Protein AF-A0A512E2V2-F1 (afdb_monomer)

Organism: NCBI:txid393310

InterPro domains:
  IPR004291 Transposase IS66, central domain [PF03050] (173-459)
  IPR024463 Transposase TnpC, homeodomain [PF13007] (37-106)
  IPR024474 Transposase IS66, zinc-finger binding domain of [PF13005] (115-158)
  IPR039552 Transposase IS66, C-terminal [PF13817] (466-502)
  IPR052344 Transposase-related protein [PTHR33678] (20-488)

Foldseek 3Di:
DDDDDDDDDDDDPPDDVVVVVVVVVVVCVVVVVVVVQVLLVVLLVCCVVPNDPDPDDDDDDDDDDDDDDDDDDDPPDDDDDDDDDDDDDDDDDDDDDDQDPPAAEDEDEDEFPDQADPVPRDGWDFDAWDWDWAWDDDVVAIHIYIYIWTWTADPPPGDITTDDDQPLDLDVSARHALLRLLVLLCCCQVVLAQLVNVQVVVVVNVDHDDSVSNVVSLLSLLVLLVLLLVVLLVVLLPDQEKEKDKDWFWAADPPDDDTFIKIKMKIWDFCQQALDPDATFIFIDMDGDDALVVVCVSNPNRAHEYEYAVDVSCVVVPPVNSYHAAHFVVVLLVLLVSSCSSPVDPLSVVLNVLVVQLVVQSLVCGNHHLVVQLVSLVVRVVVSLVVSVVSLVVVLVVDDCSHSVNVSSVSCVVCVCNQCVCNVTSSDDNHSVRRVVLCVSVVVSCVSVVYQHHSSSRRSSRSSSRQCVSLVSQQFDSSQLSSVCSSCSVVADSVCSVCSNNNNDDHPDPPDPPDPGGHPPPPPSPPDD

Mean predicted aligned error: 12.31 Å

Structure (mmCIF, N/CA/C/O backbone):
data_AF-A0A512E2V2-F1
#
_entry.id   AF-A0A512E2V2-F1
#
loop_
_atom_site.group_PDB
_atom_site.id
_atom_site.type_symbol
_atom_site.label_atom_id
_atom_site.label_alt_id
_atom_site.label_comp_id
_atom_site.label_asym_id
_atom_site.label_entity_id
_atom_site.label_seq_id
_atom_site.pdbx_PDB_ins_code
_atom_site.Cartn_x
_atom_site.Cartn_y
_atom_site.Cartn_z
_atom_site.occupancy
_atom_site.B_iso_or_equiv
_atom_site.auth_seq_id
_atom_site.auth_comp_id
_atom_site.auth_asym_id
_atom_site.auth_atom_id
_atom_site.pdbx_PDB_model_num
ATOM 1 N N . MET A 1 1 ? -4.517 4.100 105.533 1.00 42.34 1 MET A N 1
ATOM 2 C CA . MET A 1 1 ? -5.294 4.028 104.279 1.00 42.34 1 MET A CA 1
ATOM 3 C C . MET A 1 1 ? -4.870 5.189 103.404 1.00 42.34 1 MET A C 1
ATOM 5 O O . MET A 1 1 ? -5.252 6.316 103.687 1.00 42.34 1 MET A O 1
ATOM 9 N N . LYS A 1 2 ? -3.997 4.935 102.431 1.00 35.31 2 LYS A N 1
ATOM 10 C CA . LYS A 1 2 ? -3.699 5.867 101.344 1.00 35.31 2 LYS A CA 1
ATOM 11 C C . LYS A 1 2 ? -3.660 5.036 100.069 1.00 35.31 2 LYS A C 1
ATOM 13 O O . LYS A 1 2 ? -2.865 4.105 99.985 1.00 35.31 2 LYS A O 1
ATOM 18 N N . ASP A 1 3 ? -4.614 5.342 99.198 1.00 40.50 3 ASP A N 1
ATOM 19 C CA . ASP A 1 3 ? -4.746 4.849 97.835 1.00 40.50 3 ASP A CA 1
ATOM 20 C C . ASP A 1 3 ? -3.502 5.191 97.021 1.00 40.50 3 ASP A C 1
ATOM 22 O O . ASP A 1 3 ? -2.997 6.312 97.103 1.00 40.50 3 ASP A O 1
ATOM 26 N N . ASP A 1 4 ? -3.050 4.229 96.223 1.00 38.72 4 ASP A N 1
ATOM 27 C CA . ASP A 1 4 ? -1.970 4.402 95.259 1.00 38.72 4 ASP A CA 1
ATOM 28 C C . ASP A 1 4 ? -2.593 4.435 93.855 1.00 38.72 4 ASP A C 1
ATOM 30 O O . ASP A 1 4 ? -3.086 3.429 93.333 1.00 38.72 4 ASP A O 1
ATOM 34 N N . GLN A 1 5 ? -2.650 5.638 93.280 1.00 44.50 5 GLN A N 1
ATOM 35 C CA . GLN A 1 5 ? -3.101 5.895 91.917 1.00 44.50 5 GLN A CA 1
ATOM 36 C C . GLN A 1 5 ? -2.081 5.317 90.929 1.00 44.50 5 GLN A C 1
ATOM 38 O O . GLN A 1 5 ? -0.935 5.757 90.875 1.00 44.50 5 GLN A O 1
ATOM 43 N N . ARG A 1 6 ? -2.501 4.351 90.103 1.00 39.84 6 ARG A N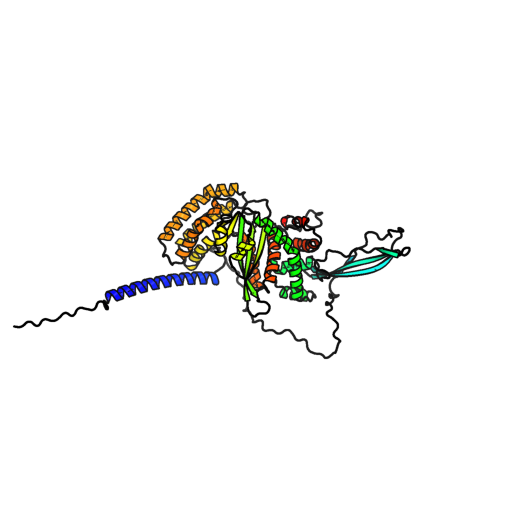 1
ATOM 44 C CA . ARG A 1 6 ? -1.756 3.971 88.896 1.00 39.84 6 ARG A CA 1
ATOM 45 C C . ARG A 1 6 ? -2.120 4.917 87.759 1.00 39.84 6 ARG A C 1
ATOM 47 O O . ARG A 1 6 ? -3.214 4.827 87.207 1.00 39.84 6 ARG A O 1
ATOM 54 N N . ASP A 1 7 ? -1.165 5.770 87.409 1.00 39.38 7 ASP A N 1
ATOM 55 C CA . ASP A 1 7 ? -1.149 6.568 86.187 1.00 39.38 7 ASP A CA 1
ATOM 56 C C . ASP A 1 7 ? -1.282 5.677 84.941 1.00 39.38 7 ASP A C 1
ATOM 58 O O . ASP A 1 7 ? -0.404 4.879 84.599 1.00 39.38 7 ASP A O 1
ATOM 62 N N . SER A 1 8 ? -2.399 5.835 84.236 1.00 44.72 8 SER A N 1
ATOM 63 C CA . SER A 1 8 ? -2.604 5.351 82.876 1.00 44.72 8 SER A CA 1
ATOM 64 C C . SER A 1 8 ? -1.946 6.321 81.892 1.00 44.72 8 SER A C 1
ATOM 66 O O . SER A 1 8 ? -2.489 7.384 81.593 1.00 44.72 8 SER A O 1
ATOM 68 N N . ASN A 1 9 ? -0.774 5.947 81.385 1.00 43.81 9 ASN A N 1
ATOM 69 C CA . ASN A 1 9 ? -0.058 6.686 80.346 1.00 43.81 9 ASN A CA 1
ATOM 70 C C . ASN A 1 9 ? -0.830 6.600 79.003 1.00 43.81 9 ASN A C 1
ATOM 72 O O . ASN A 1 9 ? -1.247 5.499 78.626 1.00 43.81 9 ASN A O 1
ATOM 76 N N . PRO A 1 10 ? -1.029 7.700 78.251 1.00 45.53 10 PRO A N 1
ATOM 77 C CA . PRO A 1 10 ? -1.786 7.669 77.004 1.00 45.53 10 PRO A CA 1
ATOM 78 C C . PRO A 1 10 ? -0.943 7.049 75.881 1.00 45.53 10 PRO A C 1
ATOM 80 O O . PRO A 1 10 ? 0.165 7.496 75.580 1.00 45.53 10 PRO A O 1
ATOM 83 N N . VAL A 1 11 ? -1.479 6.002 75.251 1.00 46.75 11 VAL A N 1
ATOM 84 C CA . VAL A 1 11 ? -0.878 5.339 74.087 1.00 46.75 11 VAL A CA 1
ATOM 85 C C . VAL A 1 11 ? -0.766 6.339 72.930 1.00 46.75 11 VAL A C 1
ATOM 87 O O . VAL A 1 11 ? -1.750 6.939 72.502 1.00 46.75 11 VAL A O 1
ATOM 90 N N . SER A 1 12 ? 0.459 6.520 72.435 1.00 46.19 12 SER A N 1
ATOM 91 C CA . SER A 1 12 ? 0.784 7.369 71.287 1.00 46.19 12 SER A CA 1
ATOM 92 C C . SER A 1 12 ? 0.085 6.866 70.006 1.00 46.19 12 SER A C 1
ATOM 94 O O . SER A 1 12 ? 0.093 5.659 69.761 1.00 46.19 12 SER A O 1
ATOM 96 N N . PRO A 1 13 ? -0.466 7.734 69.129 1.00 45.69 13 PRO A N 1
ATOM 97 C CA . PRO A 1 13 ? -1.359 7.336 68.026 1.00 45.69 13 PRO A CA 1
ATOM 98 C C . PRO A 1 13 ? -0.687 6.625 66.834 1.00 45.69 13 PRO A C 1
ATOM 100 O O . PRO A 1 13 ? -1.272 6.567 65.755 1.00 45.69 13 PRO A O 1
ATOM 103 N N . LYS A 1 14 ? 0.559 6.151 66.964 1.00 53.03 14 LYS A N 1
ATOM 104 C CA . LYS A 1 14 ? 1.354 5.615 65.841 1.00 53.03 14 LYS A CA 1
ATOM 105 C C . LYS A 1 14 ? 1.474 4.092 65.781 1.00 53.03 14 LYS A C 1
ATOM 107 O O . LYS A 1 14 ? 1.953 3.597 64.767 1.00 53.03 14 LYS A O 1
ATOM 112 N N . ASP A 1 15 ? 0.987 3.363 66.781 1.00 57.19 15 ASP A N 1
ATOM 113 C CA . ASP A 1 15 ? 1.108 1.901 66.845 1.00 57.19 15 ASP A CA 1
ATOM 114 C C . ASP A 1 15 ? -0.215 1.231 67.243 1.00 57.19 15 ASP A C 1
ATOM 116 O O . ASP A 1 15 ? -0.265 0.434 68.174 1.00 57.19 15 ASP A O 1
ATOM 120 N N . ASP A 1 16 ? -1.306 1.541 66.535 1.00 71.44 16 ASP A N 1
ATOM 121 C CA . ASP A 1 16 ? -2.506 0.700 66.581 1.00 71.44 16 ASP A CA 1
ATOM 122 C C . ASP A 1 16 ? -2.324 -0.496 65.614 1.00 71.44 16 ASP A C 1
ATOM 124 O O . ASP A 1 16 ? -2.287 -0.303 64.387 1.00 71.44 16 ASP A O 1
ATOM 128 N N . PRO A 1 17 ? -2.199 -1.743 66.116 1.00 74.31 17 PRO A N 1
ATOM 129 C CA . PRO A 1 17 ? -2.043 -2.934 65.284 1.00 74.31 17 PRO A CA 1
ATOM 130 C C . PRO A 1 17 ? -3.196 -3.111 64.289 1.00 74.31 17 PRO A C 1
ATOM 132 O O . PRO A 1 17 ? -2.973 -3.595 63.177 1.00 74.31 17 PRO A O 1
ATOM 135 N N . LEU A 1 18 ? -4.408 -2.670 64.645 1.00 73.69 18 LEU A N 1
ATOM 136 C CA . LEU A 1 18 ? -5.592 -2.761 63.789 1.00 73.69 18 LEU A CA 1
ATOM 137 C C . LEU A 1 18 ? -5.494 -1.807 62.595 1.00 73.69 18 LEU A C 1
ATOM 139 O O . LEU A 1 18 ? -5.818 -2.188 61.468 1.00 73.69 18 LEU A O 1
ATOM 143 N N . GLN A 1 19 ? -4.964 -0.596 62.797 1.00 73.12 19 GLN A N 1
ATOM 144 C CA . GLN A 1 19 ? -4.698 0.335 61.695 1.00 73.12 19 GLN A CA 1
ATOM 145 C C . GLN A 1 19 ? -3.621 -0.205 60.749 1.00 73.12 19 GLN A C 1
ATOM 147 O O . GLN A 1 19 ? -3.739 -0.067 59.529 1.00 73.12 19 GLN A O 1
ATOM 152 N N . ARG A 1 20 ? -2.591 -0.872 61.282 1.00 78.00 20 ARG A N 1
ATOM 153 C CA . ARG A 1 20 ? -1.519 -1.470 60.475 1.00 78.00 20 ARG A CA 1
ATOM 154 C C . ARG A 1 20 ? -2.001 -2.673 59.660 1.00 78.00 20 ARG A C 1
ATOM 156 O O . ARG A 1 20 ? -1.638 -2.774 58.488 1.00 78.00 20 ARG A O 1
ATOM 163 N N . ILE A 1 21 ? -2.860 -3.524 60.227 1.00 82.62 21 ILE A N 1
ATOM 164 C CA . ILE A 1 21 ? -3.524 -4.622 59.506 1.00 82.62 21 ILE A CA 1
ATOM 165 C C . ILE A 1 21 ? -4.399 -4.061 58.380 1.00 82.62 21 ILE A C 1
ATOM 167 O O . ILE A 1 21 ? -4.220 -4.450 57.229 1.00 82.62 21 ILE A O 1
ATOM 171 N N . ALA A 1 22 ? -5.236 -3.057 58.658 1.00 77.50 22 ALA A N 1
ATOM 172 C CA . ALA A 1 22 ? -6.093 -2.442 57.643 1.00 77.50 22 ALA A CA 1
ATOM 173 C C . ALA A 1 22 ? -5.304 -1.783 56.490 1.00 77.50 22 ALA A C 1
ATOM 175 O O . ALA A 1 22 ? -5.762 -1.757 55.344 1.00 77.50 22 ALA A O 1
ATOM 176 N N . VAL A 1 23 ? -4.114 -1.232 56.761 1.00 82.25 23 VAL A N 1
ATOM 177 C CA . VAL A 1 23 ? -3.213 -0.694 55.725 1.00 82.25 23 VAL A CA 1
ATOM 178 C C . VAL A 1 23 ? -2.574 -1.818 54.903 1.00 82.25 23 VAL A C 1
ATOM 180 O O . VAL A 1 23 ? -2.480 -1.701 53.678 1.00 82.25 23 VAL A O 1
ATOM 183 N N . LEU A 1 24 ? -2.155 -2.912 55.544 1.00 82.75 24 LEU A N 1
ATOM 184 C CA . LEU A 1 24 ? -1.582 -4.075 54.864 1.00 82.75 24 LEU A CA 1
ATOM 185 C C . LEU A 1 24 ? -2.619 -4.801 54.002 1.00 82.75 24 LEU A C 1
ATOM 187 O O . LEU A 1 24 ? -2.320 -5.096 52.850 1.00 82.75 24 LEU A O 1
ATOM 191 N N . GLU A 1 25 ? -3.843 -5.002 54.487 1.00 83.94 25 GLU A N 1
ATOM 192 C CA . GLU A 1 25 ? -4.947 -5.597 53.723 1.00 83.94 25 GLU A CA 1
ATOM 193 C C . GLU A 1 25 ? -5.282 -4.771 52.480 1.00 83.94 25 GLU A C 1
ATOM 195 O O . GLU A 1 25 ? -5.391 -5.312 51.378 1.00 83.94 25 GLU A O 1
ATOM 200 N N . ARG A 1 26 ? -5.343 -3.436 52.612 1.00 81.88 26 ARG A N 1
ATOM 201 C CA . ARG A 1 26 ? -5.489 -2.541 51.454 1.00 81.88 26 ARG A CA 1
ATOM 202 C C . ARG A 1 26 ? -4.338 -2.708 50.468 1.00 81.88 26 ARG A C 1
ATOM 204 O O . ARG A 1 26 ? -4.570 -2.737 49.260 1.00 81.88 26 ARG A O 1
ATOM 211 N N . ARG A 1 27 ? -3.101 -2.831 50.954 1.00 82.00 27 ARG A N 1
ATOM 212 C CA . ARG A 1 27 ? -1.921 -3.003 50.097 1.00 82.00 27 ARG A CA 1
ATOM 213 C C . ARG A 1 27 ? -1.906 -4.364 49.402 1.00 82.00 27 ARG A C 1
ATOM 215 O O . ARG A 1 27 ? -1.599 -4.409 48.216 1.00 82.00 27 ARG A O 1
ATOM 222 N N . VAL A 1 28 ? -2.298 -5.438 50.086 1.00 86.62 28 VAL A N 1
ATOM 223 C CA . VAL A 1 28 ? -2.466 -6.778 49.502 1.00 86.62 28 VAL A CA 1
ATOM 224 C C . VAL A 1 28 ? -3.566 -6.763 48.447 1.00 86.62 28 VAL A C 1
ATOM 226 O O . VAL A 1 28 ? -3.345 -7.261 47.348 1.00 86.62 28 VAL A O 1
ATOM 229 N N . ALA A 1 29 ? -4.705 -6.118 48.705 1.00 78.94 29 ALA A N 1
ATOM 230 C CA . ALA A 1 29 ? -5.777 -5.982 47.720 1.00 78.94 29 ALA A CA 1
ATOM 231 C C . ALA A 1 29 ? -5.326 -5.203 46.469 1.00 78.94 29 ALA A C 1
ATOM 233 O O . ALA A 1 29 ? -5.646 -5.590 45.345 1.00 78.94 29 ALA A O 1
ATOM 234 N N . VAL A 1 30 ? -4.547 -4.127 46.641 1.00 81.88 30 VAL A N 1
ATOM 235 C CA . VAL A 1 30 ? -3.971 -3.361 45.521 1.00 81.88 30 VAL A CA 1
ATOM 236 C C . VAL A 1 30 ? -2.969 -4.203 44.730 1.00 81.88 30 VAL A C 1
ATOM 238 O O . VAL A 1 30 ? -3.053 -4.242 43.505 1.00 81.88 30 VAL A O 1
ATOM 241 N N . LEU A 1 31 ? -2.050 -4.896 45.408 1.00 82.19 31 LEU A N 1
ATOM 242 C CA . LEU A 1 31 ? -1.042 -5.739 44.759 1.00 82.19 31 LEU A CA 1
ATOM 243 C C . LEU A 1 31 ? -1.662 -6.950 44.057 1.00 82.19 31 LEU A C 1
ATOM 245 O O . LEU A 1 31 ? -1.226 -7.302 42.968 1.00 82.19 31 LEU A O 1
ATOM 249 N N . THR A 1 32 ? -2.710 -7.543 44.628 1.00 83.44 32 THR A N 1
ATOM 250 C CA . THR A 1 32 ? -3.440 -8.661 44.012 1.00 83.44 32 THR A CA 1
ATOM 251 C C . THR A 1 32 ? -4.102 -8.213 42.711 1.00 83.44 32 THR A C 1
ATOM 253 O O . THR A 1 32 ? -3.909 -8.845 41.677 1.00 83.44 32 THR A O 1
ATOM 256 N N . ARG A 1 33 ? -4.779 -7.055 42.714 1.00 78.75 33 ARG A N 1
ATOM 257 C CA . ARG A 1 33 ? -5.362 -6.466 41.495 1.00 78.75 33 ARG A CA 1
ATOM 258 C C . ARG A 1 33 ? -4.306 -6.131 40.440 1.00 78.75 33 ARG A C 1
ATOM 260 O O . ARG A 1 33 ? -4.557 -6.289 39.246 1.00 78.75 33 ARG A O 1
ATOM 267 N N . GLU A 1 34 ? -3.137 -5.648 40.860 1.00 79.31 34 GLU A N 1
ATOM 268 C CA . GLU A 1 34 ? -2.040 -5.357 39.933 1.00 79.31 34 GLU A CA 1
ATOM 269 C C . GLU A 1 34 ? -1.443 -6.645 39.351 1.00 79.31 34 GLU A C 1
ATOM 271 O O . GLU A 1 34 ? -1.210 -6.709 38.146 1.00 79.31 34 GLU A O 1
ATOM 276 N N . ASN A 1 35 ? -1.286 -7.699 40.155 1.00 84.38 35 ASN A N 1
ATOM 277 C CA . ASN A 1 35 ? -0.860 -9.013 39.673 1.00 84.38 35 ASN A CA 1
ATOM 278 C C . ASN A 1 35 ? -1.851 -9.585 38.657 1.00 84.38 35 ASN A C 1
ATOM 280 O O . ASN A 1 35 ? -1.444 -9.948 37.558 1.00 84.38 35 ASN A O 1
ATOM 284 N N . GLU A 1 36 ? -3.153 -9.573 38.945 1.00 81.94 36 GLU A N 1
ATOM 285 C CA . GLU A 1 36 ? -4.181 -10.035 38.001 1.00 81.94 36 GLU A CA 1
ATOM 286 C C . GLU A 1 36 ? -4.140 -9.260 36.673 1.00 81.94 36 GLU A C 1
ATOM 288 O O . GLU A 1 36 ? -4.297 -9.833 35.582 1.00 81.94 36 GLU A O 1
ATOM 293 N N . ARG A 1 37 ? -3.912 -7.941 36.745 1.00 80.19 37 ARG A N 1
ATOM 294 C CA . ARG A 1 37 ? -3.731 -7.081 35.573 1.00 80.19 37 ARG A CA 1
ATOM 295 C C . ARG A 1 37 ? -2.481 -7.480 34.790 1.00 80.19 37 ARG A C 1
ATOM 297 O O . ARG A 1 37 ? -2.582 -7.678 33.578 1.00 80.19 37 ARG A O 1
ATOM 304 N N . LEU A 1 38 ? -1.330 -7.598 35.450 1.00 83.81 38 LEU A N 1
ATOM 305 C CA . LEU A 1 38 ? -0.057 -7.959 34.824 1.00 83.81 38 LEU A CA 1
ATOM 306 C C . LEU A 1 38 ? -0.112 -9.357 34.208 1.00 83.81 38 LEU A C 1
ATOM 308 O O . LEU A 1 38 ? 0.338 -9.537 33.083 1.00 83.81 38 LEU A O 1
ATOM 312 N N . GLU A 1 39 ? -0.740 -10.322 34.870 1.00 83.25 39 GLU A N 1
ATOM 313 C CA . GLU A 1 39 ? -0.981 -11.656 34.321 1.00 83.25 39 GLU A CA 1
ATOM 314 C C . GLU A 1 39 ? -1.854 -11.609 33.065 1.00 83.25 39 GLU A C 1
ATOM 316 O O . GLU A 1 39 ? -1.572 -12.307 32.095 1.00 83.25 39 GLU A O 1
ATOM 321 N N . THR A 1 40 ? -2.901 -10.772 33.046 1.00 76.06 40 THR A N 1
ATOM 322 C CA . THR A 1 40 ? -3.737 -10.564 31.847 1.00 76.06 40 THR A CA 1
ATOM 323 C C . THR A 1 40 ? -2.921 -9.977 30.712 1.00 76.06 40 THR A C 1
ATOM 325 O O . THR A 1 40 ? -2.968 -10.473 29.589 1.00 76.06 40 THR A O 1
ATOM 328 N N . PHE A 1 41 ? -2.141 -8.946 31.013 1.00 76.62 41 PHE A N 1
ATOM 329 C CA . PHE A 1 41 ? -1.279 -8.292 30.045 1.00 76.62 41 PHE A CA 1
ATOM 330 C C . PHE A 1 41 ? -0.229 -9.259 29.479 1.00 76.62 41 PHE A C 1
ATOM 332 O O . PHE A 1 41 ? -0.061 -9.349 28.263 1.00 76.62 41 PHE A O 1
ATOM 339 N N . LEU A 1 42 ? 0.417 -10.051 30.338 1.00 82.69 42 LEU A N 1
ATOM 340 C CA . LEU A 1 42 ? 1.371 -11.082 29.938 1.00 82.69 42 LEU A CA 1
ATOM 341 C C . LEU A 1 42 ? 0.710 -12.189 29.117 1.00 82.69 42 LEU A C 1
ATOM 343 O O . LEU A 1 42 ? 1.301 -12.634 28.138 1.00 82.69 42 LEU A O 1
ATOM 347 N N . ALA A 1 43 ? -0.503 -12.620 29.466 1.00 76.81 43 ALA A N 1
ATOM 348 C CA . ALA A 1 43 ? -1.245 -13.610 28.691 1.00 76.81 43 ALA A CA 1
ATOM 349 C C . ALA A 1 43 ? -1.583 -13.087 27.285 1.00 76.81 43 ALA A C 1
ATOM 351 O O . ALA A 1 43 ? -1.353 -13.789 26.300 1.00 76.81 43 ALA A O 1
ATOM 352 N N . VAL A 1 44 ? -2.037 -11.832 27.174 1.00 74.50 44 VAL A N 1
ATOM 353 C CA . VAL A 1 44 ? -2.291 -11.166 25.885 1.00 74.50 44 VAL A CA 1
ATOM 354 C C . VAL A 1 44 ? -1.006 -11.057 25.063 1.00 74.50 44 VAL A C 1
ATOM 356 O O . VAL A 1 44 ? -1.001 -11.415 23.887 1.00 74.50 44 VAL A O 1
ATOM 359 N N . LEU A 1 45 ? 0.107 -10.626 25.664 1.00 77.25 45 LEU A N 1
ATOM 360 C CA . LEU A 1 45 ? 1.396 -10.530 24.971 1.00 77.25 45 LEU A CA 1
ATOM 361 C C . LEU A 1 45 ? 1.923 -11.896 24.525 1.00 77.25 45 LEU A C 1
ATOM 363 O O . LEU A 1 45 ? 2.329 -12.044 23.373 1.00 77.25 45 LEU A O 1
ATOM 367 N N . ARG A 1 46 ? 1.888 -12.905 25.403 1.00 71.38 46 ARG A N 1
ATOM 368 C CA . ARG A 1 46 ? 2.288 -14.279 25.071 1.00 71.38 46 ARG A CA 1
ATOM 369 C C . ARG A 1 46 ? 1.449 -14.819 23.925 1.00 71.38 46 ARG A C 1
ATOM 371 O O . ARG A 1 46 ? 2.008 -15.390 22.997 1.00 71.38 46 ARG A O 1
ATOM 378 N N . HIS A 1 47 ? 0.138 -14.587 23.937 1.00 70.69 47 HIS A N 1
ATOM 379 C CA . HIS A 1 47 ? -0.716 -14.982 22.825 1.00 70.69 47 HIS A CA 1
ATOM 380 C C . HIS A 1 47 ? -0.391 -14.206 21.540 1.00 70.69 47 HIS A C 1
ATOM 382 O O . HIS A 1 47 ? -0.369 -14.784 20.461 1.00 70.69 47 HIS A O 1
ATOM 388 N N . ARG A 1 48 ? -0.080 -12.913 21.623 1.00 68.19 48 ARG A N 1
ATOM 389 C CA . ARG A 1 48 ? 0.274 -12.114 20.443 1.00 68.19 48 ARG A CA 1
ATOM 390 C C . ARG A 1 48 ? 1.603 -12.537 19.806 1.00 68.19 48 ARG A C 1
ATOM 392 O O . ARG A 1 48 ? 1.745 -12.427 18.592 1.00 68.19 48 ARG A O 1
ATOM 399 N N . ILE A 1 49 ? 2.561 -12.993 20.614 1.00 67.38 49 ILE A N 1
ATOM 400 C CA . ILE A 1 49 ? 3.895 -13.416 20.161 1.00 67.38 49 ILE A CA 1
ATOM 401 C C . ILE A 1 49 ? 3.899 -14.890 19.724 1.00 67.38 49 ILE A C 1
ATOM 403 O O . ILE A 1 49 ? 4.457 -15.212 18.679 1.00 67.38 49 ILE A O 1
ATOM 407 N N . PHE A 1 50 ? 3.278 -15.775 20.509 1.00 68.19 50 PHE A N 1
ATOM 408 C CA . PHE A 1 50 ? 3.375 -17.235 20.357 1.00 68.19 50 PHE A CA 1
ATOM 409 C C . PHE A 1 50 ? 2.050 -17.918 19.981 1.00 68.19 50 PHE A C 1
ATOM 411 O O . PHE A 1 50 ? 2.023 -19.115 19.705 1.00 68.19 50 PHE A O 1
ATOM 418 N N . GLY A 1 51 ? 0.932 -17.192 19.996 1.00 52.34 51 GLY A N 1
ATOM 419 C CA . GLY A 1 51 ? -0.388 -17.718 19.656 1.00 52.34 51 GLY A CA 1
ATOM 420 C C . GLY A 1 51 ? -0.619 -17.830 18.150 1.00 52.34 51 GLY A C 1
ATOM 421 O O . GLY A 1 51 ? 0.014 -17.163 17.331 1.00 52.34 51 GLY A O 1
ATOM 422 N N . ARG A 1 52 ? -1.568 -18.691 17.764 1.00 49.12 52 ARG A N 1
ATOM 423 C CA . ARG A 1 52 ? -1.933 -18.900 16.356 1.00 49.12 52 ARG A CA 1
ATOM 424 C C . ARG A 1 52 ? -2.539 -17.624 15.757 1.00 49.12 52 ARG A C 1
ATOM 426 O O . ARG A 1 52 ? -3.532 -17.097 16.259 1.00 49.12 52 ARG A O 1
ATOM 433 N N . SER A 1 53 ? -1.986 -17.171 14.630 1.00 50.22 53 SER A N 1
ATOM 434 C CA . SER A 1 53 ? -2.429 -15.953 13.932 1.00 50.22 53 SER A CA 1
ATOM 435 C C . SER A 1 53 ? -3.774 -16.084 13.195 1.00 50.22 53 SER A C 1
ATOM 437 O O . SER A 1 53 ? -4.246 -15.094 12.646 1.00 50.22 53 SER A O 1
ATOM 439 N N . SER A 1 54 ? -4.402 -17.266 13.142 1.00 48.72 54 SER A N 1
ATOM 440 C CA . SER A 1 54 ? -5.695 -17.452 12.463 1.00 48.72 54 SER A CA 1
ATOM 441 C C . SER A 1 54 ? -6.878 -17.137 13.381 1.00 48.72 54 SER A C 1
ATOM 443 O O . SER A 1 54 ? -6.922 -17.600 14.520 1.00 48.72 54 SER A O 1
ATOM 445 N N . GLU A 1 55 ? -7.873 -16.401 12.877 1.00 42.53 55 GLU A N 1
ATOM 446 C CA . GLU A 1 55 ? -9.132 -16.084 13.579 1.00 42.53 55 GLU A CA 1
ATOM 447 C C . GLU A 1 55 ? -10.166 -17.220 13.616 1.00 42.53 55 GLU A C 1
ATOM 449 O O . GLU A 1 55 ? -11.149 -17.126 14.346 1.00 42.53 55 GLU A O 1
ATOM 454 N N . ARG A 1 56 ? -9.923 -18.326 12.902 1.00 37.00 56 ARG A N 1
ATOM 455 C CA . ARG A 1 56 ? -10.846 -19.465 12.845 1.00 37.00 56 ARG A CA 1
ATOM 456 C C . ARG A 1 56 ? -10.766 -20.326 14.110 1.00 37.00 56 ARG A C 1
ATOM 458 O O . ARG A 1 56 ? -9.684 -20.771 14.488 1.00 37.00 56 ARG A O 1
ATOM 465 N N . MET A 1 57 ? -11.921 -20.614 14.705 1.00 36.59 57 MET A N 1
ATOM 466 C CA . MET A 1 57 ? -12.123 -21.785 15.559 1.00 36.59 57 MET A CA 1
ATOM 467 C C . MET A 1 57 ? -12.868 -22.835 14.729 1.00 36.59 57 MET A C 1
ATOM 469 O O . MET A 1 57 ? -13.961 -22.548 14.246 1.00 36.59 57 MET A O 1
ATOM 473 N N . SER A 1 58 ? -12.298 -24.030 14.560 1.00 34.44 58 SER A N 1
ATOM 474 C CA . SER A 1 58 ? -13.050 -25.222 14.149 1.00 34.44 58 SER A CA 1
ATOM 475 C C . SER A 1 58 ? -12.716 -26.388 15.091 1.00 34.44 58 SER A C 1
ATOM 477 O O . SER A 1 58 ? -11.556 -26.486 15.501 1.00 34.44 58 SER A O 1
ATOM 479 N N . PRO A 1 59 ? -13.696 -27.232 15.477 1.00 40.81 59 PRO A N 1
ATOM 480 C CA . PRO A 1 59 ? -13.505 -28.235 16.529 1.00 40.81 59 PRO A CA 1
ATOM 481 C C . PRO A 1 59 ? -12.822 -29.535 16.096 1.00 40.81 59 PRO A C 1
ATOM 483 O O . PRO A 1 59 ? -12.418 -30.277 16.972 1.00 40.81 59 PRO A O 1
ATOM 486 N N . ASP A 1 60 ? -12.645 -29.816 14.805 1.00 38.69 60 ASP A N 1
ATOM 487 C CA . ASP A 1 60 ? -12.008 -31.054 14.347 1.00 38.69 60 ASP A CA 1
ATOM 488 C C . ASP A 1 60 ? -11.315 -30.848 12.997 1.00 38.69 60 ASP A C 1
ATOM 490 O O . ASP A 1 60 ? -11.757 -30.029 12.192 1.00 38.69 60 ASP A O 1
ATOM 494 N N . GLN A 1 61 ? -10.272 -31.649 12.763 1.00 39.97 61 GLN A N 1
ATOM 495 C CA . GLN A 1 61 ? -9.437 -31.796 11.554 1.00 39.97 61 GLN A CA 1
ATOM 496 C C . GLN A 1 61 ? -8.154 -30.935 11.529 1.00 39.97 61 GLN A C 1
ATOM 498 O O . GLN A 1 61 ? -8.197 -29.732 11.287 1.00 39.97 61 GLN A O 1
ATOM 503 N N . LEU A 1 62 ? -6.982 -31.430 11.956 1.00 32.00 62 LEU A N 1
ATOM 504 C CA . LEU A 1 62 ? -6.147 -32.596 11.564 1.00 32.00 62 LEU A CA 1
ATOM 505 C C . LEU A 1 62 ? -5.022 -32.250 10.568 1.00 32.00 62 LEU A C 1
ATOM 507 O O . LEU A 1 62 ? -5.253 -31.924 9.411 1.00 32.00 62 LEU A O 1
ATOM 511 N N . SER A 1 63 ? -3.800 -32.390 11.095 1.00 36.16 63 SER A N 1
ATOM 512 C CA . SER A 1 63 ? -2.577 -32.912 10.467 1.00 36.16 63 SER A CA 1
ATOM 513 C C . SER A 1 63 ? -2.114 -32.320 9.132 1.00 36.16 63 SER A C 1
ATOM 515 O O . SER A 1 63 ? -2.468 -32.811 8.067 1.00 36.16 63 SER A O 1
ATOM 517 N N . LEU A 1 64 ? -1.170 -31.379 9.202 1.00 29.94 64 LEU A N 1
ATOM 518 C CA . LEU A 1 64 ? 0.025 -31.413 8.347 1.00 29.94 64 LEU A CA 1
ATOM 519 C C . LEU A 1 64 ? 1.096 -30.485 8.943 1.00 29.94 64 LEU A C 1
ATOM 521 O O . LEU A 1 64 ? 1.274 -29.338 8.540 1.00 29.94 64 LEU A O 1
ATOM 525 N N . LEU A 1 65 ? 1.767 -30.977 9.983 1.00 27.91 65 LEU A N 1
ATOM 526 C CA . LEU A 1 65 ? 3.048 -30.450 10.438 1.00 27.91 65 LEU A CA 1
ATOM 527 C C . LEU A 1 65 ? 4.060 -31.563 10.219 1.00 27.91 65 LEU A C 1
ATOM 529 O O . LEU A 1 65 ? 4.162 -32.458 11.045 1.00 27.91 65 LEU A O 1
ATOM 533 N N . ASP A 1 66 ? 4.774 -31.494 9.103 1.00 25.33 66 ASP A N 1
ATOM 534 C CA . ASP A 1 66 ? 6.056 -32.170 8.962 1.00 25.33 66 ASP A CA 1
ATOM 535 C C . ASP A 1 66 ? 6.927 -31.371 7.997 1.00 25.33 66 ASP A C 1
ATOM 537 O O . ASP A 1 66 ? 6.767 -31.398 6.779 1.00 25.33 66 ASP A O 1
ATOM 541 N N . THR A 1 67 ? 7.784 -30.533 8.566 1.00 24.47 67 THR A N 1
ATOM 542 C CA . THR A 1 67 ? 9.242 -30.652 8.435 1.00 24.47 67 THR A CA 1
ATOM 543 C C . THR A 1 67 ? 9.892 -29.437 9.089 1.00 24.47 67 THR A C 1
ATOM 545 O O . THR A 1 67 ? 9.545 -28.278 8.855 1.00 24.47 67 THR A O 1
ATOM 548 N N . ALA A 1 68 ? 10.816 -29.745 9.991 1.00 27.06 68 ALA A N 1
ATOM 549 C CA . ALA A 1 68 ? 11.616 -28.816 10.760 1.00 27.06 68 ALA A CA 1
ATOM 550 C C . ALA A 1 68 ? 12.459 -27.900 9.855 1.00 27.06 68 ALA A C 1
ATOM 552 O O . ALA A 1 68 ? 13.134 -28.365 8.938 1.00 27.06 68 ALA A O 1
ATOM 553 N N . ALA A 1 69 ? 12.473 -26.602 10.160 1.00 23.78 69 ALA A N 1
ATOM 554 C CA . ALA A 1 69 ? 13.488 -25.679 9.668 1.00 23.78 69 ALA A CA 1
ATOM 555 C C . ALA A 1 69 ? 14.591 -25.555 10.738 1.00 23.78 69 ALA A C 1
ATOM 557 O O . ALA A 1 69 ? 14.263 -25.277 11.896 1.00 23.78 69 ALA A O 1
ATOM 558 N N . PRO A 1 70 ? 15.878 -25.756 10.402 1.00 26.61 70 PRO A N 1
ATOM 559 C CA . PRO A 1 70 ? 16.968 -25.519 11.336 1.00 26.61 70 PRO A CA 1
ATOM 560 C C . PRO A 1 70 ? 17.201 -24.014 11.546 1.00 26.61 70 PRO A C 1
ATOM 562 O O . PRO A 1 70 ? 16.853 -23.177 10.711 1.00 26.61 70 PRO A O 1
ATOM 565 N N . ALA A 1 71 ? 17.782 -23.694 12.702 1.00 26.69 71 ALA A N 1
ATOM 566 C CA . ALA A 1 71 ? 18.113 -22.348 13.158 1.00 26.69 71 ALA A CA 1
ATOM 567 C C . ALA A 1 71 ? 19.054 -21.589 12.190 1.00 26.69 71 ALA A C 1
ATOM 569 O O . ALA A 1 71 ? 19.849 -22.214 11.485 1.00 26.69 71 ALA A O 1
ATOM 570 N N . PRO A 1 72 ? 18.994 -20.243 12.159 1.00 27.69 72 PRO A N 1
ATOM 571 C CA . PRO A 1 72 ? 19.851 -19.427 11.305 1.00 27.69 72 PRO A CA 1
ATOM 572 C C . PRO A 1 72 ? 21.311 -19.458 11.778 1.00 27.69 72 PRO A C 1
ATOM 574 O O . PRO A 1 72 ? 21.598 -19.177 12.939 1.00 27.69 72 PRO A O 1
ATOM 577 N N . ALA A 1 73 ? 22.228 -19.761 10.858 1.00 27.27 73 ALA A N 1
ATOM 578 C CA . ALA A 1 73 ? 23.657 -19.526 11.027 1.00 27.27 73 ALA A CA 1
ATOM 579 C C . ALA A 1 73 ? 23.998 -18.062 10.687 1.00 27.27 73 ALA A C 1
ATOM 581 O O . ALA A 1 73 ? 23.467 -17.501 9.724 1.00 27.27 73 ALA A O 1
ATOM 582 N N . ASP A 1 74 ? 24.884 -17.468 11.487 1.00 29.92 74 ASP A N 1
ATOM 583 C CA . ASP A 1 74 ? 25.470 -16.137 11.300 1.00 29.92 74 ASP A CA 1
ATOM 584 C C . ASP A 1 74 ? 26.066 -15.949 9.891 1.00 29.92 74 ASP A C 1
ATOM 586 O O . ASP A 1 74 ? 26.804 -16.819 9.416 1.00 29.92 74 ASP A O 1
ATOM 590 N N . PRO A 1 75 ? 25.855 -14.802 9.216 1.00 31.25 75 PRO A N 1
ATOM 591 C CA . PRO A 1 75 ? 26.556 -14.478 7.983 1.00 31.25 75 PRO A CA 1
ATOM 592 C C . PRO A 1 75 ? 27.935 -13.884 8.313 1.00 31.25 75 PRO A C 1
ATOM 594 O O . PRO A 1 75 ? 28.187 -12.698 8.119 1.00 31.25 75 PRO A O 1
ATOM 597 N N . GLY A 1 76 ? 28.837 -14.724 8.816 1.00 38.50 76 GLY A N 1
ATOM 598 C CA . GLY A 1 76 ? 30.275 -14.468 8.855 1.00 38.50 76 GLY A CA 1
ATOM 599 C C . GLY A 1 76 ? 30.962 -15.324 7.798 1.00 38.50 76 GLY A C 1
ATOM 600 O O . GLY A 1 76 ? 31.434 -16.412 8.103 1.00 38.50 76 GLY A O 1
ATOM 601 N N . GLY A 1 77 ? 30.971 -14.877 6.541 1.00 28.20 77 GLY A N 1
ATOM 602 C CA . GLY A 1 77 ? 31.535 -15.646 5.430 1.00 28.20 77 GLY A CA 1
ATOM 603 C C . GLY A 1 77 ? 32.112 -14.735 4.359 1.00 28.20 77 GLY A C 1
ATOM 604 O O . GLY A 1 77 ? 31.370 -14.110 3.608 1.00 28.20 77 GLY A O 1
ATOM 605 N N . ALA A 1 78 ? 33.439 -14.657 4.350 1.00 30.33 78 ALA A N 1
ATOM 606 C CA . ALA A 1 78 ? 34.269 -13.893 3.436 1.00 30.33 78 ALA A CA 1
ATOM 607 C C . ALA A 1 78 ? 33.954 -14.164 1.955 1.00 30.33 78 ALA A C 1
ATOM 609 O O . ALA A 1 78 ? 33.627 -15.284 1.556 1.00 30.33 78 ALA A O 1
ATOM 610 N N . GLU A 1 79 ? 34.112 -13.122 1.139 1.00 30.41 79 GLU A N 1
ATOM 611 C CA . GLU A 1 79 ? 34.223 -13.245 -0.313 1.00 30.41 79 GLU A CA 1
ATOM 612 C C . GLU A 1 79 ? 35.336 -14.252 -0.663 1.00 30.41 79 GLU A C 1
ATOM 614 O O . GLU A 1 79 ? 36.404 -14.210 -0.044 1.00 30.41 79 GLU A O 1
ATOM 619 N N . PRO A 1 80 ? 35.145 -15.150 -1.644 1.00 31.50 80 PRO A N 1
ATOM 620 C CA . PRO A 1 80 ? 36.224 -16.017 -2.082 1.00 31.50 80 PRO A CA 1
ATOM 621 C C . PRO A 1 80 ? 37.282 -15.171 -2.799 1.00 31.50 80 PRO A C 1
ATOM 623 O O . PRO A 1 80 ? 37.080 -14.709 -3.925 1.00 31.50 80 PRO A O 1
ATOM 626 N N . SER A 1 81 ? 38.426 -14.984 -2.139 1.00 32.81 81 SER A N 1
ATOM 627 C CA . SER A 1 81 ? 39.662 -14.552 -2.778 1.00 32.81 81 SER A CA 1
ATOM 628 C C . SER A 1 81 ? 40.106 -15.646 -3.750 1.00 32.81 81 SER A C 1
ATOM 630 O O . SER A 1 81 ? 40.568 -16.721 -3.369 1.00 32.81 81 SER A O 1
ATOM 632 N N . GLY A 1 82 ? 39.917 -15.386 -5.043 1.00 31.11 82 GLY A N 1
ATOM 633 C CA . GLY A 1 82 ? 40.523 -16.187 -6.098 1.00 31.11 82 GLY A CA 1
ATOM 634 C C . GLY A 1 82 ? 42.043 -16.126 -5.972 1.00 31.11 82 GLY A C 1
ATOM 635 O O . GLY A 1 82 ? 42.611 -15.039 -5.867 1.00 31.11 82 GLY A O 1
ATOM 636 N N . ALA A 1 83 ? 42.666 -17.301 -5.949 1.00 30.88 83 ALA A N 1
ATOM 637 C CA . ALA A 1 83 ? 44.100 -17.491 -5.825 1.00 30.88 83 ALA A CA 1
ATOM 638 C C . ALA A 1 83 ? 44.895 -16.673 -6.855 1.00 30.88 83 ALA A C 1
ATOM 640 O O . ALA A 1 83 ? 44.560 -16.605 -8.039 1.00 30.88 83 ALA A O 1
ATOM 641 N N . ASP A 1 84 ? 45.971 -16.082 -6.349 1.00 30.84 84 ASP A N 1
ATOM 642 C CA . ASP A 1 84 ? 46.994 -15.357 -7.080 1.00 30.84 84 ASP A CA 1
ATOM 643 C C . ASP A 1 84 ? 47.816 -16.349 -7.921 1.00 30.84 84 ASP A C 1
ATOM 645 O O . ASP A 1 84 ? 48.586 -17.151 -7.394 1.00 30.84 84 ASP A O 1
ATOM 649 N N . THR A 1 85 ? 47.642 -16.315 -9.242 1.00 32.88 85 THR A N 1
ATOM 650 C CA . THR A 1 85 ? 48.668 -16.793 -10.174 1.00 32.88 85 THR A CA 1
ATOM 651 C C . THR A 1 85 ? 49.139 -15.609 -10.993 1.00 32.88 85 THR A C 1
ATOM 653 O O . THR A 1 85 ? 48.407 -15.034 -11.804 1.00 32.88 85 THR A O 1
ATOM 656 N N . THR A 1 86 ? 50.384 -15.250 -10.726 1.00 36.62 86 THR A N 1
ATOM 657 C CA . THR A 1 86 ? 51.159 -14.158 -11.290 1.00 36.62 86 THR A CA 1
ATOM 658 C C . THR A 1 86 ? 51.136 -14.156 -12.820 1.00 36.62 86 THR A C 1
ATOM 660 O O . THR A 1 86 ? 51.702 -15.003 -13.502 1.00 36.62 86 THR A O 1
ATOM 663 N N . GLY A 1 87 ? 50.502 -13.128 -13.378 1.00 30.73 87 GLY A N 1
ATOM 664 C CA . GLY A 1 87 ? 50.510 -12.840 -14.806 1.00 30.73 87 GLY A CA 1
ATOM 665 C C . GLY A 1 87 ? 50.122 -11.389 -15.031 1.00 30.73 87 GLY A C 1
ATOM 666 O O . GLY A 1 87 ? 48.946 -11.062 -15.158 1.00 30.73 87 GLY A O 1
ATOM 667 N N . ARG A 1 88 ? 51.118 -10.498 -15.037 1.00 39.88 88 ARG A N 1
ATOM 668 C CA . ARG A 1 88 ? 50.978 -9.046 -15.223 1.00 39.88 88 ARG A CA 1
ATOM 669 C C . ARG A 1 88 ? 50.281 -8.736 -16.557 1.00 39.88 88 ARG A C 1
ATOM 671 O O . ARG A 1 88 ? 50.935 -8.513 -17.571 1.00 39.88 88 ARG A O 1
ATOM 678 N N . ARG A 1 89 ? 48.946 -8.679 -16.562 1.00 32.28 89 ARG A N 1
ATOM 679 C CA . ARG A 1 89 ? 48.139 -8.144 -17.666 1.00 32.28 89 ARG A CA 1
ATOM 680 C C . ARG A 1 89 ? 47.702 -6.722 -17.330 1.00 32.28 89 ARG A C 1
ATOM 682 O O . ARG A 1 89 ? 47.128 -6.448 -16.281 1.00 32.28 89 ARG A O 1
ATOM 689 N N . ARG A 1 90 ? 48.066 -5.807 -18.229 1.00 33.12 90 ARG A N 1
ATOM 690 C CA . ARG A 1 90 ? 47.830 -4.360 -18.168 1.00 33.12 90 ARG A CA 1
ATOM 691 C C . ARG A 1 90 ? 46.378 -4.043 -17.787 1.00 33.12 90 ARG A C 1
ATOM 6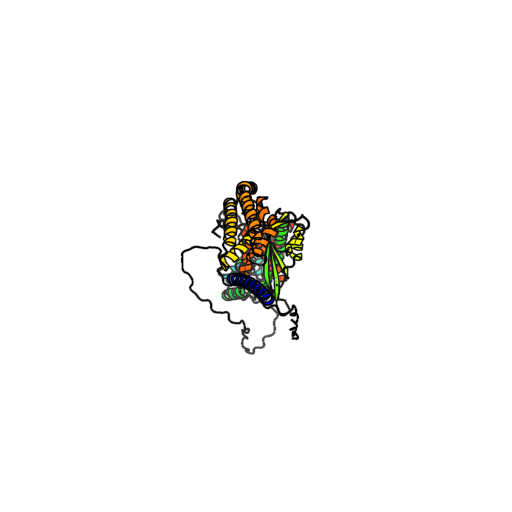93 O O . ARG A 1 90 ? 45.454 -4.607 -18.365 1.00 33.12 90 ARG A O 1
ATOM 700 N N . ARG A 1 91 ? 46.201 -3.096 -16.857 1.00 39.72 91 ARG A N 1
ATOM 701 C CA . ARG A 1 91 ? 44.913 -2.466 -16.535 1.00 39.72 91 ARG A CA 1
ATOM 702 C C . ARG A 1 91 ? 44.339 -1.827 -17.808 1.00 39.72 91 ARG A C 1
ATOM 704 O O . ARG A 1 91 ? 44.813 -0.778 -18.232 1.00 39.72 91 ARG A O 1
ATOM 711 N N . GLY A 1 92 ? 43.360 -2.490 -18.419 1.00 30.38 92 GLY A N 1
ATOM 712 C CA . GLY A 1 92 ? 42.475 -1.939 -19.446 1.00 30.38 92 GLY A CA 1
ATOM 713 C C . GLY A 1 92 ? 41.153 -1.526 -18.800 1.00 30.38 92 GLY A C 1
ATOM 714 O O . GLY A 1 92 ? 40.692 -2.200 -17.883 1.00 30.38 92 GLY A O 1
ATOM 715 N N . GLY A 1 93 ? 40.601 -0.388 -19.228 1.00 31.27 93 GLY A N 1
ATOM 716 C CA . GLY A 1 93 ? 39.482 0.313 -18.592 1.00 31.27 93 GLY A CA 1
ATOM 717 C C . GLY A 1 93 ? 38.219 -0.521 -18.352 1.00 31.27 93 GLY A C 1
ATOM 718 O O . GLY A 1 93 ? 38.031 -1.581 -18.943 1.00 31.27 93 GLY A O 1
ATOM 719 N N . GLY A 1 94 ? 37.351 -0.007 -17.472 1.00 32.69 94 GLY A N 1
ATOM 720 C CA . GLY A 1 94 ? 36.075 -0.600 -17.056 1.00 32.69 94 GLY A CA 1
ATOM 721 C C . GLY A 1 94 ? 35.085 -0.813 -18.203 1.00 32.69 94 GLY A C 1
ATOM 722 O O . GLY A 1 94 ? 34.102 -0.090 -18.340 1.00 32.69 94 GLY A O 1
ATOM 723 N N . GLY A 1 95 ? 35.347 -1.817 -19.034 1.00 42.00 95 GLY A N 1
ATOM 724 C CA . GLY A 1 95 ? 34.430 -2.338 -20.031 1.00 42.00 95 GLY A CA 1
ATOM 725 C C . GLY A 1 95 ? 33.407 -3.261 -19.378 1.00 42.00 95 GLY A C 1
ATOM 726 O O . GLY A 1 95 ? 33.731 -4.064 -18.502 1.00 42.00 95 GLY A O 1
ATOM 727 N N . ARG A 1 96 ? 32.151 -3.147 -19.811 1.00 57.88 96 ARG A N 1
ATOM 728 C CA . ARG A 1 96 ? 31.079 -4.071 -19.425 1.00 57.88 96 ARG A CA 1
ATOM 729 C C . ARG A 1 96 ? 31.468 -5.490 -19.841 1.00 57.88 96 ARG A C 1
ATOM 731 O O . ARG A 1 96 ? 31.932 -5.684 -20.964 1.00 57.88 96 ARG A O 1
ATOM 738 N N . ARG A 1 97 ? 31.258 -6.477 -18.962 1.00 65.38 97 ARG A N 1
ATOM 739 C CA . ARG A 1 97 ? 31.436 -7.886 -19.338 1.00 65.38 97 ARG A CA 1
ATOM 740 C C . ARG A 1 97 ? 30.488 -8.207 -20.503 1.00 65.38 97 ARG A C 1
ATOM 742 O O . ARG A 1 97 ? 29.301 -7.889 -20.395 1.00 65.38 97 ARG A O 1
ATOM 749 N N . PRO A 1 98 ? 30.988 -8.786 -21.605 1.00 73.81 98 PRO A N 1
ATOM 750 C CA . PRO A 1 98 ? 30.130 -9.202 -22.703 1.00 73.81 98 PRO A CA 1
ATOM 751 C C . PRO A 1 98 ? 29.162 -10.289 -22.222 1.00 73.81 98 PRO A C 1
ATOM 753 O O . PRO A 1 98 ? 29.495 -11.078 -21.334 1.00 73.81 98 PRO A O 1
ATOM 756 N N . LEU A 1 99 ? 27.955 -10.308 -22.794 1.00 82.19 99 LEU A N 1
ATOM 757 C CA . LEU A 1 99 ? 27.006 -11.398 -22.568 1.00 82.19 99 LEU A CA 1
ATOM 758 C C . LEU A 1 99 ? 27.608 -12.711 -23.097 1.00 82.19 99 LEU A C 1
ATOM 760 O O . LEU A 1 99 ? 28.235 -12.673 -24.158 1.00 82.19 99 LEU A O 1
ATOM 764 N N . PRO A 1 100 ? 27.429 -13.846 -22.396 1.00 80.75 100 PRO A N 1
ATOM 765 C CA . PRO A 1 100 ? 27.935 -15.133 -22.858 1.00 80.75 100 PRO A CA 1
ATOM 766 C C . PRO A 1 100 ? 27.396 -15.506 -24.241 1.00 80.75 100 PRO A C 1
ATOM 768 O O . PRO A 1 100 ? 26.213 -15.317 -24.527 1.00 80.75 100 PRO A O 1
ATOM 771 N N . ASP A 1 101 ? 28.249 -16.102 -25.074 1.00 78.50 101 ASP A N 1
ATOM 772 C CA . ASP A 1 101 ? 27.855 -16.598 -26.399 1.00 78.50 101 ASP A CA 1
ATOM 773 C C . ASP A 1 101 ? 26.955 -17.840 -26.330 1.00 78.50 101 ASP A C 1
ATOM 775 O O . ASP A 1 101 ? 26.289 -18.162 -27.307 1.00 78.50 101 ASP A O 1
ATOM 779 N N . SER A 1 102 ? 26.889 -18.503 -25.171 1.00 79.31 102 SER A N 1
ATOM 780 C CA . SER A 1 102 ? 26.030 -19.665 -24.922 1.00 79.31 102 SER A CA 1
ATOM 781 C C . SER A 1 102 ? 24.540 -19.330 -24.790 1.00 79.31 102 SER A C 1
ATOM 783 O O . SER A 1 102 ? 23.722 -20.245 -24.753 1.00 79.31 102 SER A O 1
ATOM 785 N N . LEU A 1 103 ? 24.174 -18.049 -24.675 1.00 81.94 103 LEU A N 1
ATOM 786 C CA . LEU A 1 103 ? 22.777 -17.623 -24.584 1.00 81.94 103 LEU A CA 1
ATOM 787 C C . LEU A 1 103 ? 22.120 -17.588 -25.968 1.00 81.94 103 LEU A C 1
ATOM 789 O O . LEU A 1 103 ? 22.733 -17.153 -26.946 1.00 81.94 103 LEU A O 1
ATOM 793 N N . LEU A 1 104 ? 20.845 -17.979 -26.031 1.00 81.69 104 LEU A N 1
ATOM 794 C CA . LEU A 1 104 ? 20.042 -17.902 -27.252 1.00 81.69 104 LEU A CA 1
ATOM 795 C C . LEU A 1 104 ? 19.967 -16.453 -27.751 1.00 81.69 104 LEU A C 1
ATOM 797 O O . LEU A 1 104 ? 19.758 -15.528 -26.965 1.00 81.69 104 LEU A O 1
ATOM 801 N N . ARG A 1 105 ? 20.147 -16.248 -29.061 1.00 85.50 105 ARG A N 1
ATOM 802 C CA . ARG A 1 105 ? 20.112 -14.923 -29.696 1.00 85.50 105 ARG A CA 1
ATOM 803 C C . ARG A 1 105 ? 18.871 -14.777 -30.562 1.00 85.50 105 ARG A C 1
ATOM 805 O O . ARG A 1 105 ? 18.756 -15.443 -31.586 1.00 85.50 105 ARG A O 1
ATOM 812 N N . VAL A 1 106 ? 17.991 -13.858 -30.184 1.00 83.00 106 VAL A N 1
ATOM 813 C CA . VAL A 1 106 ? 16.814 -13.485 -30.974 1.00 83.00 106 VAL A CA 1
ATOM 814 C C . VAL A 1 106 ? 17.170 -12.250 -31.791 1.00 83.00 106 VAL A C 1
ATOM 816 O O . VAL A 1 106 ? 17.376 -11.169 -31.239 1.00 83.00 106 VAL A O 1
ATOM 819 N N . ILE A 1 107 ? 17.304 -12.411 -33.107 1.00 83.88 107 ILE A N 1
ATOM 820 C CA . ILE A 1 107 ? 17.730 -11.337 -34.010 1.00 83.88 107 ILE A CA 1
ATOM 821 C C . ILE A 1 107 ? 16.498 -10.629 -34.574 1.00 83.88 107 ILE A C 1
ATOM 823 O O . ILE A 1 107 ? 15.657 -11.252 -35.217 1.00 83.88 107 ILE A O 1
ATOM 827 N N . ARG A 1 108 ? 16.417 -9.312 -34.371 1.00 81.19 108 ARG A N 1
ATOM 828 C CA . ARG A 1 108 ? 15.414 -8.438 -34.985 1.00 81.19 108 ARG A CA 1
ATOM 829 C C . ARG A 1 108 ? 16.105 -7.478 -35.943 1.00 81.19 108 ARG A C 1
ATOM 831 O O . ARG A 1 108 ? 16.782 -6.544 -35.515 1.00 81.19 108 ARG A O 1
ATOM 838 N N . GLU A 1 109 ? 15.930 -7.699 -37.239 1.00 82.81 109 GLU A N 1
ATOM 839 C CA . GLU A 1 109 ? 16.434 -6.800 -38.277 1.00 82.81 109 GLU A CA 1
ATOM 840 C C . GLU A 1 109 ? 15.397 -5.712 -38.582 1.00 82.81 109 GLU A C 1
ATOM 842 O O . GLU A 1 109 ? 14.232 -6.008 -38.839 1.00 82.81 109 GLU A O 1
ATOM 847 N N . ILE A 1 110 ? 15.807 -4.442 -38.509 1.00 81.44 110 ILE A N 1
ATOM 848 C CA . ILE A 1 110 ? 14.945 -3.286 -38.781 1.00 81.44 110 ILE A CA 1
ATOM 849 C C . ILE A 1 110 ? 15.453 -2.602 -40.045 1.00 81.44 110 ILE A C 1
ATOM 851 O O . ILE A 1 110 ? 16.507 -1.959 -40.043 1.00 81.44 110 ILE A O 1
ATOM 855 N N . LEU A 1 111 ? 14.691 -2.761 -41.123 1.00 83.50 111 LEU A N 1
ATOM 856 C CA . LEU A 1 111 ? 14.976 -2.157 -42.419 1.00 83.50 111 LEU A CA 1
ATOM 857 C C . LEU A 1 111 ? 14.521 -0.686 -42.456 1.00 83.50 111 LEU A C 1
ATOM 859 O O . LEU A 1 111 ? 13.577 -0.317 -41.750 1.00 83.50 111 LEU A O 1
ATOM 863 N N . PRO A 1 112 ? 15.186 0.173 -43.252 1.00 80.81 112 PRO A N 1
ATOM 864 C CA . PRO A 1 112 ? 14.697 1.523 -43.514 1.00 80.81 112 PRO A CA 1
ATOM 865 C C . PRO A 1 112 ? 13.338 1.488 -44.23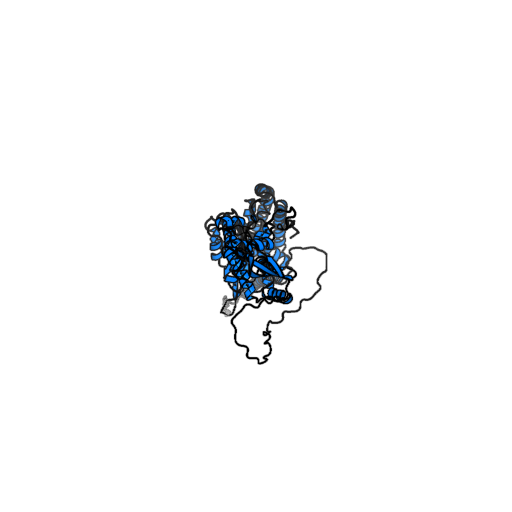2 1.00 80.81 112 PRO A C 1
ATOM 867 O O . PRO A 1 112 ? 12.980 0.494 -44.857 1.00 80.81 112 PRO A O 1
ATOM 870 N N . VAL A 1 113 ? 12.605 2.606 -44.173 1.00 79.50 113 VAL A N 1
ATOM 871 C CA . VAL A 1 113 ? 11.255 2.759 -44.759 1.00 79.50 113 VAL A CA 1
ATOM 872 C C . VAL A 1 113 ? 11.215 2.408 -46.251 1.00 79.50 113 VAL A C 1
ATOM 874 O O . VAL A 1 113 ? 10.210 1.908 -46.743 1.00 79.50 113 VAL A O 1
ATOM 877 N N . SER A 1 114 ? 12.316 2.642 -46.966 1.00 80.31 114 SER A N 1
ATOM 878 C CA . SER A 1 114 ? 12.499 2.220 -48.350 1.00 80.31 114 SER A CA 1
ATOM 879 C C . SER A 1 114 ? 13.939 1.769 -48.569 1.00 80.31 114 SER A C 1
ATOM 881 O O . SER A 1 114 ? 14.877 2.368 -48.039 1.00 80.31 114 SER A O 1
ATOM 883 N N . THR A 1 115 ? 14.109 0.723 -49.374 1.00 80.69 115 THR A N 1
ATOM 884 C CA . THR A 1 115 ? 15.402 0.280 -49.920 1.00 80.69 115 THR A CA 1
ATOM 885 C C . THR A 1 115 ? 15.677 0.875 -51.305 1.00 80.69 115 THR A C 1
ATOM 887 O O . THR A 1 115 ? 16.704 0.576 -51.915 1.00 80.69 115 THR A O 1
ATOM 890 N N . GLN A 1 116 ? 14.783 1.732 -51.806 1.00 85.19 116 GLN A N 1
ATOM 891 C CA . GLN A 1 116 ? 14.961 2.494 -53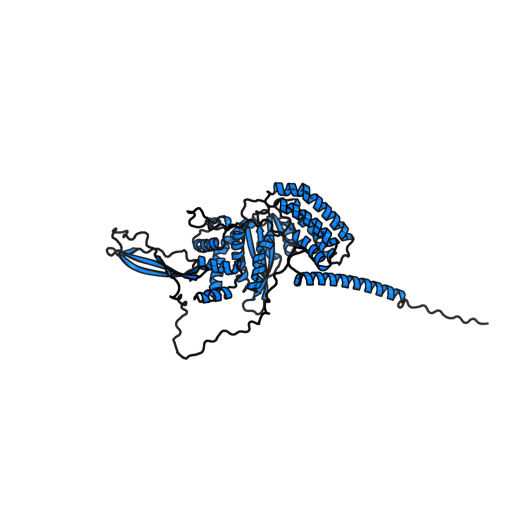.039 1.00 85.19 116 GLN A CA 1
ATOM 892 C C . GLN A 1 116 ? 15.444 3.908 -52.725 1.00 85.19 116 GLN A C 1
ATOM 894 O O . GLN A 1 116 ? 14.964 4.558 -51.795 1.00 85.19 116 GLN A O 1
ATOM 899 N N . CYS A 1 117 ? 16.375 4.400 -53.538 1.00 81.00 117 CYS A N 1
ATOM 900 C CA . CYS A 1 117 ? 16.937 5.728 -53.368 1.00 81.00 117 CYS A CA 1
ATOM 901 C C . CYS A 1 117 ? 15.870 6.811 -53.620 1.00 81.00 117 CYS A C 1
ATOM 903 O O . CYS A 1 117 ? 15.302 6.842 -54.712 1.00 81.00 117 CYS A O 1
ATOM 905 N N . PRO A 1 118 ? 15.648 7.754 -52.687 1.00 80.56 118 PRO A N 1
ATOM 906 C CA . PRO A 1 118 ? 14.659 8.820 -52.867 1.00 80.56 118 PRO A CA 1
ATOM 907 C C . PRO A 1 118 ? 15.024 9.812 -53.986 1.00 80.56 118 PRO A C 1
ATOM 909 O O . PRO A 1 118 ? 14.146 10.489 -54.505 1.00 80.56 118 PRO A O 1
ATOM 912 N N . CYS A 1 119 ? 16.301 9.891 -54.381 1.00 82.94 119 CYS A N 1
ATOM 913 C CA . CYS A 1 119 ? 16.779 10.782 -55.442 1.00 82.94 119 CYS A CA 1
ATOM 914 C C . CYS A 1 119 ? 16.663 10.173 -56.852 1.00 82.94 119 CYS A C 1
ATOM 916 O O . CYS A 1 119 ? 16.302 10.873 -57.793 1.00 82.94 119 CYS A O 1
ATOM 918 N N . CYS A 1 120 ? 16.988 8.885 -57.021 1.00 84.69 120 CYS A N 1
ATOM 919 C CA . CYS A 1 120 ? 17.104 8.264 -58.351 1.00 84.69 120 CYS A CA 1
ATOM 920 C C . CYS A 1 120 ? 16.318 6.956 -58.524 1.00 84.69 120 CYS A C 1
ATOM 922 O O . CYS A 1 120 ? 16.474 6.292 -59.548 1.00 84.69 120 CYS A O 1
ATOM 924 N N . SER A 1 121 ? 15.532 6.553 -57.521 1.00 82.94 121 SER A N 1
ATOM 925 C CA . SER A 1 121 ? 14.685 5.346 -57.498 1.00 82.94 121 SER A CA 1
ATOM 926 C C . SER A 1 121 ? 15.407 4.018 -57.760 1.00 82.94 121 SER A C 1
ATOM 928 O O . SER A 1 121 ? 14.769 2.982 -57.924 1.00 82.94 121 SER A O 1
ATOM 930 N N . ARG A 1 122 ? 16.744 4.016 -57.771 1.00 84.44 122 ARG A N 1
ATOM 931 C CA . ARG A 1 122 ? 17.553 2.798 -57.880 1.00 84.44 122 ARG A CA 1
ATOM 932 C C . ARG A 1 122 ? 17.574 2.050 -56.554 1.00 84.44 122 ARG A C 1
ATOM 934 O O . ARG A 1 122 ? 17.529 2.663 -55.486 1.00 84.44 122 ARG A O 1
ATOM 941 N N . GLU A 1 123 ? 17.707 0.733 -56.634 1.00 85.19 123 GLU A N 1
ATOM 942 C CA . GLU A 1 123 ? 17.899 -0.120 -55.466 1.00 85.19 123 GLU A CA 1
ATOM 943 C C . GLU A 1 123 ? 19.220 0.223 -54.759 1.00 85.19 123 GLU A C 1
ATOM 945 O O . GLU A 1 123 ? 20.276 0.368 -55.387 1.00 85.19 123 GLU A O 1
ATOM 950 N N . MET A 1 124 ? 19.152 0.417 -53.443 1.00 86.69 124 MET A N 1
ATOM 951 C CA . MET A 1 124 ? 20.303 0.775 -52.621 1.00 86.69 124 MET A CA 1
ATOM 952 C C . MET A 1 124 ? 21.057 -0.485 -52.187 1.00 86.69 124 MET A C 1
ATOM 954 O O . MET A 1 124 ? 20.460 -1.507 -51.858 1.00 86.69 124 MET A O 1
ATOM 958 N N . ALA A 1 125 ? 22.388 -0.414 -52.136 1.00 85.38 125 ALA A N 1
ATOM 959 C CA . ALA A 1 125 ? 23.219 -1.539 -51.716 1.00 85.38 125 ALA A CA 1
ATOM 960 C C . ALA A 1 125 ? 23.439 -1.522 -50.196 1.00 85.38 125 ALA A C 1
ATOM 962 O O . ALA A 1 125 ? 23.718 -0.469 -49.621 1.00 85.38 125 ALA A O 1
ATOM 963 N N . ARG A 1 126 ? 23.376 -2.689 -49.545 1.00 89.62 126 ARG A N 1
ATOM 964 C CA . ARG A 1 126 ? 23.743 -2.852 -48.128 1.00 89.62 126 ARG A CA 1
ATOM 965 C C . ARG A 1 126 ? 25.258 -2.682 -47.965 1.00 89.62 126 ARG A C 1
ATOM 967 O O . ARG A 1 126 ? 26.023 -3.450 -48.539 1.00 89.62 126 ARG A O 1
ATOM 974 N N . ILE A 1 127 ? 25.684 -1.689 -47.186 1.00 88.31 127 ILE A N 1
ATOM 975 C CA . ILE A 1 127 ? 27.104 -1.337 -46.981 1.00 88.31 127 ILE A CA 1
ATOM 976 C C . ILE A 1 127 ? 27.648 -1.726 -45.601 1.00 88.31 127 ILE A C 1
ATOM 978 O O . ILE A 1 127 ? 28.856 -1.764 -45.396 1.00 88.31 127 ILE A O 1
ATOM 982 N N . GLY A 1 128 ? 26.770 -2.002 -44.639 1.00 87.06 128 GLY A N 1
ATOM 983 C CA . GLY A 1 128 ? 27.147 -2.355 -43.273 1.00 87.06 128 GLY A CA 1
ATOM 984 C C . GLY A 1 128 ? 25.924 -2.492 -42.375 1.00 87.06 128 GLY A C 1
ATOM 985 O O . GLY A 1 128 ? 24.791 -2.430 -42.850 1.00 87.06 128 GLY A O 1
ATOM 986 N N . GLN A 1 129 ? 26.137 -2.671 -41.074 1.00 86.94 129 GLN A N 1
ATOM 987 C CA . GLN A 1 129 ? 25.054 -2.727 -40.092 1.00 86.94 129 GLN A CA 1
ATOM 988 C C . GLN A 1 129 ? 25.503 -2.199 -38.736 1.00 86.94 129 GLN A C 1
ATOM 990 O O . GLN A 1 129 ? 26.659 -2.372 -38.355 1.00 86.94 129 GLN A O 1
ATOM 995 N N . ASP A 1 130 ? 24.570 -1.597 -38.004 1.00 84.12 130 ASP A N 1
ATOM 996 C CA . ASP A 1 130 ? 24.744 -1.353 -36.577 1.00 84.12 130 ASP A CA 1
ATOM 997 C C . ASP A 1 130 ? 24.022 -2.449 -35.795 1.00 84.12 130 ASP A C 1
ATOM 999 O O . ASP A 1 130 ? 22.825 -2.674 -35.987 1.00 84.12 130 ASP A O 1
ATOM 1003 N N . GLU A 1 131 ? 24.742 -3.104 -34.889 1.00 85.06 131 GLU A N 1
ATOM 1004 C CA . GLU A 1 131 ? 24.183 -4.095 -33.976 1.00 85.06 131 GLU A CA 1
ATOM 1005 C C . GLU A 1 131 ? 24.039 -3.525 -32.574 1.00 85.06 131 GLU A C 1
ATOM 1007 O O . GLU A 1 131 ? 24.894 -2.798 -32.066 1.00 85.06 131 GLU A O 1
ATOM 1012 N N . SER A 1 132 ? 22.975 -3.931 -31.898 1.00 83.38 132 SER A N 1
ATOM 1013 C CA . SER A 1 132 ? 22.823 -3.688 -30.475 1.00 83.38 132 SER A CA 1
ATOM 1014 C C . SER A 1 132 ? 22.247 -4.893 -29.770 1.00 83.38 132 SER A C 1
ATOM 1016 O O . SER A 1 132 ? 21.425 -5.602 -30.335 1.00 83.38 132 SER A O 1
ATOM 1018 N N . ARG A 1 133 ? 22.712 -5.136 -28.544 1.00 88.00 133 ARG A N 1
ATOM 1019 C CA . ARG A 1 133 ? 22.409 -6.347 -27.782 1.00 88.00 133 ARG A CA 1
ATOM 1020 C C . ARG A 1 133 ? 21.783 -5.962 -26.451 1.00 88.00 133 ARG A C 1
ATOM 1022 O O . ARG A 1 133 ? 22.353 -5.138 -25.736 1.00 88.00 133 ARG A O 1
ATOM 1029 N N . GLN A 1 134 ? 20.646 -6.564 -26.127 1.00 86.25 134 GLN A N 1
ATOM 1030 C CA . GLN A 1 134 ? 19.965 -6.399 -24.847 1.00 86.25 134 GLN A CA 1
ATOM 1031 C C . GLN A 1 134 ? 19.678 -7.761 -24.225 1.00 86.25 134 GLN A C 1
ATOM 1033 O O . GLN A 1 134 ? 19.342 -8.717 -24.917 1.00 86.25 134 GLN A O 1
ATOM 1038 N N . LEU A 1 135 ? 19.809 -7.841 -22.906 1.00 86.81 135 LEU A N 1
ATOM 1039 C CA . LEU A 1 135 ? 19.429 -9.013 -22.134 1.00 86.81 135 LEU A CA 1
ATOM 1040 C C . L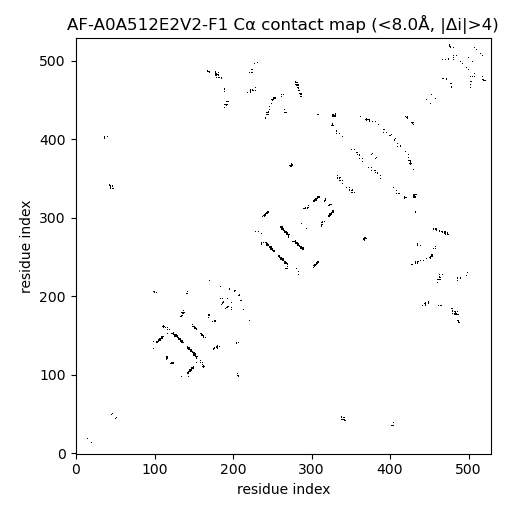EU A 1 135 ? 17.907 -9.041 -21.992 1.00 86.81 135 LEU A C 1
ATOM 1042 O O . LEU A 1 135 ? 17.323 -8.114 -21.413 1.00 86.81 135 LEU A O 1
ATOM 1046 N N . HIS A 1 136 ? 17.291 -10.118 -22.464 1.00 87.19 136 HIS A N 1
ATOM 1047 C CA . HIS A 1 136 ? 15.899 -10.452 -22.208 1.00 87.19 136 HIS A CA 1
ATOM 1048 C C . HIS A 1 136 ? 15.837 -11.634 -21.240 1.00 87.19 136 HIS A C 1
ATOM 1050 O O . HIS A 1 136 ? 16.452 -12.674 -21.474 1.00 87.19 136 HIS A O 1
ATOM 1056 N N . LEU A 1 137 ? 15.158 -11.445 -20.114 1.00 83.75 137 LEU A N 1
ATOM 1057 C CA . LEU A 1 137 ? 14.875 -12.528 -19.188 1.00 83.75 137 LEU A CA 1
ATOM 1058 C C . LEU A 1 137 ? 13.467 -13.042 -19.477 1.00 83.75 137 LEU A C 1
ATOM 1060 O O . LEU A 1 137 ? 12.507 -12.275 -19.499 1.00 83.75 137 LEU A O 1
ATOM 1064 N N . VAL A 1 138 ? 13.384 -14.344 -19.712 1.00 77.94 138 VAL A N 1
ATOM 1065 C CA . VAL A 1 138 ? 12.144 -15.112 -19.737 1.00 77.94 138 VAL A CA 1
ATOM 1066 C C . VAL A 1 138 ? 12.102 -15.880 -18.409 1.00 77.94 138 VAL A C 1
ATOM 1068 O O . VAL A 1 138 ? 13.159 -16.266 -17.902 1.00 77.94 138 VAL A O 1
ATOM 1071 N N . PRO A 1 139 ? 10.934 -16.139 -17.793 1.00 73.62 139 PRO A N 1
ATOM 1072 C CA . PRO A 1 139 ? 10.875 -16.827 -16.500 1.00 73.62 139 PRO A CA 1
ATOM 1073 C C . PRO A 1 139 ? 11.690 -18.132 -16.392 1.00 73.62 139 PRO A C 1
ATOM 1075 O O . PRO A 1 139 ? 12.147 -18.461 -15.300 1.00 73.62 139 PRO A O 1
ATOM 1078 N N . ALA A 1 140 ? 11.900 -18.855 -17.499 1.00 76.94 140 ALA A N 1
ATOM 1079 C CA . ALA A 1 140 ? 12.632 -20.123 -17.528 1.00 76.94 140 ALA A CA 1
ATOM 1080 C C . ALA A 1 140 ? 14.104 -20.018 -17.981 1.00 76.94 140 ALA A C 1
ATOM 1082 O O . ALA A 1 140 ? 14.909 -20.878 -17.623 1.00 76.94 140 ALA A O 1
ATOM 1083 N N . HIS A 1 141 ? 14.480 -18.998 -18.757 1.00 79.62 141 HIS A N 1
ATOM 1084 C CA . HIS A 1 141 ? 15.812 -18.894 -19.365 1.00 79.62 141 HIS A CA 1
ATOM 1085 C C . HIS A 1 141 ? 16.164 -17.453 -19.755 1.00 79.62 141 HIS A C 1
ATOM 1087 O O . HIS A 1 141 ? 15.333 -16.550 -19.724 1.00 79.62 141 HIS A O 1
ATOM 1093 N N . ALA A 1 142 ? 17.429 -17.226 -20.109 1.00 84.50 142 ALA A N 1
ATOM 1094 C CA . ALA A 1 142 ? 17.915 -15.927 -20.557 1.00 84.50 142 ALA A CA 1
ATOM 1095 C C . ALA A 1 142 ? 18.222 -15.938 -22.057 1.00 84.50 142 ALA A C 1
ATOM 1097 O O . ALA A 1 142 ? 18.805 -16.889 -22.580 1.00 84.50 142 ALA A O 1
ATOM 1098 N N . GLU A 1 143 ? 17.882 -14.843 -22.726 1.00 88.50 143 GLU A N 1
ATOM 1099 C CA . GLU A 1 143 ? 18.123 -14.632 -24.148 1.00 88.50 143 GLU A CA 1
ATOM 1100 C C . GLU A 1 143 ? 18.781 -13.272 -24.391 1.00 88.50 143 GLU A C 1
ATOM 1102 O O . GLU A 1 143 ? 18.723 -12.346 -23.574 1.00 88.50 143 GLU A O 1
ATOM 1107 N N . VAL A 1 144 ? 19.413 -13.133 -25.552 1.00 86.88 144 VAL A N 1
ATOM 1108 C CA . VAL A 1 144 ? 19.985 -11.877 -26.029 1.00 86.88 144 VAL A CA 1
ATOM 1109 C C . VAL A 1 144 ? 19.189 -11.410 -27.235 1.00 86.88 144 VAL A C 1
ATOM 1111 O O . VAL A 1 144 ? 19.267 -11.998 -28.312 1.00 86.88 144 VAL A O 1
ATOM 1114 N N . HIS A 1 145 ? 18.454 -10.316 -27.072 1.00 84.81 145 HIS A N 1
ATOM 1115 C CA . HIS A 1 145 ? 17.802 -9.640 -28.184 1.00 84.81 145 HIS A CA 1
ATOM 1116 C C . HIS A 1 145 ? 18.850 -8.821 -28.936 1.00 84.81 145 HIS A C 1
ATOM 1118 O O . HIS A 1 145 ? 19.462 -7.907 -28.374 1.00 84.81 145 HIS A O 1
ATOM 1124 N N . VAL A 1 146 ? 19.085 -9.172 -30.198 1.00 84.38 146 VAL A N 1
ATOM 1125 C CA . VAL A 1 146 ? 20.034 -8.498 -31.084 1.00 84.38 146 VAL A CA 1
ATOM 1126 C C . VAL A 1 146 ? 19.252 -7.687 -32.105 1.00 84.38 146 VAL A C 1
ATOM 1128 O O . VAL A 1 146 ? 18.694 -8.240 -33.049 1.00 84.38 146 VAL A O 1
ATOM 1131 N N . THR A 1 147 ? 19.226 -6.368 -31.945 1.00 82.69 147 THR A N 1
ATOM 1132 C CA . THR A 1 147 ? 18.647 -5.482 -32.955 1.00 82.69 147 THR A CA 1
ATOM 1133 C C . THR A 1 147 ? 19.710 -5.110 -33.977 1.00 82.69 147 THR A C 1
ATOM 1135 O O . THR A 1 147 ? 20.708 -4.470 -33.625 1.00 82.69 147 THR A O 1
ATOM 1138 N N . VAL A 1 148 ? 19.469 -5.478 -35.234 1.00 83.88 148 VAL A N 1
ATOM 1139 C CA . VAL A 1 148 ? 20.333 -5.197 -36.386 1.00 83.88 148 VAL A CA 1
ATOM 1140 C C . VAL A 1 148 ? 19.691 -4.098 -37.225 1.00 83.88 148 VAL A C 1
ATOM 1142 O O . VAL A 1 148 ? 18.536 -4.211 -37.627 1.00 83.88 148 VAL A O 1
ATOM 1145 N N . ARG A 1 149 ? 20.438 -3.027 -37.501 1.00 86.00 149 ARG A N 1
ATOM 1146 C CA . ARG A 1 149 ? 20.013 -1.926 -38.377 1.00 86.00 149 ARG A CA 1
ATOM 1147 C C . ARG A 1 149 ? 20.962 -1.814 -39.564 1.00 86.00 149 ARG A C 1
ATOM 1149 O O . ARG A 1 149 ? 22.013 -1.172 -39.429 1.00 86.00 149 ARG A O 1
ATOM 1156 N N . PRO A 1 150 ? 20.634 -2.435 -40.705 1.00 85.88 150 PRO A N 1
ATOM 1157 C CA . PRO A 1 150 ? 21.463 -2.364 -41.897 1.00 85.88 150 PRO A CA 1
ATOM 1158 C C . PRO A 1 150 ? 21.536 -0.936 -42.441 1.00 85.88 150 PRO A C 1
ATOM 1160 O O . PRO A 1 150 ? 20.545 -0.204 -42.443 1.00 85.88 150 PRO A O 1
ATOM 1163 N N . LYS A 1 151 ? 22.720 -0.552 -42.913 1.00 88.06 151 LYS A N 1
ATOM 1164 C CA . LYS A 1 151 ? 22.986 0.699 -43.623 1.00 88.06 151 LYS A CA 1
ATOM 1165 C C . LYS A 1 151 ? 22.950 0.422 -45.115 1.00 88.06 151 LYS A C 1
ATOM 1167 O O . LYS A 1 151 ? 23.675 -0.452 -45.596 1.00 88.06 151 LYS A O 1
ATOM 1172 N N . PHE A 1 152 ? 22.139 1.180 -45.833 1.00 86.94 152 PHE A N 1
ATOM 1173 C CA . PHE A 1 152 ? 22.041 1.142 -47.282 1.00 86.94 152 PHE A CA 1
ATOM 1174 C C . PHE A 1 152 ? 22.630 2.420 -47.874 1.00 86.94 152 PHE A C 1
ATOM 1176 O O . PHE A 1 152 ? 22.449 3.499 -47.313 1.00 86.94 152 PHE A O 1
ATOM 1183 N N . ALA A 1 153 ? 23.319 2.302 -49.007 1.00 89.25 153 ALA A N 1
ATOM 1184 C CA . ALA A 1 153 ? 23.847 3.434 -49.756 1.00 89.25 153 ALA A CA 1
ATOM 1185 C C . ALA A 1 153 ? 23.498 3.321 -51.241 1.00 89.25 153 ALA A C 1
ATOM 1187 O O . ALA A 1 153 ? 23.598 2.247 -51.845 1.00 89.25 153 ALA A O 1
ATOM 1188 N N . CYS A 1 154 ? 23.120 4.440 -51.852 1.00 88.56 154 CYS A N 1
ATOM 1189 C CA . CYS A 1 154 ? 22.944 4.514 -53.292 1.00 88.56 154 CYS A CA 1
ATOM 1190 C C . CYS A 1 154 ? 24.308 4.626 -53.982 1.00 88.56 154 CYS A C 1
ATOM 1192 O O . CYS A 1 154 ? 25.043 5.587 -53.766 1.00 88.56 154 CYS A O 1
ATOM 1194 N N . ARG A 1 155 ? 24.632 3.682 -54.874 1.00 86.56 155 ARG A N 1
ATOM 1195 C CA . ARG A 1 155 ? 25.901 3.697 -55.627 1.00 86.56 155 ARG A CA 1
ATOM 1196 C C . ARG A 1 155 ? 26.011 4.843 -56.641 1.00 86.56 155 ARG A C 1
ATOM 1198 O O . ARG A 1 155 ? 27.113 5.134 -57.083 1.00 86.56 155 ARG A O 1
ATOM 1205 N N . ALA A 1 156 ? 24.890 5.453 -57.031 1.00 84.19 156 ALA A N 1
ATOM 1206 C CA . ALA A 1 156 ? 24.863 6.510 -58.042 1.00 84.19 156 ALA A CA 1
ATOM 1207 C C . ALA A 1 156 ? 25.010 7.919 -57.445 1.00 84.19 156 ALA A C 1
ATOM 1209 O O . ALA A 1 156 ? 25.733 8.734 -58.002 1.00 84.19 156 ALA A O 1
ATOM 1210 N N . CYS A 1 157 ? 24.334 8.210 -56.328 1.00 86.38 157 CYS A N 1
ATOM 1211 C CA . CYS A 1 157 ? 24.292 9.557 -55.744 1.00 86.38 157 CYS A CA 1
ATOM 1212 C C . CYS A 1 157 ? 24.842 9.647 -54.312 1.00 86.38 157 CYS A C 1
ATOM 1214 O O . CYS A 1 157 ? 24.890 10.737 -53.757 1.00 86.38 157 CYS A O 1
ATOM 1216 N N . GLY A 1 158 ? 25.242 8.528 -53.697 1.00 82.44 158 GLY A N 1
ATOM 1217 C CA . GLY A 1 158 ? 25.822 8.510 -52.348 1.00 82.44 158 GLY A CA 1
ATOM 1218 C C . GLY A 1 158 ? 24.821 8.635 -51.193 1.00 82.44 158 GLY A C 1
ATOM 1219 O O . GLY A 1 158 ? 25.242 8.609 -50.041 1.00 82.44 158 GLY A O 1
ATOM 1220 N N . GLU A 1 159 ? 23.517 8.730 -51.475 1.00 85.69 159 GLU A N 1
ATOM 1221 C CA . GLU A 1 159 ? 22.469 8.848 -50.450 1.00 85.69 159 GLU A CA 1
ATOM 1222 C C . GLU A 1 159 ? 22.468 7.645 -49.497 1.00 85.69 159 GLU A C 1
ATOM 1224 O O . GLU A 1 159 ? 22.614 6.503 -49.947 1.00 85.69 159 GLU A O 1
ATOM 1229 N N . LEU A 1 160 ? 22.262 7.890 -48.200 1.00 86.19 160 LEU A N 1
ATOM 1230 C CA . LEU A 1 160 ? 22.256 6.864 -47.158 1.00 86.19 160 LEU A CA 1
ATOM 1231 C C . LEU A 1 160 ? 20.847 6.640 -46.610 1.00 86.19 160 LEU A C 1
ATOM 1233 O O . LEU A 1 160 ? 20.138 7.581 -46.276 1.00 86.19 160 LEU A O 1
ATOM 1237 N N . ALA A 1 161 ? 20.470 5.376 -46.445 1.00 84.00 161 ALA A N 1
ATOM 1238 C CA . ALA A 1 161 ? 19.235 4.981 -45.785 1.00 84.00 161 ALA A CA 1
ATOM 1239 C C . ALA A 1 161 ? 19.548 4.005 -44.648 1.00 84.00 161 ALA A C 1
ATOM 1241 O O . ALA A 1 161 ? 20.170 2.960 -44.843 1.00 84.00 161 ALA A O 1
ATOM 1242 N N . GLN A 1 162 ? 19.112 4.343 -43.439 1.00 84.81 162 GLN A N 1
ATOM 1243 C CA . GLN A 1 162 ? 19.198 3.479 -42.268 1.00 84.81 162 GLN A CA 1
ATOM 1244 C C . GLN A 1 162 ? 17.967 3.719 -41.397 1.00 84.81 162 GLN A C 1
ATOM 1246 O O . GLN A 1 162 ? 17.519 4.855 -41.251 1.00 84.81 162 GLN A O 1
ATOM 1251 N N . ALA A 1 163 ? 17.425 2.660 -40.798 1.00 80.94 163 ALA A N 1
ATOM 1252 C CA . ALA A 1 163 ? 16.375 2.818 -39.803 1.00 80.94 163 ALA A CA 1
ATOM 1253 C C . ALA A 1 163 ? 16.889 3.607 -38.576 1.00 80.94 163 ALA A C 1
ATOM 1255 O O . ALA A 1 163 ? 18.026 3.373 -38.125 1.00 80.94 163 ALA A O 1
ATOM 1256 N N . PRO A 1 164 ? 16.073 4.505 -37.987 1.00 78.44 164 PRO A N 1
ATOM 1257 C CA . PRO A 1 164 ? 16.418 5.140 -36.719 1.00 78.44 164 PRO A CA 1
ATOM 1258 C C . PRO A 1 164 ? 16.649 4.077 -35.636 1.00 78.44 164 PRO A C 1
ATOM 1260 O O . PRO A 1 164 ? 16.202 2.931 -35.746 1.00 78.44 164 PRO A O 1
ATOM 1263 N N . ALA A 1 165 ? 17.429 4.419 -34.610 1.00 75.31 165 ALA A N 1
ATOM 1264 C CA . ALA A 1 165 ? 17.607 3.509 -33.484 1.00 75.31 165 ALA A CA 1
ATOM 1265 C C . ALA A 1 165 ? 16.248 3.320 -32.794 1.00 75.31 165 ALA A C 1
ATOM 1267 O O . ALA A 1 165 ? 15.502 4.289 -32.704 1.00 75.31 165 ALA A O 1
ATOM 1268 N N . PRO A 1 166 ? 15.899 2.112 -32.322 1.00 70.50 166 PRO A N 1
ATOM 1269 C CA . PRO A 1 166 ? 14.705 1.962 -31.513 1.00 70.50 166 PRO A CA 1
ATOM 1270 C C . PRO A 1 166 ? 14.814 2.810 -30.250 1.00 70.50 166 PRO A C 1
ATOM 1272 O O . PRO A 1 166 ? 15.763 2.664 -29.474 1.00 70.50 166 PRO A O 1
ATOM 1275 N N . ASP A 1 167 ? 13.815 3.659 -30.049 1.00 66.62 167 ASP A N 1
ATOM 1276 C CA . ASP A 1 167 ? 13.666 4.492 -28.855 1.00 66.62 167 ASP A CA 1
ATOM 1277 C C . ASP A 1 167 ? 12.959 3.735 -27.710 1.00 66.62 167 ASP A C 1
ATOM 1279 O O . ASP A 1 167 ? 12.554 4.326 -26.716 1.00 66.62 167 ASP A O 1
ATOM 1283 N N . ASP A 1 168 ? 12.789 2.415 -27.838 1.00 67.12 168 ASP A N 1
ATOM 1284 C CA . ASP A 1 168 ? 12.120 1.535 -26.868 1.00 67.12 168 ASP A CA 1
ATOM 1285 C C . ASP A 1 168 ? 13.046 1.064 -25.733 1.00 67.12 168 ASP A C 1
ATOM 1287 O O . ASP A 1 168 ? 12.683 0.196 -24.934 1.00 67.12 168 ASP A O 1
ATOM 1291 N N . ARG A 1 169 ? 14.259 1.625 -25.646 1.00 77.81 169 ARG A N 1
ATOM 1292 C CA . ARG A 1 169 ? 15.217 1.294 -24.592 1.00 77.81 169 ARG A CA 1
ATOM 1293 C C . ARG A 1 169 ? 14.872 2.026 -23.298 1.00 77.81 169 ARG A C 1
ATOM 1295 O O . ARG A 1 169 ? 15.028 3.243 -23.254 1.00 77.81 169 ARG A O 1
ATOM 1302 N N . PRO A 1 170 ? 14.550 1.304 -22.209 1.00 80.56 170 PRO A N 1
ATOM 1303 C CA . PRO A 1 170 ? 14.205 1.950 -20.942 1.00 80.56 170 PRO A CA 1
ATOM 1304 C C . PRO A 1 170 ? 15.374 2.699 -20.305 1.00 80.56 170 PRO A C 1
ATOM 1306 O O . PRO A 1 170 ? 15.201 3.702 -19.631 1.00 80.56 170 PRO A O 1
ATOM 1309 N N . ILE A 1 171 ? 16.592 2.186 -20.490 1.00 81.69 171 ILE A N 1
ATOM 1310 C CA . ILE A 1 171 ? 17.812 2.789 -19.961 1.00 81.69 171 ILE A CA 1
ATOM 1311 C C . ILE A 1 171 ? 18.717 3.074 -21.149 1.00 81.69 171 ILE A C 1
ATOM 1313 O O . ILE A 1 171 ? 19.023 2.166 -21.930 1.00 81.69 171 ILE A O 1
ATOM 1317 N N . GLU A 1 172 ? 19.171 4.320 -21.283 1.00 77.19 172 GLU A N 1
ATOM 1318 C CA . GLU A 1 172 ? 20.042 4.710 -22.388 1.00 77.19 172 GLU A CA 1
ATOM 1319 C C . GLU A 1 172 ? 21.331 3.878 -22.362 1.00 77.19 172 GLU A C 1
ATOM 1321 O O . GLU A 1 172 ? 22.041 3.799 -21.355 1.00 77.19 172 GLU A O 1
ATOM 1326 N N . ARG A 1 173 ? 21.613 3.189 -23.477 1.00 75.75 173 ARG A N 1
ATOM 1327 C CA . ARG A 1 173 ? 22.714 2.212 -23.580 1.00 75.75 173 ARG A CA 1
ATOM 1328 C C . ARG A 1 173 ? 22.660 1.147 -22.472 1.00 75.75 173 ARG A C 1
ATOM 1330 O O . ARG A 1 173 ? 23.694 0.571 -22.146 1.00 75.75 173 ARG A O 1
ATOM 1337 N N . GLY A 1 174 ? 21.508 0.903 -21.859 1.00 81.50 174 GLY A N 1
ATOM 1338 C CA . GLY A 1 174 ? 21.316 -0.090 -20.814 1.00 81.50 174 GLY A CA 1
ATOM 1339 C C . GLY A 1 174 ? 21.375 -1.510 -21.364 1.00 81.50 174 GLY A C 1
ATOM 1340 O O . GLY A 1 174 ? 21.048 -1.758 -22.522 1.00 81.50 174 GLY A O 1
ATOM 1341 N N . LEU A 1 175 ? 21.803 -2.444 -20.516 1.00 86.00 175 LEU A N 1
ATOM 1342 C CA . LEU A 1 175 ? 21.762 -3.870 -20.824 1.00 86.00 175 LEU A CA 1
ATOM 1343 C C . LEU A 1 175 ? 20.331 -4.447 -20.918 1.00 86.00 175 LEU A C 1
ATOM 1345 O O . LEU A 1 175 ? 20.116 -5.273 -21.801 1.00 86.00 175 LEU A O 1
ATOM 1349 N N . PRO A 1 176 ? 19.370 -4.099 -20.039 1.00 91.75 176 PRO A N 1
ATOM 1350 C CA . PRO A 1 176 ? 18.105 -4.826 -19.977 1.00 91.75 176 PRO A CA 1
ATOM 1351 C C . PRO A 1 176 ? 17.092 -4.346 -21.027 1.00 91.75 176 PRO A C 1
ATOM 1353 O O . PRO A 1 176 ? 17.082 -3.181 -21.432 1.00 91.75 176 PRO A O 1
ATOM 1356 N N . THR A 1 177 ? 16.206 -5.253 -21.435 1.00 90.00 177 THR A N 1
ATOM 1357 C CA . THR A 1 177 ? 14.928 -4.911 -22.089 1.00 90.00 177 THR A CA 1
ATOM 1358 C C . THR A 1 177 ? 13.890 -4.438 -21.061 1.00 90.00 177 THR A C 1
ATOM 1360 O O . THR A 1 177 ? 14.069 -4.653 -19.861 1.00 90.00 177 THR A O 1
ATOM 1363 N N . ALA A 1 178 ? 12.781 -3.836 -21.506 1.00 90.06 178 ALA A N 1
ATOM 1364 C CA . ALA A 1 178 ? 11.677 -3.456 -20.613 1.00 90.06 178 ALA A CA 1
ATOM 1365 C C . ALA A 1 178 ? 11.100 -4.660 -19.846 1.00 90.06 178 ALA A C 1
ATOM 1367 O O . ALA A 1 178 ? 10.924 -4.580 -18.632 1.00 90.06 178 ALA A O 1
ATOM 1368 N N . GLY A 1 179 ? 10.923 -5.801 -20.526 1.00 90.38 179 GLY A N 1
ATOM 1369 C CA . GLY A 1 179 ? 10.472 -7.051 -19.902 1.00 90.38 179 GLY A CA 1
ATOM 1370 C C . GLY A 1 179 ? 11.428 -7.554 -18.820 1.00 90.38 179 GLY A C 1
ATOM 1371 O O . GLY A 1 179 ? 10.998 -7.903 -17.728 1.00 90.38 179 GLY A O 1
ATOM 1372 N N . THR A 1 180 ? 12.742 -7.468 -19.055 1.00 93.19 180 THR A N 1
ATOM 1373 C CA . THR A 1 180 ? 13.756 -7.807 -18.040 1.00 93.19 180 THR A CA 1
ATOM 1374 C C . THR A 1 180 ? 13.622 -6.953 -16.783 1.00 93.19 180 THR A C 1
ATOM 1376 O O . THR A 1 180 ? 13.718 -7.464 -15.667 1.00 93.19 180 THR A O 1
ATOM 1379 N N . ILE A 1 181 ? 13.409 -5.643 -16.941 1.00 95.06 181 ILE A N 1
ATOM 1380 C CA . ILE A 1 181 ? 13.228 -4.749 -15.793 1.00 95.06 181 ILE A CA 1
ATOM 1381 C C . ILE A 1 181 ? 11.924 -5.086 -15.066 1.00 95.06 181 ILE A C 1
ATOM 1383 O O . ILE A 1 181 ? 11.934 -5.214 -13.841 1.00 95.06 181 ILE A O 1
ATOM 1387 N N . ALA A 1 182 ? 10.828 -5.283 -15.804 1.00 94.62 182 ALA A N 1
ATOM 1388 C CA . ALA A 1 182 ? 9.542 -5.672 -15.240 1.00 94.62 182 ALA A CA 1
ATOM 1389 C C . ALA A 1 182 ? 9.651 -6.974 -14.432 1.00 94.62 182 ALA A C 1
ATOM 1391 O O . ALA A 1 182 ? 9.220 -6.999 -13.282 1.00 94.62 182 ALA A O 1
ATOM 1392 N N . GLN A 1 183 ? 10.325 -8.004 -14.948 1.00 94.06 183 GLN A N 1
ATOM 1393 C CA . GLN A 1 183 ? 10.534 -9.261 -14.229 1.00 94.06 183 GLN A CA 1
ATOM 1394 C C . GLN A 1 183 ? 11.335 -9.064 -12.933 1.00 94.06 183 GLN A C 1
ATOM 1396 O O . GLN A 1 183 ? 10.946 -9.575 -11.883 1.00 94.06 183 GLN A O 1
ATOM 1401 N N . VAL A 1 184 ? 12.426 -8.286 -12.962 1.00 95.69 184 VAL A N 1
ATOM 1402 C CA . VAL A 1 184 ? 13.229 -7.979 -11.759 1.00 95.69 184 VAL A CA 1
ATOM 1403 C C . VAL A 1 184 ? 12.386 -7.258 -10.700 1.00 95.69 184 VAL A C 1
ATOM 1405 O O . VAL A 1 184 ? 12.452 -7.581 -9.506 1.00 95.69 184 VAL A O 1
ATOM 1408 N N . VAL A 1 185 ? 11.569 -6.297 -11.138 1.00 95.75 185 VAL A N 1
ATOM 1409 C CA . VAL A 1 185 ? 10.648 -5.529 -10.295 1.00 95.75 185 VAL A CA 1
ATOM 1410 C C . VAL A 1 185 ? 9.574 -6.444 -9.695 1.00 95.75 185 VAL A C 1
ATOM 1412 O O . VAL A 1 185 ? 9.412 -6.474 -8.475 1.00 95.75 185 VAL A O 1
ATOM 1415 N N . ILE A 1 186 ? 8.892 -7.249 -10.506 1.00 94.94 186 ILE A N 1
ATOM 1416 C CA . ILE A 1 186 ? 7.846 -8.179 -10.061 1.00 94.94 186 ILE A CA 1
ATOM 1417 C C . ILE A 1 186 ? 8.411 -9.223 -9.100 1.00 94.94 186 ILE A C 1
ATOM 1419 O O . ILE A 1 186 ? 7.879 -9.407 -8.003 1.00 94.94 186 ILE A O 1
ATOM 1423 N N . ALA A 1 187 ? 9.549 -9.832 -9.431 1.00 94.31 187 ALA A N 1
ATOM 1424 C CA . ALA A 1 187 ? 10.214 -10.781 -8.550 1.00 94.31 187 ALA A CA 1
ATOM 1425 C C . ALA A 1 187 ? 10.545 -10.157 -7.182 1.00 94.31 187 ALA A C 1
ATOM 1427 O O . ALA A 1 187 ? 10.386 -10.808 -6.149 1.00 94.31 187 ALA A O 1
ATOM 1428 N N . LYS A 1 188 ? 10.957 -8.883 -7.142 1.00 93.81 188 LYS A N 1
ATOM 1429 C CA . LYS A 1 188 ? 11.312 -8.189 -5.895 1.00 93.81 188 LYS A CA 1
ATOM 1430 C C . LYS A 1 188 ? 10.094 -7.769 -5.076 1.00 93.81 188 LYS A C 1
ATOM 1432 O O . LYS A 1 188 ? 10.075 -7.995 -3.867 1.00 93.81 188 LYS A O 1
ATOM 1437 N N . TYR A 1 189 ? 9.125 -7.112 -5.703 1.00 93.56 189 TYR A N 1
ATOM 1438 C CA . TYR A 1 189 ? 8.062 -6.393 -4.999 1.00 93.56 189 TYR A CA 1
ATOM 1439 C C . TYR A 1 189 ? 6.768 -7.195 -4.884 1.00 93.56 189 TYR A C 1
ATOM 1441 O O . TYR A 1 189 ? 6.083 -7.070 -3.873 1.00 93.56 189 TYR A O 1
ATOM 1449 N N . LEU A 1 190 ? 6.477 -8.067 -5.851 1.00 92.44 190 LEU A N 1
ATOM 1450 C CA . LEU A 1 190 ? 5.313 -8.950 -5.802 1.00 92.44 190 LEU A CA 1
ATOM 1451 C C . LEU A 1 190 ? 5.661 -10.325 -5.217 1.00 92.44 190 LEU A C 1
ATOM 1453 O O . LEU A 1 190 ? 4.954 -10.809 -4.341 1.00 92.44 190 LEU A O 1
ATOM 1457 N N . ASN A 1 191 ? 6.783 -10.921 -5.639 1.00 92.75 191 ASN A N 1
ATOM 1458 C CA . ASN A 1 191 ? 7.197 -12.263 -5.192 1.00 92.75 191 ASN A CA 1
ATOM 1459 C C . ASN A 1 191 ? 8.187 -12.235 -4.017 1.00 92.75 191 ASN A C 1
ATOM 1461 O O . ASN A 1 191 ? 8.633 -13.278 -3.540 1.00 92.75 191 ASN A O 1
ATOM 1465 N N . HIS A 1 192 ? 8.541 -11.040 -3.540 1.00 92.75 192 HIS A N 1
ATOM 1466 C CA . HIS A 1 192 ? 9.380 -10.831 -2.360 1.00 92.75 192 HIS A CA 1
ATOM 1467 C C . HIS A 1 192 ? 10.767 -11.495 -2.423 1.00 92.75 192 HIS A C 1
ATOM 1469 O O . HIS A 1 192 ? 11.327 -11.845 -1.381 1.00 92.75 192 HIS A O 1
ATOM 1475 N N . MET A 1 193 ? 11.340 -11.649 -3.620 1.00 93.44 193 MET A N 1
ATOM 1476 C CA . MET A 1 193 ? 12.679 -12.194 -3.839 1.00 93.44 193 MET A CA 1
ATOM 1477 C C . MET A 1 193 ? 13.733 -11.074 -3.775 1.00 93.44 193 MET A C 1
ATOM 1479 O O . MET A 1 193 ? 13.776 -10.217 -4.665 1.00 93.44 193 MET A O 1
ATOM 1483 N N . PRO A 1 194 ? 14.620 -11.054 -2.759 1.00 93.00 194 PRO A N 1
ATOM 1484 C CA . PRO A 1 194 ? 15.671 -10.044 -2.657 1.00 93.00 194 PRO A CA 1
ATOM 1485 C C . PRO A 1 194 ? 16.595 -10.042 -3.880 1.00 93.00 194 PRO A C 1
ATOM 1487 O O . PRO A 1 194 ? 16.885 -11.092 -4.452 1.00 93.00 194 PRO A O 1
ATOM 1490 N N . LEU A 1 195 ? 17.131 -8.870 -4.237 1.00 94.31 195 LEU A N 1
ATOM 1491 C CA . LEU A 1 195 ? 17.949 -8.702 -5.447 1.00 94.31 195 LEU A CA 1
ATOM 1492 C C . LEU A 1 195 ? 19.205 -9.583 -5.464 1.00 94.31 195 LEU A C 1
ATOM 1494 O O . LEU A 1 195 ? 19.565 -10.087 -6.519 1.00 94.31 195 LEU A O 1
ATOM 1498 N N . HIS A 1 196 ? 19.842 -9.829 -4.315 1.00 93.31 196 HIS A N 1
ATOM 1499 C CA . HIS A 1 196 ? 20.994 -10.737 -4.254 1.00 93.31 196 HIS A CA 1
ATOM 1500 C C . HIS A 1 196 ? 20.600 -12.190 -4.578 1.00 93.31 196 HIS A C 1
ATOM 1502 O O . HIS A 1 196 ? 21.363 -12.909 -5.217 1.00 93.31 196 HIS A O 1
ATOM 1508 N N . ARG A 1 197 ? 19.385 -12.620 -4.196 1.00 94.31 197 ARG A N 1
ATOM 1509 C CA . ARG A 1 197 ? 18.865 -13.949 -4.555 1.00 94.31 197 ARG A CA 1
ATOM 1510 C C . ARG A 1 197 ? 18.515 -14.017 -6.035 1.00 94.31 197 ARG A C 1
ATOM 1512 O O . ARG A 1 197 ? 18.766 -15.044 -6.656 1.00 94.31 197 ARG A O 1
ATOM 1519 N N . GLN A 1 198 ? 17.980 -12.934 -6.600 1.00 94.88 198 GLN A N 1
ATOM 1520 C CA . GLN A 1 198 ? 17.760 -12.834 -8.044 1.00 94.88 198 GLN A CA 1
ATOM 1521 C C . GLN A 1 198 ? 19.084 -12.907 -8.815 1.00 94.88 198 GLN A C 1
ATOM 1523 O O . GLN A 1 198 ? 19.199 -13.694 -9.743 1.00 94.88 198 GLN A O 1
ATOM 1528 N N . ALA A 1 199 ? 20.116 -12.174 -8.387 1.00 94.31 199 ALA A N 1
ATOM 1529 C CA . ALA A 1 199 ? 21.451 -12.243 -8.984 1.00 94.31 199 ALA A CA 1
ATOM 1530 C C . ALA A 1 199 ? 22.021 -13.673 -8.960 1.00 94.31 199 ALA A C 1
ATOM 1532 O O . ALA A 1 199 ? 22.481 -14.172 -9.984 1.00 94.31 199 ALA A O 1
ATOM 1533 N N . ALA A 1 200 ? 21.919 -14.367 -7.820 1.00 94.25 200 ALA A N 1
ATOM 1534 C CA . ALA A 1 200 ? 22.327 -15.767 -7.708 1.00 94.25 200 ALA A CA 1
ATOM 1535 C C . ALA A 1 200 ? 21.487 -16.706 -8.593 1.00 94.25 200 ALA A C 1
ATOM 1537 O O . ALA A 1 200 ? 21.997 -17.704 -9.098 1.00 94.25 200 ALA A O 1
ATOM 1538 N N . HIS A 1 201 ? 20.198 -16.409 -8.781 1.00 92.19 201 HIS A N 1
ATOM 1539 C CA . HIS A 1 201 ? 19.337 -17.142 -9.703 1.00 92.19 201 HIS A CA 1
ATOM 1540 C C . HIS A 1 201 ? 19.776 -16.955 -11.159 1.00 92.19 201 HIS A C 1
ATOM 1542 O O . HIS A 1 201 ? 20.001 -17.948 -11.844 1.00 92.19 201 HIS A O 1
ATOM 1548 N N . TYR A 1 202 ? 20.003 -15.718 -11.600 1.00 91.62 202 TYR A N 1
ATOM 1549 C CA . TYR A 1 202 ? 20.469 -15.427 -12.957 1.00 91.62 202 TYR A CA 1
ATOM 1550 C C . TYR A 1 202 ? 21.868 -15.989 -13.231 1.00 91.62 202 TYR A C 1
ATOM 1552 O O . TYR A 1 202 ? 22.121 -16.467 -14.334 1.00 91.62 202 TYR A O 1
ATOM 1560 N N . ALA A 1 203 ? 22.743 -16.052 -12.222 1.00 91.75 203 ALA A N 1
ATOM 1561 C CA . ALA A 1 203 ? 24.047 -16.698 -12.354 1.00 91.75 203 ALA A CA 1
ATOM 1562 C C . ALA A 1 203 ? 23.930 -18.188 -12.727 1.00 91.75 203 ALA A C 1
ATOM 1564 O O . ALA A 1 203 ? 24.728 -18.675 -13.525 1.00 91.75 203 ALA A O 1
ATOM 1565 N N . ARG A 1 204 ? 22.906 -18.901 -12.226 1.00 90.50 204 ARG A N 1
ATOM 1566 C CA . ARG A 1 204 ? 22.625 -20.295 -12.628 1.00 90.50 204 ARG A CA 1
ATOM 1567 C C . ARG A 1 204 ? 22.136 -20.415 -14.072 1.00 90.50 204 ARG A C 1
ATOM 1569 O O . ARG A 1 204 ? 22.322 -21.460 -14.677 1.00 90.50 204 ARG A O 1
ATOM 1576 N N . LEU A 1 205 ? 21.568 -19.344 -14.628 1.00 87.62 205 LEU A N 1
ATOM 1577 C CA . LEU A 1 205 ? 21.221 -19.229 -16.049 1.00 87.62 205 LEU A CA 1
ATOM 1578 C C . LEU A 1 205 ? 22.412 -18.752 -16.908 1.00 87.62 205 LEU A C 1
ATOM 1580 O O . LEU A 1 205 ? 22.237 -18.413 -18.074 1.00 87.62 205 LEU A O 1
ATOM 1584 N N . GLY A 1 206 ? 23.621 -18.673 -16.337 1.00 86.06 206 GLY A N 1
ATOM 1585 C CA . GLY A 1 206 ? 24.826 -18.185 -17.014 1.00 86.06 206 GLY A CA 1
ATOM 1586 C C . GLY A 1 206 ? 24.964 -16.658 -17.048 1.00 86.06 206 GLY A C 1
ATOM 1587 O O . GLY A 1 206 ? 25.926 -16.141 -17.610 1.00 86.06 206 GLY A O 1
ATOM 1588 N N . VAL A 1 207 ? 24.046 -15.911 -16.429 1.00 89.06 207 VAL A N 1
ATOM 1589 C CA . VAL A 1 207 ? 24.006 -14.444 -16.469 1.00 89.06 207 VAL A CA 1
ATOM 1590 C C . VAL A 1 207 ? 24.544 -13.853 -15.164 1.00 89.06 207 VAL A C 1
ATOM 1592 O O . VAL A 1 207 ? 23.865 -13.806 -14.139 1.00 89.06 207 VAL A O 1
ATOM 1595 N N . LEU A 1 208 ? 25.784 -13.362 -15.199 1.00 91.56 208 LEU A N 1
ATOM 1596 C CA . LEU A 1 208 ? 26.439 -12.750 -14.039 1.00 91.56 208 LEU A CA 1
ATOM 1597 C C . LEU A 1 208 ? 26.057 -11.269 -13.902 1.00 91.56 208 LEU A C 1
ATOM 1599 O O . LEU A 1 208 ? 26.615 -10.408 -14.585 1.00 91.56 208 LEU A O 1
ATOM 1603 N N . LEU A 1 209 ? 25.133 -10.968 -12.988 1.00 91.50 209 LEU A N 1
ATOM 1604 C CA . LEU A 1 209 ? 24.692 -9.604 -12.675 1.00 91.50 209 LEU A CA 1
ATOM 1605 C C . LEU A 1 209 ? 25.022 -9.246 -11.229 1.00 91.50 209 LEU A C 1
ATOM 1607 O O . LEU A 1 209 ? 24.725 -10.002 -10.308 1.00 91.50 209 LEU A O 1
ATOM 1611 N N . ALA A 1 210 ? 25.594 -8.062 -11.015 1.00 92.62 210 ALA A N 1
ATOM 1612 C CA . ALA A 1 210 ? 25.779 -7.533 -9.670 1.00 92.62 210 ALA A CA 1
ATOM 1613 C C . ALA A 1 210 ? 24.439 -7.052 -9.089 1.00 92.62 210 ALA A C 1
ATOM 1615 O O . ALA A 1 210 ? 23.626 -6.444 -9.791 1.00 92.62 210 ALA A O 1
ATOM 1616 N N . THR A 1 211 ? 24.239 -7.227 -7.781 1.00 92.62 211 THR A N 1
ATOM 1617 C CA . THR A 1 211 ? 23.052 -6.723 -7.062 1.00 92.62 211 THR A CA 1
ATOM 1618 C C . THR A 1 211 ? 22.848 -5.216 -7.263 1.00 92.62 211 THR A C 1
ATOM 1620 O O . THR A 1 211 ? 21.716 -4.754 -7.391 1.00 92.62 211 THR A O 1
ATOM 1623 N N . THR A 1 212 ? 23.939 -4.449 -7.347 1.00 91.81 212 THR A N 1
ATOM 1624 C CA . THR A 1 212 ? 23.926 -3.003 -7.620 1.00 91.81 212 THR A CA 1
ATOM 1625 C C . THR A 1 212 ? 23.409 -2.673 -9.018 1.00 91.81 212 THR A C 1
ATOM 1627 O O . THR A 1 212 ? 22.703 -1.686 -9.187 1.00 91.81 212 THR A O 1
ATOM 1630 N N . THR A 1 213 ? 23.696 -3.520 -10.012 1.00 93.38 213 THR A N 1
ATOM 1631 C CA . THR A 1 213 ? 23.172 -3.367 -11.377 1.00 93.38 213 THR A CA 1
ATOM 1632 C C . THR A 1 213 ? 21.660 -3.571 -11.396 1.00 93.38 213 THR A C 1
ATOM 1634 O O . THR A 1 213 ? 20.944 -2.737 -11.941 1.00 93.38 213 THR A O 1
ATOM 1637 N N . LEU A 1 214 ? 21.168 -4.623 -10.730 1.00 95.06 214 LEU A N 1
ATOM 1638 C CA . LEU A 1 214 ? 19.728 -4.867 -10.594 1.00 95.06 214 LEU A CA 1
ATOM 1639 C C . LEU A 1 214 ? 19.024 -3.719 -9.861 1.00 95.06 214 LEU A C 1
ATOM 1641 O O . LEU A 1 214 ? 17.951 -3.290 -10.273 1.00 95.06 214 LEU A O 1
ATOM 1645 N N . TYR A 1 215 ? 19.630 -3.199 -8.788 1.00 94.31 215 TYR A N 1
ATOM 1646 C CA . TYR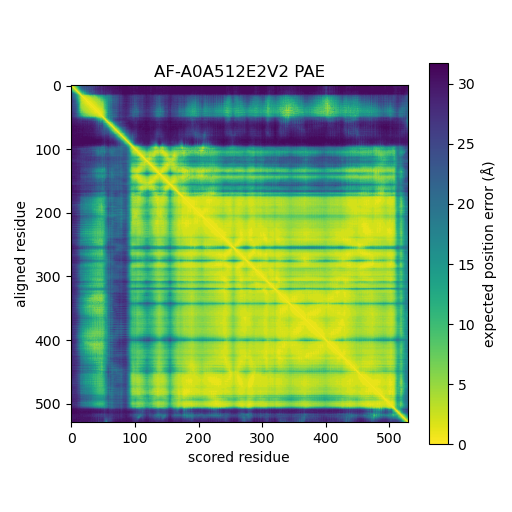 A 1 215 ? 19.079 -2.048 -8.074 1.00 94.31 215 TYR A CA 1
ATOM 1647 C C . TYR A 1 215 ? 19.036 -0.798 -8.961 1.00 94.31 215 TYR A C 1
ATOM 1649 O O . TYR A 1 215 ? 18.015 -0.122 -8.982 1.00 94.31 215 TYR A O 1
ATOM 1657 N N . GLY A 1 216 ? 20.086 -0.537 -9.747 1.00 95.00 216 GLY A N 1
ATOM 1658 C CA . GLY A 1 216 ? 20.102 0.569 -10.706 1.00 95.00 216 GLY A CA 1
ATOM 1659 C C . GLY A 1 216 ? 18.984 0.477 -11.750 1.00 95.00 216 GLY A C 1
ATOM 1660 O O . GLY A 1 216 ? 18.414 1.498 -12.123 1.00 95.00 216 GLY A O 1
ATOM 1661 N N . TRP A 1 217 ? 18.608 -0.732 -12.182 1.00 96.00 217 TRP A N 1
ATOM 1662 C CA . TRP A 1 217 ? 17.461 -0.925 -13.081 1.00 96.00 217 TRP A CA 1
ATOM 1663 C C . TRP A 1 217 ? 16.127 -0.622 -12.402 1.00 96.00 217 TRP A C 1
ATOM 1665 O O . TRP A 1 217 ? 15.274 0.039 -12.988 1.00 96.00 217 TRP A O 1
ATOM 1675 N N . VAL A 1 218 ? 15.960 -1.075 -11.158 1.00 96.50 218 VAL A N 1
ATOM 1676 C CA . VAL A 1 218 ? 14.765 -0.790 -10.352 1.00 96.50 218 VAL A CA 1
ATOM 1677 C C . VAL A 1 218 ? 14.625 0.711 -10.090 1.00 96.50 218 VAL A C 1
ATOM 1679 O O . VAL A 1 218 ? 13.529 1.252 -10.197 1.00 96.50 218 VAL A O 1
ATOM 1682 N N . GLU A 1 219 ? 15.724 1.388 -9.761 1.00 95.88 219 GLU A N 1
ATOM 1683 C CA . GLU A 1 219 ? 15.739 2.829 -9.516 1.00 95.88 219 GLU A CA 1
ATOM 1684 C C . GLU A 1 219 ? 15.403 3.628 -10.779 1.00 95.88 219 GLU A C 1
ATOM 1686 O O . GLU A 1 219 ? 14.602 4.559 -10.706 1.00 95.88 219 GLU A O 1
ATOM 1691 N N . ALA A 1 220 ? 15.959 3.247 -11.935 1.00 94.50 220 ALA A N 1
ATOM 1692 C CA . ALA A 1 220 ? 15.623 3.867 -13.215 1.00 94.50 220 ALA A CA 1
ATOM 1693 C C . ALA A 1 220 ? 14.130 3.707 -13.538 1.00 94.50 220 ALA A C 1
ATOM 1695 O O . ALA A 1 220 ? 13.451 4.701 -13.774 1.00 94.50 220 ALA A O 1
ATOM 1696 N N . ALA A 1 221 ? 13.589 2.489 -13.427 1.00 95.00 221 ALA A N 1
ATOM 1697 C CA . ALA A 1 221 ? 12.164 2.261 -13.651 1.00 95.00 221 ALA A CA 1
ATOM 1698 C C . ALA A 1 221 ? 11.284 3.065 -12.694 1.00 95.00 221 ALA A C 1
ATOM 1700 O O . ALA A 1 221 ? 10.323 3.686 -13.127 1.00 95.00 221 ALA A O 1
ATOM 1701 N N . ALA A 1 222 ? 11.600 3.088 -11.398 1.00 96.75 222 ALA A N 1
ATOM 1702 C CA . ALA A 1 222 ? 10.814 3.854 -10.437 1.00 96.75 222 ALA A CA 1
ATOM 1703 C C . ALA A 1 222 ? 10.867 5.363 -10.709 1.00 96.75 222 ALA A C 1
ATOM 1705 O O . ALA A 1 222 ? 9.868 6.043 -10.501 1.00 96.75 222 ALA A O 1
ATOM 1706 N N . ARG A 1 223 ? 12.001 5.889 -11.188 1.00 95.88 223 ARG A N 1
ATOM 1707 C CA . ARG A 1 223 ? 12.112 7.291 -11.605 1.00 95.88 223 ARG A CA 1
ATOM 1708 C C . ARG A 1 223 ? 11.167 7.593 -12.763 1.00 95.88 223 ARG A C 1
ATOM 1710 O O . ARG A 1 223 ? 10.416 8.559 -12.680 1.00 95.88 223 ARG A O 1
ATOM 1717 N N . ASP A 1 224 ? 11.181 6.756 -13.794 1.00 93.56 224 ASP A N 1
ATOM 1718 C CA . ASP A 1 224 ? 10.360 6.968 -14.986 1.00 93.56 224 ASP A CA 1
ATOM 1719 C C . ASP A 1 224 ? 8.870 6.789 -14.678 1.00 93.56 224 ASP A C 1
ATOM 1721 O O . ASP A 1 224 ? 8.036 7.518 -15.199 1.00 93.56 224 ASP A O 1
ATOM 1725 N N . LEU A 1 225 ? 8.536 5.857 -13.781 1.00 96.50 225 LEU A N 1
ATOM 1726 C CA . LEU A 1 225 ? 7.173 5.529 -13.362 1.00 96.50 225 LEU A CA 1
ATOM 1727 C C . LEU A 1 225 ? 6.589 6.479 -12.300 1.00 96.50 225 LEU A C 1
ATOM 1729 O O . LEU A 1 225 ? 5.375 6.464 -12.078 1.00 96.50 225 LEU A O 1
ATOM 1733 N N . ALA A 1 226 ? 7.416 7.297 -11.641 1.00 96.94 226 ALA A N 1
ATOM 1734 C CA . ALA A 1 226 ? 6.985 8.202 -10.573 1.00 96.94 226 ALA A CA 1
ATOM 1735 C C . ALA A 1 226 ? 5.834 9.145 -10.981 1.00 96.94 226 ALA A C 1
ATOM 1737 O O . ALA A 1 226 ? 4.872 9.224 -10.215 1.00 96.94 226 ALA A O 1
ATOM 1738 N N . PRO A 1 227 ? 5.824 9.762 -12.184 1.00 96.56 227 PRO A N 1
ATOM 1739 C CA . PRO A 1 227 ? 4.714 10.610 -12.618 1.00 96.56 227 PRO A CA 1
ATOM 1740 C C . PRO A 1 227 ? 3.362 9.889 -12.626 1.00 96.56 227 PRO A C 1
ATOM 1742 O O . PRO A 1 227 ? 2.348 10.492 -12.290 1.00 96.56 227 PRO A O 1
ATOM 1745 N N . ILE A 1 228 ? 3.325 8.591 -12.957 1.00 97.62 228 ILE A N 1
ATOM 1746 C CA . ILE A 1 228 ? 2.080 7.807 -12.921 1.00 97.62 228 ILE A CA 1
ATOM 1747 C C . ILE A 1 228 ? 1.627 7.608 -11.470 1.00 97.62 228 ILE A C 1
ATOM 1749 O O . ILE A 1 228 ? 0.447 7.766 -11.166 1.00 97.62 228 ILE A O 1
ATOM 1753 N N . ALA A 1 229 ? 2.548 7.288 -10.558 1.00 97.56 229 ALA A N 1
ATOM 1754 C CA . ALA A 1 229 ? 2.222 7.129 -9.140 1.00 97.56 229 ALA A CA 1
ATOM 1755 C C . ALA A 1 229 ? 1.757 8.445 -8.491 1.00 97.56 229 ALA A C 1
ATOM 1757 O O . ALA A 1 229 ? 0.871 8.428 -7.636 1.00 97.56 229 ALA A O 1
ATOM 1758 N N . ASP A 1 230 ? 2.320 9.579 -8.903 1.00 96.94 230 ASP A N 1
ATOM 1759 C CA . ASP A 1 230 ? 1.885 10.903 -8.457 1.00 96.94 230 ASP A CA 1
ATOM 1760 C C . ASP A 1 230 ? 0.514 11.260 -9.030 1.00 96.94 230 ASP A C 1
ATOM 1762 O O . ASP A 1 230 ? -0.367 11.690 -8.285 1.00 96.94 230 ASP A O 1
ATOM 1766 N N . ARG A 1 231 ? 0.273 10.953 -10.308 1.00 97.38 231 ARG A N 1
ATOM 1767 C CA . ARG A 1 231 ? -1.043 11.116 -10.928 1.00 97.38 231 ARG A CA 1
ATOM 1768 C C . ARG A 1 231 ? -2.120 10.261 -10.256 1.00 97.38 231 ARG A C 1
ATOM 1770 O O . ARG A 1 231 ? -3.240 10.728 -10.058 1.00 97.38 231 ARG A O 1
ATOM 1777 N N . LEU A 1 232 ? -1.792 9.033 -9.850 1.00 98.12 232 LEU A N 1
ATOM 1778 C CA . LEU A 1 232 ? -2.691 8.195 -9.050 1.00 98.12 232 LEU A CA 1
ATOM 1779 C C . LEU A 1 232 ? -3.029 8.844 -7.705 1.00 98.12 232 LEU A C 1
ATOM 1781 O O . LEU A 1 232 ? -4.185 8.784 -7.291 1.00 98.12 232 LEU A O 1
ATOM 1785 N N . LEU A 1 233 ? -2.058 9.485 -7.042 1.00 97.69 233 LEU A N 1
ATOM 1786 C CA . LEU A 1 233 ? -2.324 10.210 -5.800 1.00 97.69 233 LEU A CA 1
ATOM 1787 C C . LEU A 1 233 ? -3.260 11.393 -6.047 1.00 97.69 233 LEU A C 1
ATOM 1789 O O . LEU A 1 233 ? -4.231 11.544 -5.320 1.00 97.69 233 LEU A O 1
ATOM 1793 N N . GLU A 1 234 ? -3.017 12.198 -7.081 1.00 97.06 234 GLU A N 1
ATOM 1794 C CA . GLU A 1 234 ? -3.892 13.326 -7.427 1.00 97.06 234 GLU A CA 1
ATOM 1795 C C . GLU A 1 234 ? -5.345 12.895 -7.654 1.00 97.06 234 GLU A C 1
ATOM 1797 O O . GLU A 1 234 ? -6.269 13.578 -7.217 1.00 97.06 234 GLU A O 1
ATOM 1802 N N . LEU A 1 235 ? -5.556 11.771 -8.345 1.00 96.94 235 LEU A N 1
ATOM 1803 C CA . LEU A 1 235 ? -6.890 11.212 -8.568 1.00 96.94 235 LEU A CA 1
ATOM 1804 C C . LEU A 1 235 ? -7.501 10.680 -7.270 1.00 96.94 235 LEU A C 1
ATOM 1806 O O . LEU A 1 235 ? -8.683 10.900 -7.016 1.00 96.94 235 LEU A O 1
ATOM 1810 N N . LEU A 1 236 ? -6.697 10.026 -6.430 1.00 97.25 236 LEU A N 1
ATOM 1811 C CA . LEU A 1 236 ? -7.137 9.529 -5.132 1.00 97.25 236 LEU A CA 1
ATOM 1812 C C . LEU A 1 236 ? -7.563 10.674 -4.200 1.00 97.25 236 LEU A C 1
ATOM 1814 O O . LEU A 1 236 ? -8.604 10.574 -3.563 1.00 97.25 236 LEU A O 1
ATOM 1818 N N . LEU A 1 237 ? -6.822 11.786 -4.169 1.00 97.12 237 LEU A N 1
ATOM 1819 C CA . LEU A 1 237 ? -7.141 12.968 -3.353 1.00 97.12 237 LEU A CA 1
ATOM 1820 C C . LEU A 1 237 ? -8.421 13.697 -3.801 1.00 97.12 237 LEU A C 1
ATOM 1822 O O . LEU A 1 237 ? -8.918 14.549 -3.073 1.00 97.12 237 LEU A O 1
ATOM 1826 N N . ARG A 1 238 ? -8.971 13.373 -4.979 1.00 96.31 238 ARG A N 1
ATOM 1827 C CA . ARG A 1 238 ? -10.273 13.879 -5.454 1.00 96.31 238 ARG A CA 1
ATOM 1828 C C . ARG A 1 238 ? -11.447 12.990 -5.043 1.00 96.31 238 ARG A C 1
ATOM 1830 O O . ARG A 1 238 ? -12.592 13.350 -5.309 1.00 96.31 238 ARG A O 1
ATOM 1837 N N . ARG A 1 239 ? -11.185 11.818 -4.453 1.00 95.50 239 ARG A N 1
ATOM 1838 C CA . ARG A 1 239 ? -12.233 10.924 -3.947 1.00 95.50 239 ARG A CA 1
ATOM 1839 C C . ARG A 1 239 ? -12.934 11.562 -2.753 1.00 95.50 239 ARG A C 1
ATOM 1841 O O . ARG A 1 239 ? -12.367 12.387 -2.053 1.00 95.50 239 ARG A O 1
ATOM 1848 N N . THR A 1 240 ? -14.158 11.130 -2.481 1.00 94.31 240 THR A N 1
ATOM 1849 C CA . THR A 1 240 ? -14.898 11.553 -1.283 1.00 94.31 240 THR A CA 1
ATOM 1850 C C . THR A 1 240 ? -14.439 10.820 -0.023 1.00 94.31 240 THR A C 1
ATOM 1852 O O . THR A 1 240 ? -14.697 11.280 1.090 1.00 94.31 240 THR A O 1
ATOM 1855 N N . LYS A 1 241 ? -13.759 9.678 -0.182 1.00 95.56 241 LYS A N 1
ATOM 1856 C CA . LYS A 1 241 ? -13.245 8.868 0.918 1.00 95.56 241 LYS A CA 1
ATOM 1857 C C . LYS A 1 241 ? -11.967 8.122 0.535 1.00 95.56 241 LYS A C 1
ATOM 1859 O O . LYS A 1 241 ? -11.839 7.615 -0.576 1.00 95.56 241 LYS A O 1
ATOM 1864 N N . ILE A 1 242 ? -11.040 8.043 1.488 1.00 97.31 242 ILE A N 1
ATOM 1865 C CA . ILE A 1 242 ? -9.755 7.348 1.374 1.00 97.31 242 ILE A CA 1
ATOM 1866 C C . ILE A 1 242 ? -9.537 6.487 2.621 1.00 97.31 242 ILE A C 1
ATOM 1868 O O . ILE A 1 242 ? -9.761 6.936 3.741 1.00 97.31 242 ILE A O 1
ATOM 1872 N N . HIS A 1 243 ? -9.059 5.262 2.435 1.00 97.88 243 HIS A N 1
ATOM 1873 C CA . HIS A 1 243 ? -8.474 4.452 3.498 1.00 97.88 243 HIS A CA 1
ATOM 1874 C C . HIS A 1 243 ? -7.013 4.821 3.731 1.00 97.88 243 HIS A C 1
ATOM 1876 O O . HIS A 1 243 ? -6.280 4.999 2.758 1.00 97.88 243 HIS A O 1
ATOM 1882 N N . ALA A 1 244 ? -6.564 4.840 4.983 1.00 97.38 244 ALA A N 1
ATOM 1883 C CA . ALA A 1 244 ? -5.159 5.036 5.321 1.00 97.38 244 ALA A CA 1
ATOM 1884 C C . ALA A 1 244 ? -4.679 4.066 6.399 1.00 97.38 244 ALA A C 1
ATOM 1886 O O . ALA A 1 244 ? -5.395 3.781 7.354 1.00 97.38 244 ALA A O 1
ATOM 1887 N N . ASP A 1 245 ? -3.454 3.573 6.247 1.00 95.94 245 ASP A N 1
ATOM 1888 C CA . ASP A 1 245 ? -2.753 2.773 7.256 1.00 95.94 245 ASP A CA 1
ATOM 1889 C C . ASP A 1 245 ? -1.235 2.852 7.011 1.00 95.94 245 ASP A C 1
ATOM 1891 O O . ASP A 1 245 ? -0.780 3.366 5.980 1.00 95.94 245 ASP A O 1
ATOM 1895 N N . ASP A 1 246 ? -0.436 2.336 7.940 1.00 95.19 246 ASP A N 1
ATOM 1896 C CA . ASP A 1 246 ? 1.013 2.257 7.814 1.00 95.19 246 ASP A CA 1
ATOM 1897 C C . ASP A 1 246 ? 1.602 0.930 8.306 1.00 95.19 246 ASP A C 1
ATOM 1899 O O . ASP A 1 246 ? 1.077 0.254 9.186 1.00 95.19 246 ASP A O 1
ATOM 1903 N N . THR A 1 247 ? 2.770 0.567 7.771 1.00 93.56 247 THR A N 1
ATOM 1904 C CA . THR A 1 247 ? 3.567 -0.547 8.298 1.00 93.56 247 THR A CA 1
ATOM 1905 C C . THR A 1 247 ? 5.010 -0.127 8.586 1.00 93.56 247 THR A C 1
ATOM 1907 O O . THR A 1 247 ? 5.635 0.551 7.761 1.00 93.56 247 THR A O 1
ATOM 1910 N N . PRO A 1 248 ? 5.592 -0.573 9.720 1.00 94.94 248 PRO A N 1
ATOM 1911 C CA . PRO A 1 248 ? 7.001 -0.362 10.017 1.00 94.94 248 PRO A CA 1
ATOM 1912 C C . PRO A 1 248 ? 7.909 -1.212 9.137 1.00 94.94 248 PRO A C 1
ATOM 1914 O O . PRO A 1 248 ? 7.606 -2.376 8.829 1.00 94.94 248 PRO A O 1
ATOM 1917 N N . VAL A 1 249 ? 9.056 -0.621 8.813 1.00 94.69 249 VAL A N 1
ATOM 1918 C CA . VAL A 1 249 ? 10.197 -1.248 8.148 1.00 94.69 249 VAL A CA 1
ATOM 1919 C C . VAL A 1 249 ? 11.495 -0.733 8.763 1.00 94.69 249 VAL A C 1
ATOM 1921 O O . VAL A 1 249 ? 11.580 0.422 9.170 1.00 94.69 249 VAL A O 1
ATOM 1924 N N . THR A 1 250 ? 12.513 -1.584 8.820 1.00 94.88 250 THR A N 1
ATOM 1925 C CA . THR A 1 250 ? 13.847 -1.193 9.285 1.00 94.88 250 THR A CA 1
ATOM 1926 C C . THR A 1 250 ? 14.656 -0.660 8.110 1.00 94.88 250 THR A C 1
ATOM 1928 O O . THR A 1 250 ? 14.676 -1.274 7.041 1.00 94.88 250 THR A O 1
ATOM 1931 N N . VAL A 1 251 ? 15.322 0.476 8.293 1.00 94.62 251 VAL A N 1
ATOM 1932 C CA . VAL A 1 251 ? 16.078 1.168 7.245 1.00 94.62 251 VAL A CA 1
ATOM 1933 C C . VAL A 1 251 ? 17.532 1.286 7.682 1.00 94.62 251 VAL A C 1
ATOM 1935 O O . VAL A 1 251 ? 17.811 1.617 8.830 1.00 94.62 251 VAL A O 1
ATOM 1938 N N . LEU A 1 252 ? 18.469 0.987 6.786 1.00 93.31 252 LEU A N 1
ATOM 1939 C CA . LEU A 1 252 ? 19.894 1.206 7.025 1.00 93.31 252 LEU A CA 1
ATOM 1940 C C . LEU A 1 252 ? 20.214 2.702 6.963 1.00 93.31 252 LEU A C 1
ATOM 1942 O O . LEU A 1 252 ? 19.642 3.419 6.144 1.00 93.31 252 LEU A O 1
ATOM 1946 N N . ASN A 1 253 ? 21.180 3.146 7.768 1.00 89.75 253 ASN A N 1
ATOM 1947 C CA . ASN A 1 253 ? 21.762 4.483 7.664 1.00 89.75 253 ASN A CA 1
ATOM 1948 C C . ASN A 1 253 ? 22.972 4.457 6.714 1.00 89.75 253 ASN A C 1
ATOM 1950 O O . ASN A 1 253 ? 24.044 4.013 7.123 1.00 89.75 253 ASN A O 1
ATOM 1954 N N . PRO A 1 254 ? 22.878 4.925 5.455 1.00 81.62 254 PRO A N 1
ATOM 1955 C CA . PRO A 1 254 ? 24.023 4.874 4.551 1.00 81.62 254 PRO A CA 1
ATOM 1956 C C . PRO A 1 254 ? 25.178 5.728 5.086 1.00 81.62 254 PRO A C 1
ATOM 1958 O O . PRO A 1 254 ? 24.984 6.880 5.471 1.00 81.62 254 PRO A O 1
ATOM 1961 N N . GLY A 1 255 ? 26.387 5.164 5.115 1.00 81.62 255 GLY A N 1
ATOM 1962 C CA . GLY A 1 255 ? 27.581 5.857 5.610 1.00 81.62 255 GLY A CA 1
ATOM 1963 C C . GLY A 1 255 ? 27.677 5.982 7.136 1.00 81.62 255 GLY A C 1
ATOM 1964 O O . GLY A 1 255 ? 28.599 6.630 7.625 1.00 81.62 255 GLY A O 1
ATOM 1965 N N . ARG A 1 256 ? 26.761 5.370 7.899 1.00 83.50 256 ARG A N 1
ATOM 1966 C CA . ARG A 1 256 ? 26.828 5.264 9.366 1.00 83.50 256 ARG A CA 1
ATOM 1967 C C . ARG A 1 256 ? 26.489 3.839 9.801 1.00 83.50 256 ARG A C 1
ATOM 1969 O O . ARG A 1 256 ? 25.843 3.096 9.072 1.00 83.50 256 ARG A O 1
ATOM 1976 N N . SER A 1 257 ? 26.924 3.439 10.991 1.00 84.12 257 SER A N 1
ATOM 1977 C CA . SER A 1 257 ? 26.474 2.174 11.570 1.00 84.12 257 SER A CA 1
ATOM 1978 C C . SER A 1 257 ? 25.020 2.281 12.050 1.00 84.12 257 SER A C 1
ATOM 1980 O O . SER A 1 257 ? 24.546 3.347 12.446 1.00 84.12 257 SER A O 1
ATOM 1982 N N . GLY A 1 258 ? 24.309 1.153 12.023 1.00 91.00 258 GLY A N 1
ATOM 1983 C CA . GLY A 1 258 ? 22.970 1.021 12.593 1.00 91.00 258 GLY A CA 1
ATOM 1984 C C . GLY A 1 258 ? 21.815 1.293 11.629 1.00 91.00 258 GLY A C 1
ATOM 1985 O O . GLY A 1 258 ? 21.978 1.447 10.416 1.00 91.00 258 GLY A O 1
ATOM 1986 N N . THR A 1 259 ? 20.618 1.323 12.208 1.00 94.31 259 THR A N 1
ATOM 1987 C CA . THR A 1 259 ? 19.343 1.389 11.492 1.00 94.31 259 THR A CA 1
ATOM 1988 C C . THR A 1 259 ? 18.400 2.396 12.130 1.00 94.31 259 THR A C 1
ATOM 1990 O O . THR A 1 259 ? 18.493 2.652 13.330 1.00 94.31 259 THR A O 1
ATOM 1993 N N . HIS A 1 260 ? 17.453 2.916 11.360 1.00 93.00 260 HIS A N 1
ATOM 1994 C CA . HIS A 1 260 ? 16.328 3.702 11.863 1.00 93.00 260 HIS A CA 1
ATOM 1995 C C . HIS A 1 260 ? 14.990 3.134 11.393 1.00 93.00 260 HIS A C 1
ATOM 1997 O O . HIS A 1 260 ? 14.913 2.305 10.482 1.00 93.00 260 HIS A O 1
ATOM 2003 N N . ASP A 1 261 ? 13.923 3.595 12.038 1.00 94.06 261 ASP A N 1
ATOM 2004 C CA . ASP A 1 261 ? 12.558 3.229 11.683 1.00 94.06 261 ASP A CA 1
ATOM 2005 C C . ASP A 1 261 ? 12.106 3.979 10.427 1.00 94.06 261 ASP A C 1
ATOM 2007 O O . ASP A 1 261 ? 12.134 5.210 10.368 1.00 94.06 261 ASP A O 1
ATOM 2011 N N . GLY A 1 262 ? 11.608 3.235 9.445 1.00 96.12 262 GLY A N 1
ATOM 2012 C CA . GLY A 1 262 ? 10.886 3.747 8.286 1.00 96.12 262 GLY A CA 1
ATOM 2013 C C . GLY A 1 262 ? 9.424 3.314 8.302 1.00 96.12 262 GLY A C 1
ATOM 2014 O O . GLY A 1 262 ? 9.043 2.350 8.977 1.00 96.12 262 GLY A O 1
ATOM 2015 N N . ARG A 1 263 ? 8.595 4.022 7.536 1.00 96.56 263 ARG A N 1
ATOM 2016 C CA . ARG A 1 263 ? 7.171 3.719 7.368 1.00 96.56 263 ARG A CA 1
ATOM 2017 C C . ARG A 1 263 ? 6.785 3.719 5.904 1.00 96.56 263 ARG A C 1
ATOM 2019 O O . ARG A 1 263 ? 7.079 4.672 5.185 1.00 96.56 263 ARG A O 1
ATOM 2026 N N . PHE A 1 264 ? 6.093 2.661 5.495 1.00 97.69 264 PHE A N 1
ATOM 2027 C CA . PHE A 1 264 ? 5.255 2.709 4.306 1.00 97.69 264 PHE A CA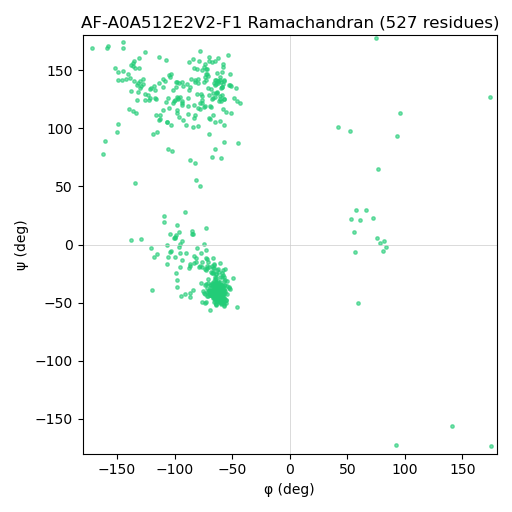 1
ATOM 2028 C C . PHE A 1 264 ? 3.844 3.063 4.730 1.00 97.69 264 PHE A C 1
ATOM 2030 O O . PHE A 1 264 ? 3.248 2.342 5.524 1.00 97.69 264 PHE A O 1
ATOM 2037 N N . TRP A 1 265 ? 3.342 4.154 4.176 1.00 97.81 265 TRP A N 1
ATOM 2038 C CA . TRP A 1 265 ? 1.958 4.583 4.272 1.00 97.81 265 TRP A CA 1
ATOM 2039 C C . TRP A 1 265 ? 1.240 4.096 3.031 1.00 97.81 265 TRP A C 1
ATOM 2041 O O . TRP A 1 265 ? 1.800 4.202 1.937 1.00 97.81 265 TRP A O 1
ATOM 2051 N N . VAL A 1 266 ? 0.021 3.601 3.190 1.00 98.19 266 VAL A N 1
ATOM 2052 C CA . VAL A 1 266 ? -0.879 3.350 2.071 1.00 98.19 266 VAL A CA 1
ATOM 2053 C C . VAL A 1 266 ? -2.069 4.290 2.165 1.00 98.19 266 VAL A C 1
ATOM 2055 O O . VAL A 1 266 ? -2.603 4.515 3.248 1.00 98.19 266 VAL A O 1
ATOM 2058 N N . TYR A 1 267 ? -2.473 4.813 1.016 1.00 98.31 267 TYR A N 1
ATOM 2059 C CA . TYR A 1 267 ? -3.725 5.519 0.808 1.00 98.31 267 TYR A CA 1
ATOM 2060 C C . TYR A 1 267 ? -4.472 4.784 -0.291 1.00 98.31 267 TYR A C 1
ATOM 2062 O O . TYR A 1 267 ? -3.912 4.570 -1.368 1.00 98.31 267 TYR A O 1
ATOM 2070 N N . ALA A 1 268 ? -5.700 4.352 -0.031 1.00 97.81 268 ALA A N 1
ATOM 2071 C CA . ALA A 1 268 ? -6.416 3.516 -0.982 1.00 97.81 268 ALA A CA 1
ATOM 2072 C C . ALA A 1 268 ? -7.914 3.790 -1.013 1.00 97.81 268 ALA A C 1
ATOM 2074 O O . ALA A 1 268 ? -8.532 4.098 -0.000 1.00 97.81 268 ALA A O 1
ATOM 2075 N N . ASP A 1 269 ? -8.510 3.596 -2.177 1.00 96.50 269 ASP A N 1
ATOM 2076 C CA . ASP A 1 269 ? -9.951 3.526 -2.344 1.00 96.50 269 ASP A CA 1
ATOM 2077 C C . ASP A 1 269 ? -10.280 2.315 -3.218 1.00 96.50 269 ASP A C 1
ATOM 2079 O O . ASP A 1 269 ? -9.900 2.259 -4.388 1.00 96.50 269 ASP A O 1
ATOM 2083 N N . ASP A 1 270 ? -10.940 1.322 -2.623 1.00 94.50 270 ASP A N 1
ATOM 2084 C CA . ASP A 1 270 ? -11.434 0.143 -3.324 1.00 94.50 270 ASP A CA 1
ATOM 2085 C C . ASP A 1 270 ? -12.945 0.267 -3.498 1.00 94.50 270 ASP A C 1
ATOM 2087 O O . ASP A 1 270 ? -13.684 0.327 -2.519 1.00 94.50 270 ASP A O 1
ATOM 2091 N N . THR A 1 271 ? -13.406 0.317 -4.744 1.00 92.81 271 THR A N 1
ATOM 2092 C CA . THR A 1 271 ? -14.814 0.549 -5.096 1.00 92.81 271 THR A CA 1
ATOM 2093 C C . THR A 1 271 ? -15.632 -0.742 -5.130 1.00 92.81 271 THR A C 1
ATOM 2095 O O . THR A 1 271 ? -16.861 -0.698 -5.030 1.00 92.81 271 THR A O 1
ATOM 2098 N N . ARG A 1 272 ? -14.970 -1.907 -5.192 1.00 90.62 272 ARG A N 1
ATOM 2099 C CA . ARG A 1 272 ? -15.607 -3.235 -5.275 1.00 90.62 272 ARG A CA 1
ATOM 2100 C C . ARG A 1 272 ? -16.559 -3.536 -4.110 1.00 90.62 272 ARG A C 1
ATOM 2102 O O . ARG A 1 272 ? -17.653 -4.030 -4.381 1.00 90.62 272 ARG A O 1
ATOM 2109 N N . PRO A 1 273 ? -16.233 -3.219 -2.835 1.00 90.88 273 PRO A N 1
ATOM 2110 C CA . PRO A 1 273 ? -17.154 -3.441 -1.721 1.00 90.88 273 PRO A CA 1
ATOM 2111 C C . PRO A 1 273 ? -18.491 -2.716 -1.864 1.00 90.88 273 PRO A C 1
ATOM 2113 O O . PRO A 1 273 ? -19.487 -3.204 -1.337 1.00 90.88 273 PRO A O 1
ATOM 2116 N N . ARG A 1 274 ? -18.521 -1.586 -2.578 1.00 91.88 274 ARG A N 1
ATOM 2117 C CA . ARG A 1 274 ? -19.708 -0.745 -2.786 1.00 91.88 274 ARG A CA 1
ATOM 2118 C C . ARG A 1 274 ? -20.259 -0.797 -4.216 1.00 91.88 274 ARG A C 1
ATOM 2120 O O . ARG A 1 274 ? -20.953 0.128 -4.628 1.00 91.88 274 ARG A O 1
ATOM 2127 N N . GLY A 1 275 ? -19.901 -1.833 -4.982 1.00 87.00 275 GLY A N 1
ATOM 2128 C CA . GLY A 1 275 ? -20.399 -2.038 -6.347 1.00 87.00 275 GLY A CA 1
ATOM 2129 C C . GLY A 1 275 ? -20.052 -0.910 -7.323 1.00 87.00 275 GLY A C 1
ATOM 2130 O O . GLY A 1 275 ? -20.749 -0.724 -8.316 1.00 87.00 275 GLY A O 1
ATOM 2131 N N . GLY A 1 276 ? -19.021 -0.112 -7.028 1.00 83.25 276 GLY A N 1
ATOM 2132 C CA . GLY A 1 276 ? -18.677 1.049 -7.841 1.00 83.25 276 GLY A CA 1
ATOM 2133 C C . GLY A 1 276 ? -18.047 0.649 -9.174 1.00 83.25 276 GLY A C 1
ATOM 2134 O O . GLY A 1 276 ? -17.227 -0.263 -9.234 1.00 83.25 276 GLY A O 1
ATOM 2135 N N . SER A 1 277 ? -18.398 1.371 -10.240 1.00 84.50 277 SER A N 1
ATOM 2136 C CA . SER A 1 277 ? -17.782 1.233 -11.568 1.00 84.50 277 SER A CA 1
ATOM 2137 C C . SER A 1 277 ? -16.482 2.027 -11.716 1.00 84.50 277 SER A C 1
ATOM 2139 O O . SER A 1 277 ? -15.791 1.911 -12.726 1.00 84.50 277 SER A O 1
ATOM 2141 N N . GLU A 1 278 ? -16.168 2.881 -10.742 1.00 91.19 278 GLU A N 1
ATOM 2142 C CA . GLU A 1 278 ? -14.938 3.660 -10.742 1.00 91.19 278 GLU A CA 1
ATOM 2143 C C . GLU A 1 278 ? -13.721 2.764 -10.465 1.00 91.19 278 GLU A C 1
ATOM 2145 O O . GLU A 1 278 ? -13.826 1.828 -9.669 1.00 91.19 278 GLU A O 1
ATOM 2150 N N . PRO A 1 279 ? -12.550 3.056 -11.054 1.00 93.56 279 PRO A N 1
ATOM 2151 C CA . PRO A 1 279 ? -11.345 2.286 -10.782 1.00 93.56 279 PRO A CA 1
ATOM 2152 C C . PRO A 1 279 ? -10.873 2.401 -9.331 1.00 93.56 279 PRO A C 1
ATOM 2154 O O . PRO A 1 279 ? -10.807 3.505 -8.773 1.00 93.56 279 PRO A O 1
ATOM 2157 N N . SER A 1 280 ? -10.471 1.266 -8.760 1.00 96.25 280 SER A N 1
ATOM 2158 C CA . SER A 1 280 ? -9.841 1.205 -7.441 1.00 96.25 280 SER A CA 1
ATOM 2159 C C . SER A 1 280 ? -8.394 1.704 -7.521 1.00 96.25 280 SER A C 1
ATOM 2161 O O . SER A 1 280 ? -7.675 1.395 -8.472 1.00 96.25 280 SER A O 1
ATOM 2163 N N . ILE A 1 281 ? -7.935 2.463 -6.529 1.00 97.94 281 ILE A N 1
ATOM 2164 C CA . ILE A 1 281 ? -6.591 3.061 -6.508 1.00 97.94 281 ILE A CA 1
ATOM 2165 C C . ILE A 1 281 ? -5.916 2.740 -5.176 1.00 97.94 281 ILE A C 1
ATOM 2167 O O . ILE A 1 281 ? -6.538 2.872 -4.126 1.00 97.94 281 ILE A O 1
ATOM 2171 N N . ALA A 1 282 ? -4.636 2.364 -5.210 1.00 98.00 282 ALA A N 1
ATOM 2172 C CA . ALA A 1 282 ? -3.792 2.265 -4.023 1.00 98.00 282 ALA A CA 1
ATOM 2173 C C . ALA A 1 282 ? -2.444 2.944 -4.271 1.00 98.00 282 ALA A C 1
ATOM 2175 O O . ALA A 1 282 ? -1.713 2.601 -5.200 1.00 98.00 282 ALA A O 1
ATOM 2176 N N . VAL A 1 283 ? -2.100 3.898 -3.412 1.00 98.44 283 VAL A N 1
ATOM 2177 C CA . VAL A 1 283 ? -0.860 4.665 -3.485 1.00 98.44 283 VAL A CA 1
ATOM 2178 C C . VAL A 1 283 ? -0.075 4.492 -2.202 1.00 98.44 283 VAL A C 1
ATOM 2180 O O . VAL A 1 283 ? -0.604 4.637 -1.103 1.00 98.44 283 VAL A O 1
ATOM 2183 N N . PHE A 1 284 ? 1.218 4.236 -2.350 1.00 98.50 284 PHE A N 1
ATOM 2184 C CA . PHE A 1 284 ? 2.152 4.145 -1.246 1.00 98.50 284 PHE A CA 1
ATOM 2185 C C . PHE A 1 284 ? 3.028 5.394 -1.175 1.00 98.50 284 PHE A C 1
ATOM 2187 O O . PHE A 1 284 ? 3.430 5.984 -2.186 1.00 98.50 284 PHE A O 1
ATOM 2194 N N . ARG A 1 285 ? 3.373 5.775 0.052 1.00 98.12 285 ARG A N 1
ATOM 2195 C CA . ARG A 1 285 ? 4.390 6.783 0.360 1.00 98.12 285 ARG A CA 1
ATOM 2196 C C . ARG A 1 285 ? 5.346 6.240 1.406 1.00 98.12 285 ARG A C 1
ATOM 2198 O O . ARG A 1 285 ? 4.980 5.397 2.219 1.00 98.12 285 ARG A O 1
ATOM 2205 N N . PHE A 1 286 ? 6.581 6.723 1.378 1.00 97.94 286 PHE A N 1
ATOM 2206 C CA . PHE A 1 286 ? 7.609 6.327 2.330 1.00 97.94 286 PHE A CA 1
ATOM 2207 C C . PHE A 1 286 ? 8.078 7.530 3.149 1.00 97.94 286 PHE A C 1
ATOM 2209 O O . PHE A 1 286 ? 8.343 8.593 2.583 1.00 97.94 286 PHE A O 1
ATOM 2216 N N . SER A 1 287 ? 8.244 7.345 4.459 1.00 97.00 287 SER A N 1
ATOM 2217 C CA . SER A 1 287 ? 8.871 8.331 5.343 1.00 97.00 287 SER A CA 1
ATOM 2218 C C . SER A 1 287 ? 9.854 7.695 6.321 1.00 97.00 287 SER A C 1
ATOM 2220 O O . SER A 1 287 ? 9.690 6.547 6.737 1.00 97.00 287 SER A O 1
ATOM 2222 N N . ALA A 1 288 ? 10.836 8.486 6.753 1.00 93.94 288 ALA A N 1
ATOM 2223 C CA . ALA A 1 288 ? 11.618 8.188 7.945 1.00 93.94 288 ALA A CA 1
ATOM 2224 C C . ALA A 1 288 ? 10.760 8.474 9.189 1.00 93.94 288 ALA A C 1
ATOM 2226 O O . ALA A 1 288 ? 10.334 9.607 9.412 1.00 93.94 288 ALA A O 1
ATOM 2227 N N . GLY A 1 289 ? 10.495 7.448 9.994 1.00 92.38 289 GLY A N 1
ATOM 2228 C CA . GLY A 1 289 ? 9.650 7.528 11.182 1.00 92.38 289 GLY A CA 1
ATOM 2229 C C . GLY A 1 289 ? 8.142 7.614 10.905 1.00 92.38 289 GLY A C 1
ATOM 2230 O O . GLY A 1 289 ? 7.682 7.638 9.763 1.00 92.38 289 GLY A O 1
ATOM 2231 N N . ARG A 1 290 ? 7.362 7.642 11.997 1.00 94.69 290 ARG A N 1
ATOM 2232 C CA . ARG A 1 290 ? 5.882 7.606 12.016 1.00 94.69 290 ARG A CA 1
ATOM 2233 C C . ARG A 1 290 ? 5.245 8.944 12.424 1.00 94.69 290 ARG A C 1
ATOM 2235 O O . ARG A 1 290 ? 4.159 8.970 12.987 1.00 94.69 290 ARG A O 1
ATOM 2242 N N . ALA A 1 291 ? 5.943 10.062 12.236 1.00 93.88 291 ALA A N 1
ATOM 2243 C CA . ALA A 1 291 ? 5.450 11.361 12.694 1.00 93.88 291 ALA A CA 1
ATOM 2244 C C . ALA A 1 291 ? 4.184 11.798 11.931 1.00 93.88 291 ALA A C 1
ATOM 2246 O O . ALA A 1 291 ? 4.137 11.692 10.707 1.00 93.88 291 ALA A O 1
ATOM 2247 N N . GLY A 1 292 ? 3.201 12.375 12.637 1.00 91.56 292 GLY A N 1
ATOM 2248 C CA . GLY A 1 292 ? 1.935 12.844 12.045 1.00 91.56 292 GLY A CA 1
ATOM 2249 C C . GLY A 1 292 ? 2.100 13.883 10.925 1.00 91.56 292 GLY A C 1
ATOM 2250 O O . GLY A 1 292 ? 1.265 13.965 10.033 1.00 91.56 292 GLY A O 1
ATOM 2251 N N . LYS A 1 293 ? 3.230 14.603 10.873 1.00 94.69 293 LYS A N 1
ATOM 2252 C CA . LYS A 1 293 ? 3.541 15.515 9.756 1.00 94.69 293 LYS A CA 1
ATOM 2253 C C . LYS A 1 293 ? 3.554 14.823 8.386 1.00 94.69 293 LYS A C 1
ATOM 2255 O O . LYS A 1 293 ? 3.302 15.482 7.386 1.00 94.69 293 LYS A O 1
ATOM 2260 N N . HIS A 1 294 ? 3.864 13.524 8.328 1.00 95.19 294 HIS A N 1
ATOM 2261 C CA . HIS A 1 294 ? 3.935 12.782 7.068 1.00 95.19 294 HIS A CA 1
ATOM 2262 C C . HIS A 1 294 ? 2.556 12.605 6.430 1.00 95.19 294 HIS A C 1
ATOM 2264 O O . HIS A 1 294 ? 2.382 13.089 5.314 1.00 95.19 294 HIS A O 1
ATOM 2270 N N . PRO A 1 295 ? 1.548 12.018 7.107 1.00 94.25 295 PRO A N 1
ATOM 2271 C CA . PRO A 1 295 ? 0.208 11.971 6.541 1.00 94.25 295 PRO A CA 1
ATOM 2272 C C . PRO A 1 295 ? -0.386 13.360 6.281 1.00 94.25 295 PRO A C 1
ATOM 2274 O O . PRO A 1 295 ? -1.059 13.516 5.270 1.00 94.25 295 PRO A O 1
ATOM 2277 N N . GLY A 1 296 ? -0.067 14.383 7.086 1.00 93.75 296 GLY A N 1
ATOM 2278 C CA . GLY A 1 296 ? -0.469 15.765 6.784 1.00 93.75 296 GLY A CA 1
ATOM 2279 C C . GLY A 1 296 ? 0.110 16.321 5.481 1.00 93.75 296 GLY A C 1
ATOM 2280 O O . GLY A 1 296 ? -0.581 17.031 4.760 1.00 93.75 296 GLY A O 1
ATOM 2281 N N . GLN A 1 297 ? 1.347 15.960 5.133 1.00 95.31 297 GLN A N 1
ATOM 2282 C CA . GLN A 1 297 ? 1.947 16.319 3.843 1.00 95.31 297 GLN A CA 1
ATOM 2283 C C . GLN A 1 297 ? 1.373 15.493 2.687 1.00 95.31 297 GLN A C 1
ATOM 2285 O O . GLN A 1 297 ? 1.125 16.034 1.615 1.00 95.31 297 GLN A O 1
ATOM 2290 N N . HIS A 1 298 ? 1.168 14.188 2.885 1.00 95.56 298 HIS A N 1
ATOM 2291 C CA . HIS A 1 298 ? 0.674 13.298 1.830 1.00 95.56 298 HIS A CA 1
ATOM 2292 C C . HIS A 1 298 ? -0.789 13.574 1.453 1.00 95.56 298 HIS A C 1
ATOM 2294 O O . HIS A 1 298 ? -1.147 13.422 0.290 1.00 95.56 298 HIS A O 1
ATOM 2300 N N . LEU A 1 299 ? -1.615 13.965 2.428 1.00 95.69 299 LEU A N 1
ATOM 2301 C CA . LEU A 1 299 ? -3.043 14.262 2.265 1.00 95.69 299 LEU A CA 1
ATOM 2302 C C . LEU A 1 299 ? -3.320 15.765 2.112 1.00 95.69 299 LEU A C 1
ATOM 2304 O O . LEU A 1 299 ? -4.453 16.212 2.288 1.00 95.69 299 LEU A O 1
ATOM 2308 N N . ALA A 1 300 ? -2.297 16.566 1.807 1.00 93.94 300 ALA A N 1
ATOM 2309 C CA . ALA A 1 300 ? -2.465 17.998 1.610 1.00 93.94 300 ALA A CA 1
ATOM 2310 C C . ALA A 1 300 ? -3.495 18.276 0.498 1.00 93.94 300 ALA A C 1
ATOM 2312 O O . ALA A 1 300 ? -3.369 17.781 -0.620 1.00 93.94 300 ALA A O 1
ATOM 2313 N N . GLY A 1 301 ? -4.517 19.071 0.820 1.00 92.81 301 GLY A N 1
ATOM 2314 C CA . GLY A 1 301 ? -5.608 19.407 -0.100 1.00 92.81 301 GLY A CA 1
ATOM 2315 C C . GLY A 1 301 ? -6.741 18.378 -0.183 1.00 92.81 301 GLY A C 1
ATOM 2316 O O . GLY A 1 301 ? -7.712 18.640 -0.885 1.00 92.81 301 GLY A O 1
ATOM 2317 N N . PHE A 1 302 ? -6.661 17.248 0.530 1.00 96.88 302 PHE A N 1
ATOM 2318 C CA . PHE A 1 302 ? -7.771 16.297 0.617 1.00 96.88 302 PHE A CA 1
ATOM 2319 C C . PHE A 1 302 ? -8.921 16.859 1.457 1.00 96.88 302 PHE A C 1
ATOM 2321 O O . PHE A 1 302 ? -8.708 17.367 2.561 1.00 96.88 302 PHE A O 1
ATOM 2328 N N . THR A 1 303 ? -10.142 16.703 0.954 1.00 96.44 303 THR A N 1
ATOM 2329 C CA . THR A 1 303 ? -11.378 16.937 1.699 1.00 96.44 303 THR A CA 1
ATOM 2330 C C . THR A 1 303 ? -12.293 15.729 1.538 1.00 96.44 303 THR A C 1
ATOM 2332 O O . THR A 1 303 ? -12.440 15.195 0.442 1.00 96.44 303 THR A O 1
ATOM 2335 N N . GLY A 1 304 ? -12.894 15.264 2.632 1.00 96.44 304 GLY A N 1
ATOM 2336 C CA . GLY A 1 304 ? -13.712 14.051 2.620 1.00 96.44 304 GLY A CA 1
ATOM 2337 C C . GLY A 1 304 ? -13.528 13.196 3.864 1.00 96.44 304 GLY A C 1
ATOM 2338 O O . GLY A 1 304 ? -13.148 13.688 4.924 1.00 96.44 304 GLY A O 1
ATOM 2339 N N . THR A 1 305 ? -13.808 11.902 3.747 1.00 97.50 305 THR A N 1
ATOM 2340 C CA . THR A 1 305 ? -13.714 10.965 4.871 1.00 97.50 305 THR A CA 1
ATOM 2341 C C . THR A 1 305 ? -12.406 10.182 4.822 1.00 97.50 305 THR A C 1
ATOM 2343 O O . THR A 1 305 ? -12.105 9.514 3.833 1.00 97.50 305 THR A O 1
ATOM 2346 N N . LEU A 1 306 ? -11.626 10.235 5.900 1.00 97.62 306 LEU A N 1
ATOM 2347 C CA . LEU A 1 306 ? -10.447 9.396 6.080 1.00 97.62 306 LEU A CA 1
ATOM 2348 C C . LEU A 1 306 ? -10.824 8.206 6.957 1.00 97.62 306 LEU A C 1
ATOM 2350 O O . LEU A 1 306 ? -11.169 8.366 8.128 1.00 97.62 306 LEU A O 1
ATOM 2354 N N . GLN A 1 307 ? -10.755 7.015 6.378 1.00 97.25 307 GLN A N 1
ATOM 2355 C CA . GLN A 1 307 ? -11.015 5.772 7.078 1.00 97.25 307 GLN A CA 1
ATOM 2356 C C . GLN A 1 307 ? -9.699 5.135 7.515 1.00 97.25 307 GLN A C 1
ATOM 2358 O O . GLN A 1 307 ? -8.897 4.724 6.681 1.00 97.25 307 GLN A O 1
ATOM 2363 N N . ALA A 1 308 ? -9.459 5.065 8.819 1.00 94.38 308 ALA A N 1
ATOM 2364 C CA . ALA A 1 308 ? -8.170 4.641 9.355 1.00 94.38 308 ALA A CA 1
ATOM 2365 C C . ALA A 1 308 ? -8.321 3.836 10.652 1.00 94.38 308 ALA A C 1
ATOM 2367 O O . ALA A 1 308 ? -9.416 3.658 11.198 1.00 94.38 308 ALA A O 1
ATOM 2368 N N . ASP A 1 309 ? -7.202 3.309 11.150 1.00 86.56 309 ASP A N 1
ATOM 2369 C CA . ASP A 1 309 ? -7.115 2.991 12.568 1.00 86.56 309 ASP A CA 1
ATOM 2370 C C . ASP A 1 309 ? -7.074 4.295 13.389 1.00 86.56 309 ASP A C 1
ATOM 2372 O O . ASP A 1 309 ? -6.776 5.372 12.876 1.00 86.56 309 ASP A O 1
ATOM 2376 N N . ALA A 1 310 ? -7.377 4.211 14.685 1.00 84.38 310 ALA A N 1
ATOM 2377 C CA . ALA A 1 310 ? -7.330 5.373 15.580 1.00 84.38 310 ALA A CA 1
ATOM 2378 C C . ALA A 1 310 ? -5.879 5.714 15.981 1.00 84.38 310 ALA A C 1
ATOM 2380 O O . ALA A 1 310 ? -5.527 5.775 17.165 1.00 84.38 310 ALA A O 1
ATOM 2381 N N . PHE A 1 311 ? -4.992 5.828 14.992 1.00 87.19 311 PHE A N 1
ATOM 2382 C CA . PHE A 1 311 ? -3.633 6.287 15.191 1.00 87.19 311 PHE A CA 1
ATOM 2383 C C . PHE A 1 311 ? -3.630 7.796 15.441 1.00 87.19 311 PHE A C 1
ATOM 2385 O O . PHE A 1 311 ? -3.964 8.587 14.564 1.00 87.19 311 PHE A O 1
ATOM 2392 N N . SER A 1 312 ? -3.134 8.199 16.612 1.00 86.69 312 SER A N 1
ATOM 2393 C CA . SER A 1 312 ? -3.121 9.605 17.042 1.00 86.69 312 SER A CA 1
ATOM 2394 C C . SER A 1 312 ? -2.335 10.555 16.131 1.00 86.69 312 SER A C 1
ATOM 2396 O O . SER A 1 312 ? -2.486 11.775 16.198 1.00 86.69 312 SER A O 1
ATOM 2398 N N . GLY A 1 313 ? -1.482 10.029 15.244 1.00 88.19 313 GLY A N 1
ATOM 2399 C CA . GLY A 1 313 ? -0.824 10.846 14.229 1.00 88.19 313 GLY A CA 1
ATOM 2400 C C . GLY A 1 313 ? -1.789 11.436 13.199 1.00 88.19 313 GLY A C 1
ATOM 2401 O O . GLY A 1 313 ? -1.409 12.410 12.552 1.00 88.19 313 GLY A O 1
ATOM 2402 N N . PHE A 1 314 ? -3.015 10.917 13.074 1.00 91.81 314 PHE A N 1
ATOM 2403 C CA . PHE A 1 314 ? -4.063 11.485 12.225 1.00 91.81 314 PHE A CA 1
ATOM 2404 C C . PHE A 1 314 ? -4.895 12.573 12.920 1.00 91.81 314 PHE A C 1
ATOM 2406 O O . PHE A 1 314 ? -5.457 13.405 12.220 1.00 91.81 314 PHE A O 1
ATOM 2413 N N . ASP A 1 315 ? -4.896 12.672 14.256 1.00 92.00 315 ASP A N 1
ATOM 2414 C CA . ASP A 1 315 ? -5.787 13.570 15.022 1.00 92.00 315 ASP A CA 1
ATOM 2415 C C . ASP A 1 315 ? -5.749 15.034 14.557 1.00 92.00 315 ASP A C 1
ATOM 2417 O O . ASP A 1 315 ? -6.754 15.743 14.556 1.00 92.00 315 ASP A O 1
ATOM 2421 N N . HIS A 1 316 ? -4.567 15.517 14.163 1.00 92.12 316 HIS A N 1
ATOM 2422 C CA . HIS A 1 316 ? -4.394 16.888 13.682 1.00 92.12 316 HIS A CA 1
ATOM 2423 C C . HIS A 1 316 ? -5.104 17.163 12.346 1.00 92.12 316 HIS A C 1
ATOM 2425 O O . HIS A 1 316 ? -5.437 18.317 12.087 1.00 92.12 316 HIS A O 1
ATOM 2431 N N . LEU A 1 317 ? -5.360 16.133 11.533 1.00 92.50 317 LEU A N 1
ATOM 2432 C CA . LEU A 1 317 ? -6.079 16.234 10.261 1.00 92.50 317 LEU A CA 1
ATOM 2433 C C . LEU A 1 317 ? -7.571 16.508 10.468 1.00 92.50 317 LEU A C 1
ATOM 2435 O O . LEU A 1 317 ? -8.189 17.184 9.651 1.00 92.50 317 LEU A O 1
ATOM 2439 N N . TYR A 1 318 ? -8.139 16.036 11.580 1.00 92.69 318 TYR A N 1
ATOM 2440 C CA . TYR A 1 318 ? -9.574 16.137 11.859 1.00 92.69 318 TYR A CA 1
ATOM 2441 C C . TYR A 1 318 ? -9.989 17.490 12.456 1.00 92.69 318 TYR A C 1
ATOM 2443 O O . TYR A 1 318 ? -11.160 17.853 12.425 1.00 92.69 318 TYR A O 1
ATOM 2451 N N . ARG A 1 319 ? -9.037 18.289 12.965 1.00 88.50 319 ARG A N 1
ATOM 2452 C CA . ARG A 1 319 ? -9.325 19.560 13.666 1.00 88.50 319 ARG A CA 1
ATOM 2453 C C . ARG A 1 319 ? -9.936 20.652 12.781 1.00 88.50 319 ARG A C 1
ATOM 2455 O O . ARG A 1 319 ? -10.499 21.602 13.310 1.00 88.50 319 ARG A O 1
ATOM 2462 N N . GLY A 1 320 ? -9.785 20.552 11.459 1.00 78.44 320 GLY A N 1
ATOM 2463 C CA . GLY A 1 320 ? -10.212 21.576 10.499 1.00 78.44 320 GLY A CA 1
ATOM 2464 C C . GLY A 1 320 ? -11.539 21.299 9.788 1.00 78.44 320 GLY A C 1
ATOM 2465 O O . GLY A 1 320 ? -11.862 22.035 8.863 1.00 78.44 320 GLY A O 1
ATOM 2466 N N . ASN A 1 321 ? -12.270 20.232 10.142 1.00 82.00 321 ASN A N 1
ATOM 2467 C CA . ASN A 1 321 ? -13.504 19.749 9.486 1.00 82.00 321 ASN A CA 1
ATOM 2468 C C . ASN A 1 321 ? -13.404 19.419 7.980 1.00 82.00 321 ASN A C 1
ATOM 2470 O O . ASN A 1 321 ? -14.347 18.877 7.413 1.00 82.00 321 ASN A O 1
ATOM 2474 N N . ALA A 1 322 ? -12.271 19.699 7.333 1.00 91.31 322 ALA A N 1
ATOM 2475 C CA . ALA A 1 322 ? -11.979 19.300 5.960 1.00 91.31 322 ALA A CA 1
ATOM 2476 C C . ALA A 1 322 ? -11.938 17.773 5.803 1.00 91.31 322 ALA A C 1
ATOM 2478 O O . ALA A 1 322 ? -12.371 17.240 4.782 1.00 91.31 322 ALA A O 1
ATOM 2479 N N . ILE A 1 323 ? -11.423 17.084 6.825 1.00 96.44 323 ILE A N 1
ATOM 2480 C CA . ILE A 1 323 ? -11.330 15.630 6.875 1.00 96.44 323 ILE A CA 1
ATOM 2481 C C . ILE A 1 323 ? -12.176 15.127 8.039 1.00 96.44 323 ILE A C 1
ATOM 2483 O O . ILE A 1 323 ? -11.985 15.541 9.182 1.00 96.44 323 ILE A O 1
ATOM 2487 N N . VAL A 1 324 ? -13.087 14.210 7.736 1.00 96.00 324 VAL A N 1
ATOM 2488 C CA . VAL A 1 324 ? -13.949 13.541 8.709 1.00 96.00 324 VAL A CA 1
ATOM 2489 C C . VAL A 1 324 ? -13.395 12.148 8.993 1.00 96.00 324 VAL A C 1
ATOM 2491 O O . VAL A 1 324 ? -13.053 11.408 8.075 1.00 96.00 324 VAL A O 1
ATOM 2494 N N . GLU A 1 325 ? -13.302 11.778 10.265 1.00 96.25 325 GLU A N 1
ATOM 2495 C CA . GLU A 1 325 ? -12.786 10.472 10.678 1.00 96.25 325 GLU A CA 1
ATOM 2496 C C . GLU A 1 325 ? -13.847 9.368 10.547 1.00 96.25 325 GLU A C 1
ATOM 2498 O O . GLU A 1 325 ? -14.948 9.490 11.091 1.00 96.25 325 GLU A O 1
ATOM 2503 N N . ALA A 1 326 ? -13.491 8.259 9.894 1.00 96.94 326 ALA A N 1
ATOM 2504 C CA . ALA A 1 326 ? -14.202 6.985 9.978 1.00 96.94 326 ALA A CA 1
ATOM 2505 C C . ALA A 1 326 ? -13.298 5.915 10.610 1.00 96.94 326 ALA A C 1
ATOM 2507 O O . ALA A 1 326 ? -12.179 5.659 10.163 1.00 96.94 326 ALA A O 1
ATOM 2508 N N . GLY A 1 327 ? -13.791 5.282 11.669 1.00 95.44 327 GLY A N 1
ATOM 2509 C CA . GLY A 1 327 ? -13.024 4.346 12.480 1.00 95.44 327 GLY A CA 1
ATOM 2510 C C . GLY A 1 327 ? -13.085 2.913 11.956 1.00 95.44 327 GLY A C 1
ATOM 2511 O O . GLY A 1 327 ? -14.034 2.500 11.295 1.00 95.44 327 GLY A O 1
ATOM 2512 N N . CYS A 1 328 ? -12.081 2.112 12.311 1.00 94.75 328 CYS A N 1
ATOM 2513 C CA . CYS A 1 328 ? -12.040 0.689 11.984 1.00 94.75 328 CYS A CA 1
ATOM 2514 C C . CYS A 1 328 ? -12.635 -0.184 13.104 1.00 94.75 328 CYS A C 1
ATOM 2516 O O . CYS A 1 328 ? -11.981 -0.438 14.125 1.00 94.75 328 CYS A O 1
ATOM 2518 N N . LEU A 1 329 ? -13.830 -0.749 12.888 1.00 94.38 329 LEU A N 1
ATOM 2519 C CA . LEU A 1 329 ? -14.440 -1.678 13.849 1.00 94.38 329 LEU A CA 1
ATOM 2520 C C . LEU A 1 329 ? -13.652 -2.989 13.979 1.00 94.38 329 LEU A C 1
ATOM 2522 O O . LEU A 1 329 ? -13.683 -3.632 15.029 1.00 94.38 329 LEU A O 1
ATOM 2526 N N . GLY A 1 330 ? -12.892 -3.373 12.951 1.00 91.94 330 GLY A N 1
ATOM 2527 C CA . GLY A 1 330 ? -11.964 -4.506 13.004 1.00 91.94 330 GLY A CA 1
ATOM 2528 C C . GLY A 1 330 ? -10.903 -4.345 14.098 1.00 91.94 330 GLY A C 1
ATOM 2529 O O . GLY A 1 330 ? -10.664 -5.273 14.874 1.00 91.94 330 GLY A O 1
ATOM 2530 N N . HIS A 1 331 ? -10.332 -3.144 14.244 1.00 90.81 331 HIS A N 1
ATOM 2531 C CA . HIS A 1 331 ? -9.356 -2.837 15.295 1.00 90.81 331 HIS A CA 1
ATOM 2532 C C . HIS A 1 331 ? -9.978 -2.838 16.695 1.00 90.81 331 HIS A C 1
ATOM 2534 O O . HIS A 1 331 ? -9.371 -3.361 17.634 1.00 90.81 331 HIS A O 1
ATOM 2540 N N . ALA A 1 332 ? -11.197 -2.311 16.835 1.00 92.31 332 ALA A N 1
ATOM 2541 C CA . ALA A 1 332 ? -11.962 -2.389 18.077 1.00 92.31 332 ALA A CA 1
ATOM 2542 C C . ALA A 1 332 ? -12.241 -3.848 18.478 1.00 92.31 332 ALA A C 1
ATOM 2544 O O . ALA A 1 332 ? -11.929 -4.265 19.596 1.00 92.31 332 ALA A O 1
ATOM 2545 N N . ARG A 1 333 ? -12.740 -4.656 17.533 1.00 94.19 333 ARG A N 1
ATOM 2546 C CA . ARG A 1 333 ? -13.018 -6.085 17.722 1.00 94.19 333 ARG A CA 1
ATOM 2547 C C . ARG A 1 333 ? -11.770 -6.868 18.122 1.00 94.19 333 ARG A C 1
ATOM 2549 O O . ARG A 1 333 ? -11.846 -7.687 19.035 1.00 94.19 333 ARG A O 1
ATOM 2556 N N . ARG A 1 334 ? -10.623 -6.613 17.479 1.00 90.56 334 ARG A N 1
ATOM 2557 C CA . ARG A 1 334 ? -9.353 -7.316 17.746 1.00 90.56 334 ARG A CA 1
ATOM 2558 C C . ARG A 1 334 ? -8.945 -7.222 19.220 1.00 90.56 334 ARG A C 1
ATOM 2560 O O . ARG A 1 334 ? -8.568 -8.230 19.805 1.00 90.56 334 ARG A O 1
ATOM 2567 N N . LYS A 1 335 ? -9.130 -6.055 19.852 1.00 91.69 335 LYS A N 1
ATOM 2568 C CA . LYS A 1 335 ? -8.845 -5.859 21.288 1.00 91.69 335 LYS A CA 1
ATOM 2569 C C . LYS A 1 335 ? -9.688 -6.763 22.191 1.00 91.69 335 LYS A C 1
ATOM 2571 O O . LYS A 1 335 ? -9.182 -7.253 23.193 1.00 91.69 335 LYS A O 1
ATOM 2576 N N . LEU A 1 336 ? -10.956 -6.998 21.846 1.00 91.56 336 LEU A N 1
ATOM 2577 C CA . LEU A 1 336 ? -11.819 -7.920 22.589 1.00 91.56 336 LEU A CA 1
ATOM 2578 C C . LEU A 1 336 ? -11.439 -9.381 22.325 1.00 91.56 336 LEU A C 1
ATOM 2580 O O . LEU A 1 336 ? -11.356 -10.170 23.263 1.00 91.56 336 LEU A O 1
ATOM 2584 N N . VAL A 1 337 ? -11.153 -9.740 21.070 1.00 90.19 337 VAL A N 1
ATOM 2585 C CA . VAL A 1 337 ? -10.706 -11.094 20.697 1.00 90.19 337 VAL A CA 1
ATOM 2586 C C . VAL A 1 337 ? -9.434 -11.482 21.451 1.00 90.19 337 VAL A C 1
ATOM 2588 O O . VAL A 1 337 ? -9.364 -12.588 21.986 1.00 90.19 337 VAL A O 1
ATOM 2591 N N . ASP A 1 338 ? -8.463 -10.574 21.562 1.00 88.44 338 ASP A N 1
ATOM 2592 C CA . ASP A 1 338 ? -7.224 -10.812 22.307 1.00 88.44 338 ASP A CA 1
ATOM 2593 C C . ASP A 1 338 ? -7.505 -11.189 23.776 1.00 88.44 338 ASP A C 1
ATOM 2595 O O . ASP A 1 338 ? -6.890 -12.113 24.310 1.00 88.44 338 ASP A O 1
ATOM 2599 N N . LEU A 1 339 ? -8.491 -10.548 24.416 1.00 89.00 339 LEU A N 1
ATOM 2600 C CA . LEU A 1 339 ? -8.908 -10.856 25.791 1.00 89.00 339 LEU A CA 1
ATOM 2601 C C . LEU A 1 339 ? -9.623 -12.206 25.909 1.00 89.00 339 LEU A C 1
ATOM 2603 O O . LEU A 1 339 ? -9.392 -12.945 26.871 1.00 89.00 339 LEU A O 1
ATOM 2607 N N . VAL A 1 340 ? -10.473 -12.544 24.935 1.00 90.06 340 VAL A N 1
ATOM 2608 C CA . VAL A 1 340 ? -11.131 -13.859 24.871 1.00 90.06 340 VAL A CA 1
ATOM 2609 C C . VAL A 1 340 ? -10.084 -14.963 24.770 1.00 90.06 340 VAL A C 1
ATOM 2611 O O . VAL A 1 340 ? -10.161 -15.951 25.491 1.00 90.06 340 VAL A O 1
ATOM 2614 N N . ARG A 1 341 ? -9.067 -14.790 23.925 1.00 85.50 341 ARG A N 1
ATOM 2615 C CA . ARG A 1 341 ? -8.025 -15.804 23.725 1.00 85.50 341 ARG A CA 1
ATOM 2616 C C . ARG A 1 341 ? -7.047 -15.909 24.886 1.00 85.50 341 ARG A C 1
ATOM 2618 O O . ARG A 1 341 ? -6.569 -17.001 25.172 1.00 85.50 341 ARG A O 1
ATOM 2625 N N . ALA A 1 342 ? -6.732 -14.789 25.529 1.00 82.12 342 ALA A N 1
ATOM 2626 C CA . ALA A 1 342 ? -5.775 -14.758 26.626 1.00 82.12 342 ALA A CA 1
ATOM 2627 C C . ALA A 1 342 ? -6.343 -15.327 27.934 1.00 82.12 342 ALA A C 1
ATOM 2629 O O . ALA A 1 342 ? -5.616 -15.997 28.662 1.00 82.12 342 ALA A O 1
ATOM 2630 N N . LYS A 1 343 ? -7.614 -15.036 28.253 1.00 78.56 343 LYS A N 1
ATOM 2631 C CA . LYS A 1 343 ? -8.216 -15.366 29.560 1.00 78.56 343 LYS A CA 1
ATOM 2632 C C . LYS A 1 343 ? -9.645 -15.920 29.503 1.00 78.56 343 LYS A C 1
ATOM 2634 O O . LYS A 1 343 ? -10.249 -16.116 30.550 1.00 78.56 343 LYS A O 1
ATOM 2639 N N . GLY A 1 344 ? -10.222 -16.140 28.321 1.00 84.31 344 GLY A N 1
ATOM 2640 C CA . GLY A 1 344 ? -11.600 -16.630 28.204 1.00 84.31 344 GLY A CA 1
ATOM 2641 C C . GLY A 1 344 ? -12.648 -15.632 28.706 1.00 84.31 344 GLY A C 1
ATOM 2642 O O . GLY A 1 344 ? -13.684 -16.048 29.212 1.00 84.31 344 GLY A O 1
ATOM 2643 N N . SER A 1 345 ? -12.381 -14.320 28.615 1.00 87.31 345 SER A N 1
ATOM 2644 C CA . SER A 1 345 ? -13.272 -13.294 29.177 1.00 87.31 345 SER A CA 1
ATOM 2645 C C . SER A 1 345 ? -14.694 -13.388 28.589 1.00 87.31 345 SER A C 1
ATOM 2647 O O . SER A 1 345 ? -14.864 -13.149 27.388 1.00 87.31 345 SER A O 1
ATOM 2649 N N . PRO A 1 346 ? -15.729 -13.676 29.407 1.00 90.12 346 PRO A N 1
ATOM 2650 C CA . PRO A 1 346 ? -17.098 -13.829 28.915 1.00 90.12 346 PRO A CA 1
ATOM 2651 C C . PRO A 1 346 ? -17.676 -12.501 28.414 1.00 90.12 346 PRO A C 1
ATOM 2653 O O . PRO A 1 346 ? -18.351 -12.475 27.388 1.00 90.12 346 PRO A O 1
ATOM 2656 N N . VAL A 1 347 ? -17.337 -11.388 29.075 1.00 91.88 347 VAL A N 1
ATOM 2657 C CA . VAL A 1 347 ? -17.747 -10.037 28.656 1.00 91.88 347 VAL A CA 1
ATOM 2658 C C . VAL A 1 347 ? -17.129 -9.687 27.303 1.00 91.88 347 VAL A C 1
ATOM 2660 O O . VAL A 1 347 ? -17.825 -9.236 26.399 1.00 91.88 347 VAL A O 1
ATOM 2663 N N . ALA A 1 348 ? -15.833 -9.950 27.104 1.00 91.81 348 ALA A N 1
ATOM 2664 C CA . ALA A 1 348 ? -15.214 -9.713 25.802 1.00 91.81 348 ALA A CA 1
ATOM 2665 C C . ALA A 1 348 ? -15.841 -10.594 24.704 1.00 91.81 348 ALA A C 1
ATOM 2667 O O . ALA A 1 348 ? -16.059 -10.121 23.589 1.00 91.81 348 ALA A O 1
ATOM 2668 N N . ALA A 1 349 ? -16.190 -11.847 25.018 1.00 92.56 349 ALA A N 1
ATOM 2669 C CA . ALA A 1 349 ? -16.853 -12.753 24.081 1.00 92.56 349 ALA A CA 1
ATOM 2670 C C . ALA A 1 349 ? -18.259 -12.269 23.689 1.00 92.56 349 ALA A C 1
ATOM 2672 O O . ALA A 1 349 ? -18.645 -12.402 22.528 1.00 92.56 349 ALA A O 1
ATOM 2673 N N . GLU A 1 350 ? -19.010 -11.680 24.623 1.00 94.94 350 GLU A N 1
ATOM 2674 C CA . GLU A 1 350 ? -20.300 -11.038 24.353 1.00 94.94 350 GLU A CA 1
ATOM 2675 C C . GLU A 1 350 ? -20.150 -9.897 23.334 1.00 94.94 350 GLU A C 1
ATOM 2677 O O . GLU A 1 350 ? -20.815 -9.910 22.296 1.00 94.94 350 GLU A O 1
ATOM 2682 N N . GLY A 1 351 ? -19.205 -8.977 23.559 1.00 93.00 351 GLY A N 1
ATOM 2683 C CA . GLY A 1 351 ? -18.930 -7.881 22.623 1.00 93.00 351 GLY A CA 1
ATOM 2684 C C . GLY A 1 351 ? -18.491 -8.373 21.237 1.00 93.00 351 GLY A C 1
ATOM 2685 O O . GLY A 1 351 ? -18.961 -7.871 20.216 1.00 93.00 351 GLY A O 1
ATOM 2686 N N . VAL A 1 352 ? -17.657 -9.420 21.172 1.00 95.19 352 VAL A N 1
ATOM 2687 C CA . VAL A 1 352 ? -17.265 -10.050 19.896 1.00 95.19 352 VAL A CA 1
ATOM 2688 C C . VAL A 1 352 ? -18.477 -10.623 19.154 1.00 95.19 352 VAL A C 1
ATOM 2690 O O . VAL A 1 352 ? -18.564 -10.461 17.936 1.00 95.19 352 VAL A O 1
ATOM 2693 N N . LYS A 1 353 ? -19.420 -11.266 19.856 1.00 95.19 353 LYS A N 1
ATOM 2694 C CA . LYS A 1 353 ? -20.648 -11.813 19.252 1.00 95.19 353 LYS A CA 1
ATOM 2695 C C . LYS A 1 353 ? -21.545 -10.714 18.684 1.00 95.19 353 LYS A C 1
ATOM 2697 O O . LYS A 1 353 ? -22.043 -10.870 17.570 1.00 95.19 353 LYS A O 1
ATOM 2702 N N . GLN A 1 354 ? -21.721 -9.611 19.412 1.00 96.94 354 GLN A N 1
ATOM 2703 C CA . GLN A 1 354 ? -22.513 -8.472 18.940 1.00 96.94 354 GLN A CA 1
ATOM 2704 C C . GLN A 1 354 ? -21.892 -7.845 17.685 1.00 96.94 354 GLN A C 1
ATOM 2706 O O . GLN A 1 354 ? -22.567 -7.693 16.669 1.00 96.94 354 GLN A O 1
ATOM 2711 N N . ILE A 1 355 ? -20.577 -7.598 17.694 1.00 95.31 355 ILE A N 1
ATOM 2712 C CA . ILE A 1 355 ? -19.874 -7.077 16.514 1.00 95.31 355 ILE A CA 1
ATOM 2713 C C . ILE A 1 355 ? -19.972 -8.059 15.335 1.00 95.31 355 ILE A C 1
ATOM 2715 O O . ILE A 1 355 ? -20.183 -7.646 14.197 1.00 95.31 355 ILE A O 1
ATOM 2719 N N . ALA A 1 356 ? -19.870 -9.370 15.576 1.00 94.62 356 ALA A N 1
ATOM 2720 C CA . ALA A 1 356 ? -20.003 -10.373 14.519 1.00 94.62 356 ALA A CA 1
ATOM 2721 C C . ALA A 1 356 ? -21.375 -10.338 13.819 1.00 94.62 356 ALA A C 1
ATOM 2723 O O . ALA A 1 356 ? -21.460 -10.687 12.638 1.00 94.62 356 ALA A O 1
ATOM 2724 N N . ALA A 1 357 ? -22.437 -9.902 14.508 1.00 95.56 357 ALA A N 1
ATOM 2725 C CA . ALA A 1 357 ? -23.746 -9.703 13.895 1.00 95.56 357 ALA A CA 1
ATOM 2726 C C . ALA A 1 357 ? -23.728 -8.578 12.847 1.00 95.56 357 ALA A C 1
ATOM 2728 O O . ALA A 1 357 ? -24.264 -8.779 11.760 1.00 95.56 357 ALA A O 1
ATOM 2729 N N . LEU A 1 358 ? -23.026 -7.472 13.113 1.00 97.50 358 LEU A N 1
ATOM 2730 C CA . LEU A 1 358 ? -22.841 -6.374 12.155 1.00 97.50 358 LEU A CA 1
ATOM 2731 C C . LEU A 1 358 ? -22.099 -6.853 10.899 1.00 97.50 358 LEU A C 1
ATOM 2733 O O . LEU A 1 358 ? -22.543 -6.627 9.777 1.00 97.50 358 LEU A O 1
ATOM 2737 N N . TYR A 1 359 ? -21.026 -7.632 11.070 1.00 95.69 359 TYR A N 1
ATOM 2738 C CA . TYR A 1 359 ? -20.290 -8.206 9.936 1.00 95.69 359 TYR A CA 1
ATOM 2739 C C . TYR A 1 359 ? -21.119 -9.195 9.097 1.00 95.69 359 TYR A C 1
ATOM 2741 O O . TYR A 1 359 ? -20.820 -9.387 7.919 1.00 95.69 359 TYR A O 1
ATOM 2749 N N . ARG A 1 360 ? -22.154 -9.841 9.660 1.00 96.50 360 ARG A N 1
ATOM 2750 C CA . ARG A 1 360 ? -23.084 -10.662 8.859 1.00 96.50 360 ARG A CA 1
ATOM 2751 C C . ARG A 1 360 ? -23.892 -9.805 7.887 1.00 96.50 360 ARG A C 1
ATOM 2753 O O . ARG A 1 360 ? -24.064 -10.229 6.748 1.00 96.50 360 ARG A O 1
ATOM 2760 N N . ILE A 1 361 ? -24.337 -8.626 8.322 1.00 96.38 361 ILE A N 1
ATOM 2761 C CA . ILE A 1 361 ? -25.047 -7.663 7.471 1.00 96.38 361 ILE A CA 1
ATOM 2762 C C . ILE A 1 361 ? -24.105 -7.186 6.365 1.00 96.38 361 ILE A C 1
ATOM 2764 O O . ILE A 1 361 ? -24.418 -7.354 5.191 1.00 96.38 361 ILE A O 1
ATOM 2768 N N . GLU A 1 362 ? -22.907 -6.716 6.727 1.00 96.12 362 GLU A N 1
ATOM 2769 C CA . GLU A 1 362 ? -21.917 -6.195 5.771 1.00 96.12 362 GLU A CA 1
ATOM 2770 C C . GLU A 1 362 ? -21.521 -7.212 4.693 1.00 96.12 362 GLU A C 1
ATOM 2772 O O . GLU A 1 362 ? -21.348 -6.850 3.531 1.00 96.12 362 GLU A O 1
ATOM 2777 N N . ARG A 1 363 ? -21.430 -8.503 5.044 1.00 94.31 363 ARG A N 1
ATOM 2778 C CA . ARG A 1 363 ? -21.190 -9.568 4.059 1.00 94.31 363 ARG A CA 1
ATOM 2779 C C . ARG A 1 363 ? -22.327 -9.718 3.053 1.00 94.31 363 ARG A C 1
ATOM 2781 O O . ARG A 1 363 ? -22.051 -9.985 1.889 1.00 94.31 363 ARG A O 1
ATOM 2788 N N . ARG A 1 364 ? -23.581 -9.577 3.488 1.00 96.25 364 ARG A N 1
ATOM 2789 C CA . ARG A 1 364 ? -24.755 -9.700 2.611 1.00 96.25 364 ARG A CA 1
ATOM 2790 C C . ARG A 1 364 ? -24.881 -8.515 1.654 1.00 96.25 364 ARG A C 1
ATOM 2792 O O . ARG A 1 364 ? -25.327 -8.710 0.533 1.00 96.25 364 ARG A O 1
ATOM 2799 N N . ILE A 1 365 ? -24.467 -7.321 2.078 1.00 95.88 365 ILE A N 1
ATOM 2800 C CA . ILE A 1 365 ? -24.548 -6.090 1.272 1.00 95.88 365 ILE A CA 1
ATOM 2801 C C . ILE A 1 365 ? -23.247 -5.753 0.523 1.00 95.88 365 ILE A C 1
ATOM 2803 O O . ILE A 1 365 ? -23.085 -4.649 -0.004 1.00 95.88 365 ILE A O 1
ATOM 2807 N N . TYR A 1 366 ? -22.288 -6.680 0.491 1.00 94.44 366 TYR A N 1
ATOM 2808 C CA . TYR A 1 366 ? -21.047 -6.507 -0.257 1.00 94.44 366 TYR A CA 1
ATOM 2809 C C . TYR A 1 366 ? -21.332 -6.469 -1.762 1.00 94.44 366 TYR A C 1
ATOM 2811 O O . TYR A 1 366 ? -22.004 -7.347 -2.294 1.00 94.44 366 TYR A O 1
ATOM 2819 N N . GLY A 1 367 ? -20.794 -5.466 -2.454 1.00 94.25 367 GLY A N 1
ATOM 2820 C CA . GLY A 1 367 ? -20.994 -5.269 -3.890 1.00 94.25 367 GLY A CA 1
ATOM 2821 C C . GLY A 1 367 ? -22.311 -4.583 -4.258 1.00 94.25 367 GLY A C 1
ATOM 2822 O O . GLY A 1 367 ? -22.495 -4.252 -5.425 1.00 94.25 367 GLY A O 1
ATOM 2823 N N . LEU A 1 368 ? -23.200 -4.328 -3.292 1.00 95.88 368 LEU A N 1
ATOM 2824 C CA . LEU A 1 368 ? -24.402 -3.523 -3.514 1.00 95.88 368 LEU A CA 1
ATOM 2825 C C . LEU A 1 368 ? -24.049 -2.030 -3.614 1.00 95.88 368 LEU A C 1
ATOM 2827 O O . LEU A 1 368 ? -23.055 -1.599 -3.016 1.00 95.88 368 LEU A O 1
ATOM 2831 N N . PRO A 1 369 ? -24.851 -1.221 -4.330 1.00 95.94 369 PRO A N 1
ATOM 2832 C CA . PRO A 1 369 ? -24.621 0.214 -4.428 1.00 95.94 369 PRO A CA 1
ATOM 2833 C C . PRO A 1 369 ? -24.775 0.912 -3.061 1.00 95.94 369 PRO A C 1
ATOM 2835 O O . PRO A 1 369 ? -25.469 0.408 -2.170 1.00 95.94 369 PRO A O 1
ATOM 2838 N N . PRO A 1 370 ? -24.172 2.105 -2.874 1.00 96.19 370 PRO A N 1
ATOM 2839 C CA . PRO A 1 370 ? -24.207 2.832 -1.602 1.00 96.19 370 PRO A CA 1
ATOM 2840 C C . PRO A 1 370 ? -25.612 3.048 -1.019 1.00 96.19 370 PRO A C 1
ATOM 2842 O O . PRO A 1 370 ? -25.796 2.952 0.191 1.00 96.19 370 PRO A O 1
ATOM 2845 N N . THR A 1 371 ? -26.619 3.302 -1.854 1.00 96.94 371 THR A N 1
ATOM 2846 C CA . THR A 1 371 ? -28.006 3.540 -1.416 1.00 96.94 371 THR A CA 1
ATOM 2847 C C . THR A 1 371 ? -28.645 2.303 -0.778 1.00 96.94 371 THR A C 1
ATOM 2849 O O . THR A 1 371 ? -29.272 2.401 0.279 1.00 96.94 371 THR A O 1
ATOM 2852 N N . GLU A 1 372 ? -28.443 1.124 -1.367 1.00 97.31 372 GLU A N 1
ATOM 2853 C CA . GLU A 1 372 ? -28.930 -0.152 -0.827 1.00 97.31 372 GLU A CA 1
ATOM 2854 C C . GLU A 1 372 ? -28.185 -0.541 0.452 1.00 97.31 372 GLU A C 1
ATOM 2856 O O . GLU A 1 372 ? -28.805 -0.951 1.436 1.00 97.31 372 GLU A O 1
ATOM 2861 N N . ARG A 1 373 ? -26.859 -0.332 0.475 1.00 97.81 373 ARG A N 1
ATOM 2862 C CA . ARG A 1 373 ? -26.030 -0.528 1.674 1.00 97.81 373 ARG A CA 1
ATOM 2863 C C . ARG A 1 373 ? -26.530 0.323 2.834 1.00 97.81 373 ARG A C 1
ATOM 2865 O O . ARG A 1 373 ? -26.712 -0.191 3.935 1.00 97.81 373 ARG A O 1
ATOM 2872 N N . LEU A 1 374 ? -26.778 1.610 2.585 1.00 98.06 374 LEU A N 1
ATOM 2873 C CA . LEU A 1 374 ? -27.284 2.536 3.594 1.00 98.06 374 LEU A CA 1
ATOM 2874 C C . LEU A 1 374 ? -28.668 2.112 4.094 1.00 98.06 374 LEU A C 1
ATOM 2876 O O . LEU A 1 374 ? -28.881 2.066 5.300 1.00 98.06 374 LEU A O 1
ATOM 2880 N N . THR A 1 375 ? -29.575 1.736 3.191 1.00 98.31 375 THR A N 1
ATOM 2881 C CA . THR A 1 375 ? -30.928 1.281 3.553 1.00 98.31 375 THR A CA 1
ATOM 2882 C C . THR A 1 375 ? -30.879 0.081 4.501 1.00 98.31 375 THR A C 1
ATOM 2884 O O . THR A 1 375 ? -31.467 0.128 5.580 1.00 98.31 375 THR A O 1
ATOM 2887 N N . ALA A 1 376 ? -30.111 -0.957 4.153 1.00 98.00 376 ALA A N 1
ATOM 2888 C CA . ALA A 1 376 ? -29.950 -2.144 4.994 1.00 98.00 376 ALA A CA 1
ATOM 2889 C C . ALA A 1 376 ? -29.285 -1.826 6.345 1.00 98.00 376 ALA A C 1
ATOM 2891 O O . ALA A 1 376 ? -29.673 -2.365 7.382 1.00 98.00 376 ALA A O 1
ATOM 2892 N N . ARG A 1 377 ? -28.291 -0.927 6.361 1.00 98.31 377 ARG A N 1
ATOM 2893 C CA . ARG A 1 377 ? -27.645 -0.476 7.604 1.00 98.31 377 ARG A CA 1
ATOM 2894 C C . ARG A 1 377 ? -28.631 0.240 8.519 1.00 98.31 377 ARG A C 1
ATOM 2896 O O . ARG A 1 377 ? -28.654 -0.058 9.708 1.00 98.31 377 ARG A O 1
ATOM 2903 N N . GLN A 1 378 ? -29.462 1.127 7.978 1.00 98.50 378 GLN A N 1
ATOM 2904 C CA . GLN A 1 378 ? -30.470 1.846 8.757 1.00 98.50 378 GLN A CA 1
ATOM 2905 C C . GLN A 1 378 ? -31.523 0.898 9.346 1.00 98.50 378 GLN A C 1
ATOM 2907 O O . GLN A 1 378 ? -31.857 1.022 10.520 1.00 98.50 378 GLN A O 1
ATOM 2912 N N . SER A 1 379 ? -32.001 -0.089 8.581 1.00 98.12 379 SER A N 1
ATOM 2913 C CA . SER A 1 379 ? -33.022 -1.027 9.066 1.00 98.12 379 SER A CA 1
ATOM 2914 C C . SER A 1 379 ? -32.488 -2.113 10.005 1.00 98.12 379 SER A C 1
ATOM 2916 O O . SER A 1 379 ? -33.214 -2.560 10.887 1.00 98.12 379 SER A O 1
ATOM 2918 N N . GLU A 1 380 ? -31.248 -2.576 9.812 1.00 98.19 380 GLU A N 1
ATOM 2919 C CA . GLU A 1 380 ? -30.729 -3.769 10.501 1.00 98.19 380 GLU A CA 1
ATOM 2920 C C . GLU A 1 380 ? -29.504 -3.497 11.382 1.00 98.19 380 GLU A C 1
ATOM 2922 O O . GLU A 1 380 ? -29.390 -4.078 12.461 1.00 98.19 380 GLU A O 1
ATOM 2927 N N . ALA A 1 381 ? -28.568 -2.645 10.951 1.00 98.06 381 ALA A N 1
ATOM 2928 C CA . ALA A 1 381 ? -27.319 -2.415 11.682 1.00 98.06 381 ALA A CA 1
ATOM 2929 C C . ALA A 1 381 ? -27.478 -1.374 12.797 1.00 98.06 381 ALA A C 1
ATOM 2931 O O . ALA A 1 381 ? -26.933 -1.577 13.879 1.00 98.06 381 ALA A O 1
ATOM 2932 N N . VAL A 1 382 ? -28.236 -0.295 12.571 1.00 98.44 382 VAL A N 1
ATOM 2933 C CA . VAL A 1 382 ? -28.457 0.771 13.568 1.00 98.44 382 VAL A CA 1
ATOM 2934 C C . VAL A 1 382 ? -29.057 0.228 14.875 1.00 98.44 382 VAL A C 1
ATOM 2936 O O . VAL A 1 382 ? -28.441 0.459 15.914 1.00 98.44 382 VAL A O 1
ATOM 2939 N N . PRO A 1 383 ? -30.121 -0.605 14.876 1.00 98.56 383 PRO A N 1
ATOM 2940 C CA . PRO A 1 383 ? -30.633 -1.188 16.122 1.00 98.56 383 PRO A CA 1
ATOM 2941 C C . PRO A 1 383 ? -29.600 -2.039 16.880 1.00 98.56 383 PRO A C 1
ATOM 2943 O O . PRO A 1 383 ? -29.572 -2.059 18.111 1.00 98.56 383 PRO A O 1
ATOM 2946 N N . LEU A 1 384 ? -28.719 -2.742 16.157 1.00 98.44 384 LEU A N 1
ATOM 2947 C CA . LEU A 1 384 ? -27.633 -3.521 16.760 1.00 98.44 384 LEU A CA 1
ATOM 2948 C C . LEU A 1 384 ? -26.522 -2.626 17.323 1.00 98.44 384 LEU A C 1
ATOM 2950 O O . LEU A 1 384 ? -25.912 -2.976 18.333 1.00 98.44 384 LEU A O 1
ATOM 2954 N N . LEU A 1 385 ? -26.248 -1.488 16.684 1.00 98.50 385 LEU A N 1
ATOM 2955 C CA . LEU A 1 385 ? -25.302 -0.489 17.177 1.00 98.50 385 LEU A CA 1
ATOM 2956 C C . LEU A 1 385 ? -25.821 0.194 18.445 1.00 98.50 385 LEU A C 1
ATOM 2958 O O . LEU A 1 385 ? -25.040 0.376 19.376 1.00 98.50 385 LEU A O 1
ATOM 2962 N N . ASP A 1 386 ? -27.116 0.493 18.523 1.00 98.31 386 ASP A N 1
ATOM 2963 C CA . ASP A 1 386 ? -27.743 1.052 19.726 1.00 98.31 386 ASP A CA 1
ATOM 2964 C C . ASP A 1 386 ? -27.666 0.071 20.903 1.00 98.31 386 ASP A C 1
ATOM 2966 O O . ASP A 1 386 ? -27.254 0.439 22.007 1.00 98.31 386 ASP A O 1
ATOM 2970 N N . ALA A 1 387 ? -27.960 -1.210 20.655 1.00 98.06 387 ALA A N 1
ATOM 2971 C CA . ALA A 1 387 ? -27.788 -2.267 21.650 1.00 98.06 387 ALA A CA 1
ATOM 2972 C C . ALA A 1 387 ? -26.320 -2.405 22.094 1.00 98.06 387 ALA A C 1
ATOM 2974 O O . ALA A 1 387 ? -26.035 -2.494 23.292 1.00 98.06 387 ALA A O 1
ATOM 2975 N N . LEU A 1 388 ? -25.376 -2.352 21.147 1.00 98.00 388 LEU A N 1
ATOM 2976 C CA . LEU A 1 388 ? -23.943 -2.390 21.441 1.00 98.00 388 LEU A CA 1
ATOM 2977 C C . LEU A 1 388 ? -23.491 -1.164 22.245 1.00 98.00 388 LEU A C 1
ATOM 2979 O O . LEU A 1 388 ? -22.634 -1.300 23.121 1.00 98.00 388 LEU A O 1
ATOM 2983 N N . ARG A 1 389 ? -24.067 0.019 21.994 1.00 98.19 389 ARG A N 1
ATOM 2984 C CA . ARG A 1 389 ? -23.792 1.240 22.761 1.00 98.19 389 ARG A CA 1
ATOM 2985 C C . ARG A 1 389 ? -24.263 1.104 24.199 1.00 98.19 389 ARG A C 1
ATOM 2987 O O . ARG A 1 389 ? -23.484 1.385 25.107 1.00 98.19 389 ARG A O 1
ATOM 2994 N N . ALA A 1 390 ? -25.499 0.650 24.401 1.00 98.06 390 ALA A N 1
ATOM 2995 C CA . ALA A 1 390 ? -26.062 0.429 25.729 1.00 98.06 390 ALA A CA 1
ATOM 2996 C C . ALA A 1 390 ? -25.218 -0.578 26.524 1.00 98.06 390 ALA A C 1
ATOM 2998 O O . ALA A 1 390 ? -24.798 -0.288 27.646 1.00 98.06 390 ALA A O 1
ATOM 2999 N N . TRP A 1 391 ? -24.871 -1.706 25.896 1.00 97.62 391 TRP A N 1
ATOM 3000 C CA . TRP A 1 391 ? -23.974 -2.708 26.472 1.00 97.62 391 TRP A CA 1
ATOM 3001 C C . TRP A 1 391 ? -22.604 -2.119 26.834 1.00 97.62 391 TRP A C 1
ATOM 3003 O O . TRP A 1 391 ? -22.095 -2.344 27.931 1.00 97.62 391 TRP A O 1
ATOM 3013 N N . LEU A 1 392 ? -21.999 -1.334 25.938 1.00 97.25 392 LEU A N 1
ATOM 3014 C CA . LEU A 1 392 ? -20.689 -0.726 26.165 1.00 97.25 392 LEU A CA 1
ATOM 3015 C C . LEU A 1 392 ? -20.705 0.216 27.375 1.00 97.25 392 LEU A C 1
ATOM 3017 O O . LEU A 1 392 ? -19.800 0.156 28.210 1.00 97.25 392 LEU A O 1
ATOM 3021 N N . THR A 1 393 ? -21.728 1.067 27.475 1.00 95.88 393 THR A N 1
ATOM 3022 C CA . THR A 1 393 ? -21.903 2.002 28.591 1.00 95.88 393 THR A CA 1
ATOM 3023 C C . THR A 1 393 ? -22.098 1.262 29.913 1.00 95.88 393 THR A C 1
ATOM 3025 O O . THR A 1 393 ? -21.428 1.593 30.891 1.00 95.88 393 THR A O 1
ATOM 3028 N N . GLU A 1 394 ? -22.939 0.226 29.936 1.00 96.25 394 GLU A N 1
ATOM 3029 C CA . GLU A 1 394 ? -23.179 -0.586 31.132 1.00 96.25 394 GLU A CA 1
ATOM 3030 C C . GLU A 1 394 ? -21.908 -1.319 31.594 1.00 96.25 394 GLU A C 1
ATOM 3032 O O . GLU A 1 394 ? -21.527 -1.275 32.766 1.00 96.25 394 GLU A O 1
ATOM 3037 N N . ARG A 1 395 ? -21.198 -1.982 30.674 1.00 94.50 395 ARG A N 1
ATOM 3038 C CA . ARG A 1 395 ? -19.986 -2.729 31.034 1.00 94.50 395 ARG A CA 1
ATOM 3039 C C . ARG A 1 395 ? -18.867 -1.808 31.494 1.00 94.50 395 ARG A C 1
ATOM 3041 O O . ARG A 1 395 ? -18.138 -2.165 32.417 1.00 94.50 395 ARG A O 1
ATOM 3048 N N . LEU A 1 396 ? -18.737 -0.612 30.923 1.00 92.94 396 LEU A N 1
ATOM 3049 C CA . LEU A 1 396 ? -17.725 0.347 31.366 1.00 92.94 396 LEU A CA 1
ATOM 3050 C C . LEU A 1 396 ? -17.896 0.781 32.826 1.00 92.94 396 LEU A C 1
ATOM 3052 O O . LEU A 1 396 ? -16.883 0.972 33.496 1.00 92.94 396 LEU A O 1
ATOM 3056 N N . SER A 1 397 ? -19.125 0.882 33.346 1.00 91.88 397 SER A N 1
ATOM 3057 C CA . SER A 1 397 ? -19.343 1.215 34.762 1.00 91.88 397 SER A CA 1
ATOM 3058 C C . SER A 1 397 ? -19.073 0.046 35.716 1.00 91.88 397 SER A C 1
ATOM 3060 O O . SER A 1 397 ? -18.865 0.263 36.906 1.00 91.88 397 SER A O 1
ATOM 3062 N N . GLN A 1 398 ? -19.074 -1.190 35.211 1.00 90.88 398 GLN A N 1
ATOM 3063 C CA . GLN A 1 398 ? -18.898 -2.412 36.007 1.00 90.88 398 GLN A CA 1
ATOM 3064 C C . GLN A 1 398 ? -17.442 -2.908 36.041 1.00 90.88 398 GLN A C 1
ATOM 3066 O O . GLN A 1 398 ? -17.072 -3.703 36.905 1.00 90.88 398 GLN A O 1
ATOM 3071 N N . VAL A 1 399 ? -16.601 -2.475 35.098 1.00 89.44 399 VAL A N 1
ATOM 3072 C CA . VAL A 1 399 ? -15.240 -2.999 34.935 1.00 89.44 399 VAL A CA 1
ATOM 3073 C C . VAL A 1 399 ? -14.217 -2.152 35.699 1.00 89.44 399 VAL A C 1
ATOM 3075 O O . VAL A 1 399 ? -14.241 -0.925 35.680 1.00 89.44 399 VAL A O 1
ATOM 3078 N N . ALA A 1 400 ? -13.243 -2.815 36.332 1.00 86.94 400 ALA A N 1
ATOM 3079 C CA . ALA A 1 400 ? -12.153 -2.140 37.031 1.00 86.94 400 ALA A CA 1
ATOM 3080 C C . ALA A 1 400 ? -11.376 -1.189 36.081 1.00 86.94 400 ALA A C 1
ATOM 3082 O O . ALA A 1 400 ? -10.836 -1.677 35.077 1.00 86.94 400 ALA A O 1
ATOM 3083 N N . PRO A 1 401 ? -11.214 0.117 36.407 1.00 83.62 401 PRO A N 1
ATOM 3084 C CA . PRO A 1 401 ? -10.721 1.157 35.482 1.00 83.62 401 PRO A CA 1
ATOM 3085 C C . PRO A 1 401 ? -9.352 0.907 34.838 1.00 83.62 401 PRO A C 1
ATOM 3087 O O . PRO A 1 401 ? -9.003 1.499 33.822 1.00 83.62 401 PRO A O 1
ATOM 3090 N N . ARG A 1 402 ? -8.537 0.050 35.454 1.00 84.75 402 ARG A N 1
ATOM 3091 C CA . ARG A 1 402 ? -7.156 -0.242 35.051 1.00 84.75 402 ARG A CA 1
ATOM 3092 C C . ARG A 1 402 ? -6.979 -1.608 34.388 1.00 84.75 402 ARG A C 1
ATOM 3094 O O . ARG A 1 402 ? -5.856 -1.946 34.019 1.00 84.75 402 ARG A O 1
ATOM 3101 N N . SER A 1 403 ? -8.050 -2.385 34.254 1.00 88.69 403 SER A N 1
ATOM 3102 C CA . SER A 1 403 ? -8.004 -3.698 33.610 1.00 88.69 403 SER A CA 1
ATOM 3103 C C . SER A 1 403 ? -7.788 -3.585 32.097 1.00 88.69 403 SER A C 1
ATOM 3105 O O . SER A 1 403 ? -8.104 -2.568 31.477 1.00 88.69 403 SER A O 1
ATOM 3107 N N . GLU A 1 404 ? -7.284 -4.652 31.473 1.00 88.81 404 GLU A N 1
ATOM 3108 C CA . GLU A 1 404 ? -7.164 -4.706 30.009 1.00 88.81 404 GLU A CA 1
ATOM 3109 C C . GLU A 1 404 ? -8.540 -4.666 29.315 1.00 88.81 404 GLU A C 1
ATOM 3111 O O . GLU A 1 404 ? -8.668 -4.101 28.230 1.00 88.81 404 GLU A O 1
ATOM 3116 N N . LEU A 1 405 ? -9.592 -5.166 29.977 1.00 91.81 405 LEU A N 1
ATOM 3117 C CA . LEU A 1 405 ? -10.971 -5.032 29.503 1.00 91.81 405 LEU A CA 1
ATOM 3118 C C . LEU A 1 405 ? -11.435 -3.569 29.514 1.00 91.81 405 LEU A C 1
ATOM 3120 O O . LEU A 1 405 ? -11.966 -3.106 28.507 1.00 91.81 405 LEU A O 1
ATOM 3124 N N . ALA A 1 406 ? -11.170 -2.812 30.586 1.00 92.88 406 ALA A N 1
ATOM 3125 C CA . ALA A 1 406 ? -11.480 -1.380 30.631 1.00 92.88 406 ALA A CA 1
ATOM 3126 C C . ALA A 1 406 ? -10.753 -0.602 29.529 1.00 92.88 406 ALA A C 1
ATOM 3128 O O . ALA A 1 406 ? -11.333 0.302 28.939 1.00 92.88 406 ALA A O 1
ATOM 3129 N N . LYS A 1 407 ? -9.512 -0.975 29.190 1.00 92.62 407 LYS A N 1
ATOM 3130 C CA . LYS A 1 407 ? -8.789 -0.362 28.063 1.00 92.62 407 LYS A CA 1
ATOM 3131 C C . LYS A 1 407 ? -9.441 -0.674 26.716 1.00 92.62 407 LYS A C 1
ATOM 3133 O O . LYS A 1 407 ? -9.544 0.216 25.875 1.00 92.62 407 LYS A O 1
ATOM 3138 N N . ALA A 1 408 ? -9.870 -1.918 26.494 1.00 93.25 408 ALA A N 1
ATOM 3139 C CA . ALA A 1 408 ? -10.524 -2.318 25.248 1.00 93.25 408 ALA A CA 1
ATOM 3140 C C . ALA A 1 408 ? -11.885 -1.625 25.064 1.00 93.25 408 ALA A C 1
ATOM 3142 O O . ALA A 1 408 ? -12.147 -1.059 24.003 1.00 93.25 408 ALA A O 1
ATOM 3143 N N . LEU A 1 409 ? -12.714 -1.605 26.110 1.00 96.00 409 LEU A N 1
ATOM 3144 C CA . LEU A 1 409 ? -14.000 -0.905 26.099 1.00 96.00 409 LEU A CA 1
ATOM 3145 C C . LEU A 1 409 ? -13.816 0.619 26.048 1.00 96.00 409 LEU A C 1
ATOM 3147 O O . LEU A 1 409 ? -14.511 1.305 25.307 1.00 96.00 409 LEU A O 1
ATOM 3151 N N . GLY A 1 410 ? -12.834 1.157 26.771 1.00 95.31 410 GLY A N 1
ATOM 3152 C CA . GLY A 1 410 ? -12.505 2.582 26.757 1.00 95.31 410 GLY A CA 1
ATOM 3153 C C . GLY A 1 410 ? -12.082 3.061 25.370 1.00 95.31 410 GLY A C 1
ATOM 3154 O O . GLY A 1 410 ? -12.503 4.130 24.942 1.00 95.31 410 GLY A O 1
ATOM 3155 N N . TYR A 1 411 ? -11.333 2.236 24.631 1.00 94.62 411 TYR A N 1
ATOM 3156 C CA . TYR A 1 411 ? -11.020 2.488 23.226 1.00 94.62 411 TYR A CA 1
ATOM 3157 C C . TYR A 1 411 ? -12.285 2.576 22.364 1.00 94.62 411 TYR A C 1
ATOM 3159 O O . TYR A 1 411 ? -12.456 3.555 21.645 1.00 94.62 411 TYR A O 1
ATOM 3167 N N . MET A 1 412 ? -13.186 1.590 22.462 1.00 95.62 412 MET A N 1
ATOM 3168 C CA . MET A 1 412 ? -14.457 1.610 21.725 1.00 95.62 412 MET A CA 1
ATOM 3169 C C . MET A 1 412 ? -15.288 2.847 22.055 1.00 95.62 412 MET A C 1
ATOM 3171 O O . MET A 1 412 ? -15.864 3.455 21.161 1.00 95.62 412 MET A O 1
ATOM 3175 N N . ASN A 1 413 ? -15.337 3.230 23.330 1.00 96.31 413 ASN A N 1
ATOM 3176 C CA . ASN A 1 413 ? -16.116 4.377 23.769 1.00 96.31 413 ASN A CA 1
ATOM 3177 C C . ASN A 1 413 ? -15.534 5.701 23.272 1.00 96.31 413 ASN A C 1
ATOM 3179 O O . ASN A 1 413 ? -16.289 6.545 22.804 1.00 96.31 413 ASN A O 1
ATOM 3183 N N . ALA A 1 414 ? -14.213 5.869 23.348 1.00 94.88 414 ALA A N 1
ATOM 3184 C CA . ALA A 1 414 ? -13.539 7.074 22.870 1.00 94.88 414 ALA A CA 1
ATOM 3185 C C . ALA A 1 414 ? -13.663 7.259 21.350 1.00 94.88 414 ALA A C 1
ATOM 3187 O O . ALA A 1 414 ? -13.623 8.383 20.871 1.00 94.88 414 ALA A O 1
ATOM 3188 N N . GLN A 1 415 ? -13.801 6.160 20.607 1.00 95.12 415 GLN A N 1
ATOM 3189 C CA . GLN A 1 415 ? -13.842 6.146 19.144 1.00 95.12 415 GLN A CA 1
ATOM 3190 C C . GLN A 1 415 ? -15.256 5.937 18.587 1.00 95.12 415 GLN A C 1
ATOM 3192 O O . GLN A 1 415 ? -15.411 5.707 17.391 1.00 95.12 415 GLN A O 1
ATOM 3197 N N . TRP A 1 416 ? -16.290 5.971 19.434 1.00 96.94 416 TRP A N 1
ATOM 3198 C CA . TRP A 1 416 ? -17.631 5.506 19.076 1.00 96.94 416 TRP A CA 1
ATOM 3199 C C . TRP A 1 416 ? -18.184 6.187 17.821 1.00 96.94 416 TRP A C 1
ATOM 3201 O O . TRP A 1 416 ? -18.566 5.497 16.880 1.00 96.94 416 TRP A O 1
ATOM 3211 N N . ASP A 1 417 ? -18.138 7.519 17.772 1.00 95.88 417 ASP A N 1
ATOM 3212 C CA . ASP A 1 417 ? -18.686 8.298 16.658 1.00 95.88 417 ASP A CA 1
ATOM 3213 C C . ASP A 1 417 ? -17.991 7.971 15.328 1.00 95.88 417 ASP A C 1
ATOM 3215 O O . ASP A 1 417 ? -18.644 7.851 14.292 1.00 95.88 417 ASP A O 1
ATOM 3219 N N . ALA A 1 418 ? -16.672 7.763 15.354 1.00 96.44 418 ALA A N 1
ATOM 3220 C CA . ALA A 1 418 ? -15.913 7.324 14.189 1.00 96.44 418 ALA A CA 1
ATOM 3221 C C . ALA A 1 418 ? -16.267 5.878 13.798 1.00 96.44 418 ALA A C 1
ATOM 3223 O O . ALA A 1 418 ? -16.458 5.588 12.617 1.00 96.44 418 ALA A O 1
ATOM 3224 N N . LEU A 1 419 ? -16.382 4.973 14.776 1.00 97.50 419 LEU A N 1
ATOM 3225 C CA . LEU A 1 419 ? -16.671 3.550 14.566 1.00 97.50 419 LEU A CA 1
ATOM 3226 C C . LEU A 1 419 ? -18.062 3.292 13.978 1.00 97.50 419 LEU A C 1
ATOM 3228 O O . LEU A 1 419 ? -18.228 2.317 13.250 1.00 97.50 419 LEU A O 1
ATOM 3232 N N . VAL A 1 420 ? -19.057 4.130 14.285 1.00 97.50 420 VAL A N 1
ATOM 3233 C CA . VAL A 1 420 ? -20.433 3.963 13.782 1.00 97.50 420 VAL A CA 1
ATOM 3234 C C . VAL A 1 420 ? -20.731 4.772 12.523 1.00 97.50 420 VAL A C 1
ATOM 3236 O O . VAL A 1 420 ? -21.772 4.561 11.905 1.00 97.50 420 VAL A O 1
ATOM 3239 N N . ARG A 1 421 ? -19.815 5.645 12.085 1.00 97.19 421 ARG A N 1
ATOM 3240 C CA . ARG A 1 421 ? -20.010 6.512 10.911 1.00 97.19 421 ARG A CA 1
ATOM 3241 C C . ARG A 1 421 ? -20.339 5.744 9.632 1.00 97.19 421 ARG A C 1
ATOM 3243 O O . ARG A 1 421 ? -21.096 6.233 8.800 1.00 97.19 421 ARG A O 1
ATOM 3250 N N . TYR A 1 422 ? -19.842 4.516 9.483 1.00 97.06 422 TYR A N 1
ATOM 3251 C CA . TYR A 1 422 ? -20.180 3.681 8.327 1.00 97.06 422 TYR A CA 1
ATOM 3252 C C . TYR A 1 422 ? -21.693 3.424 8.187 1.00 97.06 422 TYR A C 1
ATOM 3254 O O . TYR A 1 422 ? -22.186 3.205 7.083 1.00 97.06 422 TYR A O 1
ATOM 3262 N N . ALA A 1 423 ? -22.453 3.479 9.286 1.00 97.62 423 ALA A N 1
ATOM 3263 C CA . ALA A 1 423 ? -23.899 3.301 9.264 1.00 97.62 423 ALA A CA 1
ATOM 3264 C C . ALA A 1 423 ? -24.644 4.504 8.658 1.00 97.62 423 ALA A C 1
ATOM 3266 O O . ALA A 1 423 ? -25.770 4.336 8.195 1.00 97.62 423 ALA A O 1
ATOM 3267 N N . THR A 1 424 ? -24.031 5.694 8.631 1.00 96.75 424 THR A N 1
ATOM 3268 C CA . THR A 1 424 ? -24.649 6.927 8.111 1.00 96.75 424 THR A CA 1
ATOM 3269 C C . THR A 1 424 ? -24.322 7.195 6.642 1.00 96.75 424 THR A C 1
ATOM 3271 O O . THR A 1 424 ? -24.960 8.040 6.026 1.00 96.75 424 THR A O 1
ATOM 3274 N N . ASP A 1 425 ? -23.336 6.496 6.075 1.00 95.88 425 ASP A N 1
ATOM 3275 C CA . ASP A 1 425 ? -22.881 6.684 4.696 1.00 95.88 425 ASP A CA 1
ATOM 3276 C C . ASP A 1 425 ? -22.590 5.330 4.029 1.00 95.88 425 ASP A C 1
ATOM 3278 O O . ASP A 1 425 ? -21.696 4.578 4.428 1.00 95.88 425 ASP A O 1
ATOM 3282 N N . GLY A 1 426 ? -23.355 5.018 2.980 1.00 95.31 426 GLY A N 1
ATOM 3283 C CA . GLY A 1 426 ? -23.246 3.773 2.220 1.00 95.31 426 GLY A CA 1
ATOM 3284 C C . GLY A 1 426 ? -21.935 3.594 1.449 1.00 95.31 426 GLY A C 1
ATOM 3285 O O . GLY A 1 426 ? -21.618 2.471 1.047 1.00 95.31 426 GLY A O 1
ATOM 3286 N N . THR A 1 427 ? -21.168 4.669 1.244 1.00 94.56 427 THR A N 1
ATOM 3287 C CA . THR A 1 427 ? -19.858 4.634 0.575 1.00 94.56 427 THR A CA 1
ATOM 3288 C C . THR A 1 427 ? -18.738 4.136 1.484 1.00 94.56 427 THR A C 1
ATOM 3290 O O . THR A 1 427 ? -17.717 3.670 0.981 1.00 94.56 427 THR A O 1
ATOM 3293 N N . LEU A 1 428 ? -18.947 4.185 2.802 1.00 96.19 428 LEU A N 1
ATOM 3294 C CA . LEU A 1 428 ? -17.988 3.742 3.808 1.00 96.19 428 LEU A CA 1
ATOM 3295 C C . LEU A 1 428 ? -18.081 2.234 4.063 1.00 96.19 428 LEU A C 1
ATOM 3297 O O . LEU A 1 428 ? -19.106 1.575 3.828 1.00 96.19 428 LEU A O 1
ATOM 3301 N N . GLU A 1 429 ? -17.007 1.687 4.611 1.00 95.44 429 GLU A N 1
ATOM 3302 C CA . GLU A 1 429 ? -16.881 0.303 5.047 1.00 95.44 429 GLU A CA 1
ATOM 3303 C C . GLU A 1 429 ? -16.883 0.233 6.576 1.00 95.44 429 GLU A C 1
ATOM 3305 O O . GLU A 1 429 ? -16.580 1.205 7.262 1.00 95.44 429 GLU A O 1
ATOM 3310 N N . ILE A 1 430 ? -17.209 -0.931 7.132 1.00 95.81 430 ILE A N 1
ATOM 3311 C CA . ILE A 1 430 ? -17.174 -1.158 8.585 1.00 95.81 430 ILE A CA 1
ATOM 3312 C C . ILE A 1 430 ? -15.740 -1.202 9.154 1.00 95.81 430 ILE A C 1
ATOM 3314 O O . ILE A 1 430 ? -15.524 -1.052 10.359 1.00 95.81 430 ILE A O 1
ATOM 3318 N N . ASP A 1 431 ? -14.739 -1.441 8.302 1.00 94.12 431 ASP A N 1
ATOM 3319 C CA . ASP A 1 431 ? -13.345 -1.627 8.688 1.00 94.12 431 ASP A CA 1
ATOM 3320 C C . ASP A 1 431 ? -12.356 -1.057 7.660 1.00 94.12 431 ASP A C 1
ATOM 3322 O O . ASP A 1 431 ? -12.704 -0.665 6.551 1.00 94.12 431 ASP A O 1
ATOM 3326 N N . ASN A 1 432 ? -11.085 -0.991 8.052 1.00 92.94 432 ASN A N 1
ATOM 3327 C CA . ASN A 1 432 ? -10.003 -0.471 7.222 1.00 92.94 432 ASN A CA 1
ATOM 3328 C C . ASN A 1 432 ? -9.311 -1.567 6.388 1.00 92.94 432 ASN A C 1
ATOM 3330 O O . ASN A 1 432 ? -8.123 -1.475 6.070 1.00 92.94 432 ASN A O 1
ATOM 3334 N N . LEU A 1 433 ? -10.034 -2.639 6.047 1.00 89.00 433 LEU A N 1
ATOM 3335 C CA . LEU A 1 433 ? -9.433 -3.836 5.466 1.00 89.00 433 LEU A CA 1
ATOM 3336 C C . LEU A 1 433 ? -8.798 -3.584 4.091 1.00 89.00 433 LEU A C 1
ATOM 3338 O O . LEU A 1 433 ? -7.868 -4.292 3.710 1.00 89.00 433 LEU A O 1
ATOM 3342 N N . THR A 1 434 ? -9.259 -2.572 3.355 1.00 90.75 434 THR A N 1
ATOM 3343 C CA . THR A 1 434 ? -8.658 -2.135 2.086 1.00 90.75 434 THR A CA 1
ATOM 3344 C C . THR A 1 434 ? -7.182 -1.766 2.255 1.00 90.75 434 THR A C 1
ATOM 3346 O O . THR A 1 434 ? -6.330 -2.310 1.550 1.00 90.75 434 THR A O 1
ATOM 3349 N N . ALA A 1 435 ? -6.860 -0.901 3.222 1.00 93.19 435 ALA A N 1
ATOM 3350 C CA . ALA A 1 435 ? -5.482 -0.509 3.503 1.00 93.19 435 ALA A CA 1
ATOM 3351 C C . ALA A 1 435 ? -4.669 -1.676 4.093 1.00 93.19 435 ALA A C 1
ATOM 3353 O O . ALA A 1 435 ? -3.552 -1.944 3.641 1.00 93.19 435 ALA A O 1
ATOM 3354 N N . GLU A 1 436 ? -5.253 -2.444 5.022 1.00 89.25 436 GLU A N 1
ATOM 3355 C CA . GLU A 1 436 ? -4.592 -3.614 5.624 1.00 89.25 436 GLU A CA 1
ATOM 3356 C C . GLU A 1 436 ? -4.201 -4.666 4.565 1.00 89.25 436 GLU A C 1
ATOM 3358 O O . GLU A 1 436 ? -3.100 -5.228 4.595 1.00 89.25 436 GLU A O 1
ATOM 3363 N N . ARG A 1 437 ? -5.084 -4.929 3.588 1.00 88.62 437 ARG A N 1
ATOM 3364 C CA . ARG A 1 437 ? -4.822 -5.860 2.477 1.00 88.62 437 ARG A CA 1
ATOM 3365 C C . ARG A 1 437 ? -3.692 -5.366 1.582 1.00 88.62 437 ARG A C 1
ATOM 3367 O O . ARG A 1 437 ? -2.808 -6.164 1.269 1.00 88.62 437 ARG A O 1
ATOM 3374 N N . ALA A 1 438 ? -3.683 -4.080 1.236 1.00 91.00 438 ALA A N 1
ATOM 3375 C CA . ALA A 1 438 ? -2.632 -3.480 0.419 1.00 91.00 438 ALA A CA 1
ATOM 3376 C C . ALA A 1 438 ? -1.249 -3.561 1.104 1.00 91.00 438 ALA A C 1
ATOM 3378 O O . ALA A 1 438 ? -0.237 -3.843 0.461 1.00 91.00 438 ALA A O 1
ATOM 3379 N N . LEU A 1 439 ? -1.187 -3.411 2.433 1.00 92.00 439 LEU A N 1
ATOM 3380 C CA . LEU A 1 439 ? 0.064 -3.528 3.198 1.00 92.00 439 LEU A CA 1
ATOM 3381 C C . LEU A 1 439 ? 0.541 -4.972 3.406 1.00 92.00 439 LEU A C 1
ATOM 3383 O O . LEU A 1 439 ? 1.708 -5.195 3.755 1.00 92.00 439 LEU A O 1
ATOM 3387 N N . ARG A 1 440 ? -0.315 -5.978 3.181 1.00 88.25 440 ARG A N 1
ATOM 3388 C CA . ARG A 1 440 ? 0.013 -7.389 3.445 1.00 88.25 440 ARG A CA 1
ATOM 3389 C C . ARG A 1 440 ? 1.233 -7.866 2.658 1.00 88.25 440 ARG A C 1
ATOM 3391 O O . ARG A 1 440 ? 2.055 -8.593 3.218 1.00 88.25 440 ARG A O 1
ATOM 3398 N N . GLY A 1 441 ? 1.380 -7.434 1.404 1.00 86.31 441 GLY A N 1
ATOM 3399 C CA . GLY A 1 441 ? 2.557 -7.750 0.590 1.00 86.31 441 GLY A CA 1
ATOM 3400 C C . GLY A 1 441 ? 3.849 -7.259 1.247 1.00 86.31 441 GLY A C 1
ATOM 3401 O O . GLY A 1 441 ? 4.806 -8.011 1.404 1.00 86.31 441 GLY A O 1
ATOM 3402 N N . ILE A 1 442 ? 3.863 -6.028 1.759 1.00 91.25 442 ILE A N 1
ATOM 3403 C CA . ILE A 1 442 ? 5.032 -5.469 2.453 1.00 91.25 442 ILE A CA 1
ATOM 3404 C C . ILE A 1 442 ? 5.325 -6.245 3.746 1.00 91.25 442 ILE A C 1
ATOM 3406 O O . ILE A 1 442 ? 6.483 -6.559 4.037 1.00 91.25 442 ILE A O 1
ATOM 3410 N N . ALA A 1 443 ? 4.285 -6.604 4.504 1.00 88.44 443 ALA A N 1
ATOM 3411 C CA . ALA A 1 443 ? 4.421 -7.362 5.746 1.00 88.44 443 ALA A CA 1
ATOM 3412 C C . ALA A 1 443 ? 4.986 -8.780 5.540 1.00 88.44 443 ALA A C 1
ATOM 3414 O O . ALA A 1 443 ? 5.699 -9.284 6.415 1.00 88.44 443 ALA A O 1
ATOM 3415 N N . ILE A 1 444 ? 4.692 -9.416 4.402 1.00 88.12 444 ILE A N 1
ATOM 3416 C CA . ILE A 1 444 ? 5.313 -10.681 3.986 1.00 88.12 444 ILE A CA 1
ATOM 3417 C C . ILE A 1 444 ? 6.746 -10.414 3.522 1.00 88.12 444 ILE A C 1
ATOM 3419 O O . ILE A 1 444 ? 7.683 -11.045 4.010 1.00 88.12 444 ILE A O 1
ATOM 3423 N N . GLY A 1 445 ? 6.931 -9.433 2.637 1.00 86.06 445 GLY A N 1
ATOM 3424 C CA . GLY A 1 445 ? 8.218 -9.118 2.036 1.00 86.06 445 GLY A CA 1
ATOM 3425 C C . GLY A 1 445 ? 9.310 -8.783 3.045 1.00 86.06 445 GLY A C 1
ATOM 3426 O O . GLY A 1 445 ? 10.432 -9.268 2.900 1.00 86.06 445 GLY A O 1
ATOM 3427 N N . ARG A 1 446 ? 8.998 -8.031 4.107 1.00 88.38 446 ARG A N 1
ATOM 3428 C CA . ARG A 1 446 ? 9.987 -7.671 5.140 1.00 88.38 446 ARG A CA 1
ATOM 3429 C C . ARG A 1 446 ? 10.623 -8.878 5.832 1.00 88.38 446 ARG A C 1
ATOM 3431 O O . ARG A 1 446 ? 11.750 -8.761 6.288 1.00 88.38 446 ARG A O 1
ATOM 3438 N N . LYS A 1 447 ? 9.958 -10.043 5.851 1.00 87.00 447 LYS A N 1
ATOM 3439 C CA . LYS A 1 447 ? 10.542 -11.299 6.361 1.00 87.00 447 LYS A CA 1
ATOM 3440 C C . LYS A 1 447 ? 11.619 -11.878 5.434 1.00 87.00 447 LYS A C 1
ATOM 3442 O O . LYS A 1 447 ? 12.419 -12.696 5.867 1.00 87.00 447 LYS A O 1
ATOM 3447 N N . ASN A 1 448 ? 11.627 -11.478 4.161 1.00 87.62 448 ASN A N 1
ATOM 3448 C CA . ASN A 1 448 ? 12.562 -11.970 3.150 1.00 87.62 448 ASN A CA 1
ATOM 3449 C C . ASN A 1 448 ? 13.754 -11.038 2.928 1.00 87.62 448 ASN A C 1
ATOM 3451 O O . ASN A 1 448 ? 14.851 -11.525 2.655 1.00 87.62 448 ASN A O 1
ATOM 3455 N N . TRP A 1 449 ? 13.552 -9.718 2.990 1.00 85.50 449 TRP A N 1
ATOM 3456 C CA . TRP A 1 449 ? 14.617 -8.735 2.753 1.00 85.50 449 TRP A CA 1
ATOM 3457 C C . TRP A 1 449 ? 15.141 -8.039 4.018 1.00 85.50 449 TRP A C 1
ATOM 3459 O O . TRP A 1 449 ? 16.194 -7.418 3.926 1.00 85.50 449 TRP A O 1
ATOM 3469 N N . ASN A 1 450 ? 14.483 -8.195 5.176 1.00 83.00 450 ASN A N 1
ATOM 3470 C CA . ASN A 1 450 ? 14.847 -7.704 6.520 1.00 83.00 450 ASN A CA 1
ATOM 3471 C C . ASN A 1 450 ? 14.998 -6.177 6.682 1.00 83.00 450 ASN A C 1
ATOM 3473 O O . ASN A 1 450 ? 14.408 -5.605 7.595 1.00 83.00 450 ASN A O 1
ATOM 3477 N N . VAL A 1 451 ? 15.760 -5.507 5.814 1.00 89.25 451 VAL A N 1
ATOM 3478 C CA . VAL A 1 451 ? 16.058 -4.069 5.860 1.00 89.25 451 VAL A CA 1
ATOM 3479 C C . VAL A 1 451 ? 15.926 -3.396 4.491 1.00 89.25 451 VAL A C 1
ATOM 3481 O O . VAL A 1 451 ? 16.151 -4.003 3.442 1.00 89.25 451 VAL A O 1
ATOM 3484 N N . ILE A 1 452 ? 15.599 -2.106 4.499 1.00 91.06 452 ILE A N 1
ATOM 3485 C CA . ILE A 1 452 ? 15.674 -1.226 3.328 1.00 91.06 452 ILE A CA 1
ATOM 3486 C C . ILE A 1 452 ? 17.035 -0.532 3.325 1.00 91.06 452 ILE A C 1
ATOM 3488 O O . ILE A 1 452 ? 17.488 -0.052 4.357 1.00 91.06 452 ILE A O 1
ATOM 3492 N N . GLY A 1 453 ? 17.688 -0.456 2.163 1.00 89.81 453 GLY A N 1
ATOM 3493 C CA . GLY A 1 453 ? 19.055 0.068 2.063 1.00 89.81 453 GLY A CA 1
ATOM 3494 C C . GLY A 1 453 ? 19.215 1.564 2.361 1.00 89.81 453 GLY A C 1
ATOM 3495 O O . GLY A 1 453 ? 20.310 1.985 2.711 1.00 89.81 453 GLY A O 1
ATOM 3496 N N . SER A 1 454 ? 18.159 2.365 2.199 1.00 93.69 454 SER A N 1
ATOM 3497 C CA . SER A 1 454 ? 18.142 3.809 2.470 1.00 93.69 454 SER A CA 1
ATOM 3498 C C . SER A 1 454 ? 16.718 4.369 2.373 1.00 93.69 454 SER A C 1
ATOM 3500 O O . SER A 1 454 ? 15.824 3.720 1.821 1.00 93.69 454 SER A O 1
ATOM 3502 N N . ASP A 1 455 ? 16.510 5.615 2.803 1.00 94.69 455 ASP A N 1
ATOM 3503 C CA . ASP A 1 455 ? 15.234 6.312 2.590 1.00 94.69 455 ASP A CA 1
ATOM 3504 C C . ASP A 1 455 ? 14.892 6.475 1.099 1.00 94.69 455 ASP A C 1
ATOM 3506 O O . ASP A 1 455 ? 13.729 6.376 0.703 1.00 94.69 455 ASP A O 1
ATOM 3510 N N . ALA A 1 456 ? 15.902 6.688 0.249 1.00 95.00 456 ALA A N 1
ATOM 3511 C CA . ALA A 1 456 ? 15.719 6.765 -1.199 1.00 95.00 456 ALA A CA 1
ATOM 3512 C C . ALA A 1 456 ? 15.213 5.430 -1.770 1.00 95.00 456 ALA A C 1
ATOM 3514 O O . ALA A 1 456 ? 14.260 5.416 -2.550 1.00 95.00 456 ALA A O 1
ATOM 3515 N N . ALA A 1 457 ? 15.768 4.304 -1.308 1.00 94.69 457 ALA A N 1
ATOM 3516 C CA . ALA A 1 457 ? 15.289 2.976 -1.684 1.00 94.69 457 ALA A CA 1
ATOM 3517 C C . ALA A 1 457 ? 13.847 2.720 -1.202 1.00 94.69 457 ALA A C 1
ATOM 3519 O O . ALA A 1 457 ? 13.076 2.045 -1.889 1.00 94.69 457 ALA A O 1
ATOM 3520 N N . GLY A 1 458 ? 13.462 3.288 -0.053 1.00 96.12 458 GLY A N 1
ATOM 3521 C CA . GLY A 1 458 ? 12.081 3.289 0.432 1.00 96.12 458 GLY A CA 1
ATOM 3522 C C . GLY A 1 458 ? 11.129 4.030 -0.512 1.00 96.12 458 GLY A C 1
ATOM 3523 O O . GLY A 1 458 ? 10.079 3.502 -0.870 1.00 96.12 458 GLY A O 1
ATOM 3524 N N . LYS A 1 459 ? 11.516 5.214 -1.000 1.00 97.31 459 LYS A N 1
ATOM 3525 C CA . LYS A 1 459 ? 10.721 5.983 -1.978 1.00 97.31 459 LYS A CA 1
ATOM 3526 C C . LYS A 1 459 ? 10.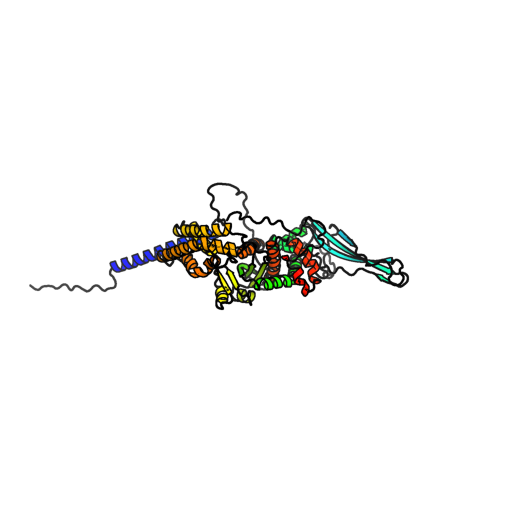583 5.260 -3.321 1.00 97.31 459 LYS A C 1
ATOM 3528 O O . LYS A 1 459 ? 9.478 5.174 -3.846 1.00 97.31 459 LYS A O 1
ATOM 3533 N N . VAL A 1 460 ? 11.672 4.673 -3.825 1.00 97.56 460 VAL A N 1
ATOM 3534 C CA . VAL A 1 460 ? 11.670 3.818 -5.028 1.00 97.56 460 VAL A CA 1
ATOM 3535 C C . VAL A 1 460 ? 10.668 2.672 -4.874 1.00 97.56 460 VAL A C 1
ATOM 3537 O O . VAL A 1 460 ? 9.833 2.445 -5.746 1.00 97.56 460 VAL A O 1
ATOM 3540 N N . ALA A 1 461 ? 10.701 1.979 -3.734 1.00 96.88 461 ALA A N 1
ATOM 3541 C CA . ALA A 1 461 ? 9.762 0.903 -3.442 1.00 96.88 461 ALA A CA 1
ATOM 3542 C C . ALA A 1 461 ? 8.301 1.382 -3.407 1.00 96.88 461 ALA A C 1
ATOM 3544 O O . ALA A 1 461 ? 7.430 0.688 -3.923 1.00 96.88 461 ALA A O 1
ATOM 3545 N N . ALA A 1 462 ? 8.029 2.560 -2.837 1.00 98.12 462 ALA A N 1
ATOM 3546 C CA . ALA A 1 462 ? 6.678 3.111 -2.748 1.00 98.12 462 ALA A CA 1
ATOM 3547 C C . ALA A 1 462 ? 6.053 3.376 -4.132 1.00 98.12 462 ALA A C 1
ATOM 3549 O O . ALA A 1 462 ? 4.884 3.048 -4.344 1.00 98.12 462 ALA A O 1
ATOM 3550 N N . VAL A 1 463 ? 6.827 3.894 -5.094 1.00 98.50 463 VAL A N 1
ATOM 3551 C CA . VAL A 1 463 ? 6.354 4.080 -6.481 1.00 98.50 463 VAL A CA 1
ATOM 3552 C C . VAL A 1 463 ? 5.919 2.746 -7.082 1.00 98.50 463 VAL A C 1
ATOM 3554 O O . VAL A 1 463 ? 4.798 2.617 -7.572 1.00 98.50 463 VAL A O 1
ATOM 3557 N N . ILE A 1 464 ? 6.775 1.727 -6.980 1.00 98.00 464 ILE A N 1
ATOM 3558 C CA . ILE A 1 464 ? 6.480 0.405 -7.536 1.00 98.00 464 ILE A CA 1
ATOM 3559 C C . ILE A 1 464 ? 5.263 -0.233 -6.858 1.00 98.00 464 ILE A C 1
ATOM 3561 O O . ILE A 1 464 ? 4.378 -0.726 -7.557 1.00 98.00 464 ILE A O 1
ATOM 3565 N N . TYR A 1 465 ? 5.186 -0.215 -5.522 1.00 97.75 465 TYR A N 1
ATOM 3566 C CA . TYR A 1 465 ? 4.041 -0.783 -4.803 1.00 97.75 465 TYR A CA 1
ATOM 3567 C C . TYR A 1 465 ? 2.722 -0.114 -5.203 1.00 97.75 465 TYR A C 1
ATOM 3569 O O . TYR A 1 465 ? 1.722 -0.811 -5.346 1.00 97.75 465 TYR A O 1
ATOM 3577 N N . SER A 1 466 ? 2.728 1.200 -5.461 1.00 98.44 466 SER A N 1
ATOM 3578 C CA . SER A 1 466 ? 1.537 1.933 -5.921 1.00 98.44 466 SER A CA 1
ATOM 3579 C C . SER A 1 466 ? 1.001 1.378 -7.239 1.00 98.44 466 SER A C 1
ATOM 3581 O O . SER A 1 466 ? -0.190 1.099 -7.373 1.00 98.44 466 SER A O 1
ATOM 3583 N N . LEU A 1 467 ? 1.889 1.157 -8.208 1.00 98.19 467 LEU A N 1
ATOM 3584 C CA . LEU A 1 467 ? 1.501 0.641 -9.519 1.00 98.19 467 LEU A CA 1
ATOM 3585 C C . LEU A 1 467 ? 1.094 -0.829 -9.462 1.00 98.19 467 LEU A C 1
ATOM 3587 O O . LEU A 1 467 ? 0.070 -1.198 -10.032 1.00 98.19 467 LEU A O 1
ATOM 3591 N N . VAL A 1 468 ? 1.861 -1.658 -8.749 1.00 96.81 468 VAL A N 1
ATOM 3592 C CA . VAL A 1 468 ? 1.575 -3.093 -8.615 1.00 96.81 468 VAL A CA 1
ATOM 3593 C C . VAL A 1 468 ? 0.239 -3.319 -7.914 1.00 96.81 468 VAL A C 1
ATOM 3595 O O . VAL A 1 468 ? -0.578 -4.098 -8.406 1.00 96.81 468 VAL A O 1
ATOM 3598 N N . GLU A 1 469 ? -0.016 -2.634 -6.799 1.00 96.62 469 GLU A N 1
ATOM 3599 C CA . GLU A 1 469 ? -1.261 -2.818 -6.055 1.00 96.62 469 GLU A CA 1
ATOM 3600 C C . GLU A 1 469 ? -2.457 -2.246 -6.817 1.00 96.62 469 GLU A C 1
ATOM 3602 O O . GLU A 1 469 ? -3.489 -2.905 -6.908 1.00 96.62 469 GLU A O 1
ATOM 3607 N N . THR A 1 470 ? -2.309 -1.087 -7.468 1.00 97.75 470 THR A N 1
ATOM 3608 C CA . THR A 1 470 ? -3.375 -0.550 -8.325 1.00 97.75 470 THR A CA 1
ATOM 3609 C C . THR A 1 470 ? -3.693 -1.503 -9.486 1.00 97.75 470 THR A C 1
ATOM 3611 O O . THR A 1 470 ? -4.867 -1.731 -9.772 1.00 97.75 470 THR A O 1
ATOM 3614 N N . CYS A 1 471 ? -2.699 -2.145 -10.114 1.00 96.56 471 CYS A N 1
ATOM 3615 C CA . CYS A 1 471 ? -2.957 -3.192 -11.112 1.00 96.56 471 CYS A CA 1
ATOM 3616 C C . CYS A 1 471 ? -3.760 -4.361 -10.516 1.00 96.56 471 CYS A C 1
ATOM 3618 O O . CYS A 1 471 ? -4.778 -4.764 -11.080 1.00 96.56 471 CYS A O 1
ATOM 3620 N N . ARG A 1 472 ? -3.354 -4.870 -9.342 1.00 93.81 472 ARG A N 1
ATOM 3621 C CA . ARG A 1 472 ? -4.036 -5.983 -8.658 1.00 93.81 472 ARG A CA 1
ATOM 3622 C C . ARG A 1 472 ? -5.482 -5.656 -8.298 1.00 93.81 472 ARG A C 1
ATOM 3624 O O . ARG A 1 472 ? -6.353 -6.507 -8.469 1.00 93.81 472 ARG A O 1
ATOM 3631 N N . LEU A 1 473 ? -5.754 -4.447 -7.810 1.00 93.06 473 LEU A N 1
ATOM 3632 C CA . LEU A 1 473 ? -7.112 -4.027 -7.459 1.00 93.06 473 LEU A CA 1
ATOM 3633 C C . LEU A 1 473 ? -8.048 -4.008 -8.677 1.00 93.06 473 LEU A C 1
ATOM 3635 O O . LEU A 1 473 ? -9.225 -4.332 -8.530 1.00 93.06 473 LEU A O 1
ATOM 3639 N N . ASN A 1 474 ? -7.511 -3.715 -9.865 1.00 94.00 474 ASN A N 1
ATOM 3640 C CA . ASN A 1 474 ? -8.263 -3.620 -11.119 1.00 94.00 474 ASN A CA 1
ATOM 3641 C C . ASN A 1 474 ? -8.190 -4.885 -11.999 1.00 94.00 474 ASN A C 1
ATOM 3643 O O . ASN A 1 474 ? -8.645 -4.858 -13.138 1.00 94.00 474 ASN A O 1
ATOM 3647 N N . GLY A 1 475 ? -7.626 -5.998 -11.510 1.00 91.56 475 GLY A N 1
ATOM 3648 C CA . GLY A 1 475 ? -7.556 -7.245 -12.288 1.00 91.56 475 GLY A CA 1
ATOM 3649 C C . GLY A 1 475 ? -6.560 -7.219 -13.449 1.00 91.56 475 GLY A C 1
ATOM 3650 O O . GLY A 1 475 ? -6.690 -7.993 -14.393 1.00 91.56 475 GLY A O 1
ATOM 3651 N N . ILE A 1 476 ? -5.562 -6.341 -13.396 1.00 93.56 476 ILE A N 1
ATOM 3652 C CA . ILE A 1 476 ? -4.574 -6.152 -14.459 1.00 93.56 476 ILE A CA 1
ATOM 3653 C C . ILE A 1 476 ? -3.306 -6.905 -14.106 1.00 93.56 476 ILE A C 1
ATOM 3655 O O . ILE A 1 476 ? -2.837 -6.822 -12.969 1.00 93.56 476 ILE A O 1
ATOM 3659 N N . ASN A 1 477 ? -2.728 -7.613 -15.080 1.00 93.12 477 ASN A N 1
ATOM 3660 C CA . ASN A 1 477 ? -1.447 -8.272 -14.878 1.00 93.12 477 ASN A CA 1
ATOM 3661 C C . ASN A 1 477 ? -0.325 -7.225 -14.695 1.00 93.12 477 ASN A C 1
ATOM 3663 O O . ASN A 1 477 ? 0.028 -6.550 -15.667 1.00 93.12 477 ASN A O 1
ATOM 3667 N N . PRO A 1 478 ? 0.277 -7.097 -13.491 1.00 94.69 478 PRO A N 1
ATOM 3668 C CA . PRO A 1 478 ? 1.266 -6.055 -13.237 1.00 94.69 478 PRO A CA 1
ATOM 3669 C C . PRO A 1 478 ? 2.545 -6.225 -14.067 1.00 94.69 478 PRO A C 1
ATOM 3671 O O . PRO A 1 478 ? 3.185 -5.235 -14.400 1.00 94.69 478 PRO A O 1
ATOM 3674 N N . GLU A 1 479 ? 2.929 -7.456 -14.418 1.00 93.25 479 GLU A N 1
ATOM 3675 C CA . GLU A 1 479 ? 4.126 -7.715 -15.226 1.00 93.25 479 GLU A CA 1
ATOM 3676 C C . GLU A 1 479 ? 3.936 -7.265 -16.676 1.00 93.25 479 GLU A C 1
ATOM 3678 O O . GLU A 1 479 ? 4.803 -6.588 -17.230 1.00 93.25 479 GLU A O 1
ATOM 3683 N N . ALA A 1 480 ? 2.778 -7.581 -17.264 1.00 91.94 480 ALA A N 1
ATOM 3684 C CA . ALA A 1 480 ? 2.429 -7.158 -18.618 1.00 91.94 480 ALA A CA 1
ATOM 3685 C C . ALA A 1 480 ? 2.315 -5.627 -18.705 1.00 91.94 480 ALA A C 1
ATOM 3687 O O . ALA A 1 480 ? 2.910 -5.011 -19.589 1.00 91.94 480 ALA A O 1
ATOM 3688 N N . TYR A 1 481 ? 1.629 -5.019 -17.731 1.00 95.69 481 TYR A N 1
ATOM 3689 C CA . TYR A 1 481 ? 1.521 -3.569 -17.600 1.00 95.69 481 TYR A CA 1
ATOM 3690 C C . TYR A 1 481 ? 2.900 -2.904 -17.489 1.00 95.69 481 TYR A C 1
ATOM 3692 O O . TYR A 1 481 ? 3.217 -2.010 -18.270 1.00 95.69 481 TYR A O 1
ATOM 3700 N N . LEU A 1 482 ? 3.755 -3.353 -16.560 1.00 95.31 482 LEU A N 1
ATOM 3701 C CA . LEU A 1 482 ? 5.074 -2.749 -16.359 1.00 95.31 482 LEU A CA 1
ATOM 3702 C C . LEU A 1 482 ? 5.980 -2.935 -17.578 1.00 95.31 482 LEU A C 1
ATOM 3704 O O . LEU A 1 482 ? 6.664 -1.990 -17.954 1.00 95.31 482 LEU A O 1
ATOM 3708 N N . THR A 1 483 ? 5.973 -4.114 -18.205 1.00 92.62 483 THR A N 1
ATOM 3709 C CA . THR A 1 483 ? 6.769 -4.390 -19.414 1.00 92.62 483 THR A CA 1
ATOM 3710 C C . THR A 1 483 ? 6.461 -3.382 -20.510 1.00 92.62 483 THR A C 1
ATOM 3712 O O . THR A 1 483 ? 7.369 -2.801 -21.104 1.00 92.62 483 THR A O 1
ATOM 3715 N N . ASP A 1 484 ? 5.176 -3.150 -20.753 1.00 91.94 484 ASP A N 1
ATOM 3716 C CA . ASP A 1 484 ? 4.735 -2.240 -21.791 1.00 91.94 484 ASP A CA 1
ATOM 3717 C C . ASP A 1 484 ? 4.968 -0.769 -21.418 1.00 91.94 484 ASP A C 1
ATOM 3719 O O . ASP A 1 484 ? 5.576 -0.020 -22.186 1.00 91.94 484 ASP A O 1
ATOM 3723 N N . VAL A 1 485 ? 4.542 -0.355 -20.221 1.00 93.50 485 VAL A N 1
ATOM 3724 C CA . VAL A 1 485 ? 4.656 1.036 -19.765 1.00 93.50 485 VAL A CA 1
ATOM 3725 C C . VAL A 1 485 ? 6.115 1.474 -19.681 1.00 93.50 485 VAL A C 1
ATOM 3727 O O . VAL A 1 485 ? 6.441 2.537 -20.202 1.00 93.50 485 VAL A O 1
ATOM 3730 N N . ILE A 1 486 ? 7.016 0.652 -19.133 1.00 92.94 486 ILE A N 1
ATOM 3731 C CA . ILE A 1 486 ? 8.458 0.954 -19.084 1.00 92.94 486 ILE A CA 1
ATOM 3732 C C . ILE A 1 486 ? 9.028 1.149 -20.499 1.00 92.94 486 ILE A C 1
ATOM 3734 O O . ILE A 1 486 ? 9.864 2.024 -20.709 1.00 92.94 486 ILE A O 1
ATOM 3738 N N . GLY A 1 487 ? 8.558 0.382 -21.487 1.00 87.94 487 GLY A N 1
ATOM 3739 C CA . GLY A 1 487 ? 9.006 0.504 -22.877 1.00 87.94 487 GLY A CA 1
ATOM 3740 C C . GLY A 1 487 ? 8.475 1.737 -23.621 1.00 87.94 487 GLY A C 1
ATOM 3741 O O . GLY A 1 487 ? 9.062 2.135 -24.626 1.00 87.94 487 GLY A O 1
ATOM 3742 N N . ARG A 1 488 ? 7.372 2.356 -23.165 1.00 87.56 488 ARG A N 1
ATOM 3743 C CA . ARG A 1 488 ? 6.737 3.499 -23.856 1.00 87.56 488 ARG A CA 1
ATOM 3744 C C . ARG A 1 488 ? 6.697 4.805 -23.061 1.00 87.56 488 ARG A C 1
ATOM 3746 O O . ARG A 1 488 ? 6.362 5.838 -23.640 1.00 87.56 488 ARG A O 1
ATOM 3753 N N . ILE A 1 489 ? 7.008 4.805 -21.768 1.00 88.31 489 ILE A N 1
ATOM 3754 C CA . ILE A 1 489 ? 6.858 5.995 -20.920 1.00 88.31 489 ILE A CA 1
ATOM 3755 C C . ILE A 1 489 ? 7.762 7.146 -21.369 1.00 88.31 489 ILE A C 1
ATOM 3757 O O . ILE A 1 489 ? 7.286 8.271 -21.481 1.00 88.31 489 ILE A O 1
ATOM 3761 N N . GLY A 1 490 ? 9.003 6.855 -21.777 1.00 84.62 490 GLY A N 1
ATOM 3762 C CA . GLY A 1 490 ? 9.952 7.865 -22.265 1.00 84.62 490 GLY A CA 1
ATOM 3763 C C . GLY A 1 490 ? 9.509 8.609 -23.535 1.00 84.62 490 GLY A C 1
ATOM 3764 O O . GLY A 1 490 ? 9.962 9.722 -23.781 1.00 84.62 490 GLY A O 1
ATOM 3765 N N . ARG A 1 491 ? 8.585 8.035 -24.321 1.00 83.88 491 ARG A N 1
ATOM 3766 C CA . ARG A 1 491 ? 7.999 8.654 -25.531 1.00 83.88 491 ARG A CA 1
ATOM 3767 C C . ARG A 1 491 ? 6.584 9.194 -25.318 1.00 83.88 491 ARG A C 1
ATOM 3769 O O . ARG A 1 491 ? 5.997 9.778 -26.229 1.00 83.88 491 ARG A O 1
ATOM 3776 N N . THR A 1 492 ? 6.001 8.966 -24.145 1.00 85.56 492 THR A N 1
ATOM 3777 C CA . THR A 1 492 ? 4.632 9.392 -23.863 1.00 85.56 492 THR A CA 1
ATOM 3778 C C . THR A 1 492 ? 4.647 10.852 -23.436 1.00 85.56 492 THR A C 1
ATOM 3780 O O . THR A 1 492 ? 5.281 11.224 -22.452 1.00 85.56 492 THR A O 1
ATOM 3783 N N . LYS A 1 493 ? 3.939 11.704 -24.183 1.00 87.69 493 LYS A N 1
ATOM 3784 C CA . LYS A 1 493 ? 3.767 13.113 -23.806 1.00 87.69 493 LYS A CA 1
ATOM 3785 C C . LYS A 1 493 ? 3.063 13.190 -22.452 1.00 87.69 493 LYS A C 1
ATOM 3787 O O . LYS A 1 493 ? 2.125 12.437 -22.216 1.00 87.69 493 LYS A O 1
ATOM 3792 N N . ILE A 1 494 ? 3.433 14.163 -21.618 1.00 85.94 494 ILE A N 1
ATOM 3793 C CA . ILE A 1 494 ? 2.833 14.369 -20.284 1.00 85.94 494 ILE A CA 1
ATOM 3794 C C . ILE A 1 494 ? 1.296 14.450 -20.354 1.00 85.94 494 ILE A C 1
ATOM 3796 O O . ILE A 1 494 ? 0.607 13.874 -19.523 1.00 85.94 494 ILE A O 1
ATOM 3800 N N . GLN A 1 495 ? 0.744 15.085 -21.393 1.00 88.69 495 GLN A N 1
ATOM 3801 C CA . GLN A 1 495 ? -0.708 15.190 -21.612 1.00 88.69 495 GLN A CA 1
ATOM 3802 C C . GLN A 1 495 ? -1.406 13.837 -21.844 1.00 88.69 495 GLN A C 1
ATOM 3804 O O . GLN A 1 495 ? -2.609 13.725 -21.649 1.00 88.69 495 GLN A O 1
ATOM 3809 N N . ALA A 1 496 ? -0.663 12.813 -22.265 1.00 90.56 496 ALA A N 1
ATOM 3810 C CA . ALA A 1 496 ? -1.158 11.461 -22.492 1.00 90.56 496 ALA A CA 1
ATOM 3811 C C . ALA A 1 496 ? -0.848 10.511 -21.320 1.00 90.56 496 ALA A C 1
ATOM 3813 O O . ALA A 1 496 ? -1.113 9.316 -21.433 1.00 90.56 496 ALA A O 1
ATOM 3814 N N . LEU A 1 497 ? -0.313 11.009 -20.196 1.00 91.69 497 LEU A N 1
ATOM 3815 C CA . LEU A 1 497 ? 0.045 10.191 -19.031 1.00 91.69 497 LEU A CA 1
ATOM 3816 C C . LEU A 1 497 ? -1.149 9.386 -18.496 1.00 91.69 497 LEU A C 1
ATOM 3818 O O . LEU A 1 497 ? -0.984 8.230 -18.114 1.00 91.69 497 LEU A O 1
ATOM 3822 N N . ASP A 1 498 ? -2.357 9.953 -18.559 1.00 94.12 498 ASP A N 1
ATOM 3823 C CA . ASP A 1 498 ? -3.586 9.288 -18.113 1.00 94.12 498 ASP A CA 1
ATOM 3824 C C . ASP A 1 498 ? -3.891 8.006 -18.906 1.00 94.12 498 ASP A C 1
ATOM 3826 O O . ASP A 1 498 ? -4.533 7.102 -18.377 1.00 94.12 498 ASP A O 1
ATOM 3830 N N . THR A 1 499 ? -3.386 7.871 -20.139 1.00 93.00 499 THR A N 1
ATOM 3831 C CA . THR A 1 499 ? -3.514 6.634 -20.936 1.00 93.00 499 THR A CA 1
ATOM 3832 C C . THR A 1 499 ? -2.646 5.490 -20.409 1.00 93.00 499 THR A C 1
ATOM 3834 O O . THR A 1 499 ? -2.892 4.330 -20.733 1.00 93.00 499 THR A O 1
ATOM 3837 N N . LEU A 1 500 ? -1.637 5.811 -19.592 1.00 94.19 500 LEU A N 1
ATOM 3838 C CA . LEU A 1 500 ? -0.746 4.847 -18.953 1.00 94.19 500 LEU A CA 1
ATOM 3839 C C . LEU A 1 500 ? -1.178 4.498 -17.531 1.00 94.19 500 LEU A C 1
ATOM 3841 O O . LEU A 1 500 ? -0.524 3.674 -16.908 1.00 94.19 500 LEU A O 1
ATOM 3845 N N . LEU A 1 501 ? -2.243 5.099 -16.990 1.00 96.31 501 LEU A N 1
ATOM 3846 C CA . LEU A 1 501 ? -2.773 4.675 -15.694 1.00 96.31 501 LEU A CA 1
ATOM 3847 C C . LEU A 1 501 ? -3.210 3.209 -15.785 1.00 96.31 501 LEU A C 1
ATOM 3849 O O . LEU A 1 501 ? -3.806 2.846 -16.801 1.00 96.31 501 LEU A O 1
ATOM 3853 N N . PRO A 1 502 ? -2.994 2.378 -14.745 1.00 95.88 502 PRO A N 1
ATOM 3854 C CA . PRO A 1 502 ? -3.319 0.956 -14.797 1.00 95.88 502 PRO A CA 1
ATOM 3855 C C . PRO A 1 502 ? -4.701 0.675 -15.390 1.00 95.88 502 PRO A C 1
ATOM 3857 O O . PRO A 1 502 ? -4.808 -0.013 -16.390 1.00 95.88 502 PRO A O 1
ATOM 3860 N N . PHE A 1 503 ? -5.758 1.295 -14.874 1.00 94.25 503 PHE A N 1
ATOM 3861 C CA . PHE A 1 503 ? -7.136 1.070 -15.328 1.00 94.25 503 PHE A CA 1
ATOM 3862 C C . PHE A 1 503 ? -7.490 1.652 -16.711 1.00 94.25 503 PHE A C 1
ATOM 3864 O O . PHE A 1 503 ? -8.528 1.296 -17.262 1.00 94.25 503 PHE A O 1
ATOM 3871 N N . ASN A 1 504 ? -6.648 2.515 -17.285 1.00 94.19 504 ASN A N 1
ATOM 3872 C CA . ASN A 1 504 ? -6.802 3.023 -18.655 1.00 94.19 504 ASN A CA 1
ATOM 3873 C C . ASN A 1 504 ? -5.900 2.288 -19.656 1.00 94.19 504 ASN A C 1
ATOM 3875 O O . ASN A 1 504 ? -6.048 2.465 -20.869 1.00 94.19 504 ASN A O 1
ATOM 3879 N N . TRP A 1 505 ? -4.964 1.480 -19.153 1.00 93.00 505 TRP A N 1
ATOM 3880 C CA . TRP A 1 505 ? -3.981 0.779 -19.953 1.00 93.00 505 TRP A CA 1
ATOM 3881 C C . TRP A 1 505 ? -4.640 -0.241 -20.880 1.00 93.00 505 TRP A C 1
ATOM 3883 O O . TRP A 1 505 ? -5.544 -0.988 -20.499 1.00 93.00 505 TRP A O 1
ATOM 3893 N N . ARG A 1 506 ? -4.145 -0.284 -22.118 1.00 85.00 506 ARG A N 1
ATOM 3894 C CA . ARG A 1 506 ? -4.517 -1.277 -23.123 1.00 85.00 506 ARG A CA 1
ATOM 3895 C C . ARG A 1 506 ? -3.248 -1.945 -23.652 1.00 85.00 506 ARG A C 1
ATOM 3897 O O . ARG A 1 506 ? -2.338 -1.215 -24.069 1.00 85.00 506 ARG A O 1
ATOM 3904 N N . PRO A 1 507 ? -3.183 -3.288 -23.677 1.00 78.12 507 PRO A N 1
ATOM 3905 C CA . PRO A 1 507 ? -2.057 -3.996 -24.266 1.00 78.12 507 PRO A CA 1
ATOM 3906 C C . PRO A 1 507 ? -1.862 -3.585 -25.736 1.00 78.12 507 PRO A C 1
ATOM 3908 O O . PRO A 1 507 ? -2.852 -3.389 -26.448 1.00 78.12 507 PRO A O 1
ATOM 3911 N N . PRO A 1 508 ? -0.617 -3.434 -26.214 1.00 66.88 508 PRO A N 1
ATOM 3912 C CA . PRO A 1 508 ? -0.359 -3.325 -27.646 1.00 66.88 508 PRO A CA 1
ATOM 3913 C C . PRO A 1 508 ? -0.764 -4.648 -28.335 1.00 66.88 508 PRO A C 1
ATOM 3915 O O . PRO A 1 508 ? -0.389 -5.714 -27.861 1.00 66.88 508 PRO A O 1
ATOM 3918 N N . ASP A 1 509 ? -1.548 -4.552 -29.418 1.00 55.81 509 ASP A N 1
ATOM 3919 C CA . ASP A 1 509 ? -2.118 -5.639 -30.249 1.00 55.81 509 ASP A CA 1
ATOM 3920 C C . ASP A 1 509 ? -3.340 -6.414 -29.694 1.00 55.81 509 ASP A C 1
ATOM 3922 O O . ASP A 1 509 ? -3.329 -7.631 -29.522 1.00 55.81 509 ASP A O 1
ATOM 3926 N N . ALA A 1 510 ? -4.477 -5.726 -29.522 1.00 44.28 510 ALA A N 1
ATOM 3927 C CA . ALA A 1 510 ? -5.793 -6.343 -29.274 1.00 44.28 510 ALA A CA 1
ATOM 3928 C C . ALA A 1 510 ? -6.486 -6.831 -30.572 1.00 44.28 510 ALA A C 1
ATOM 3930 O O . ALA A 1 510 ? -7.607 -6.432 -30.884 1.00 44.28 510 ALA A O 1
ATOM 3931 N N . GLY A 1 511 ? -5.800 -7.677 -31.347 1.00 40.53 511 GLY A N 1
ATOM 3932 C CA . GLY A 1 511 ? -6.335 -8.342 -32.546 1.00 40.53 511 GLY A CA 1
ATOM 3933 C C . GLY A 1 511 ? -6.796 -9.792 -32.332 1.00 40.53 511 GLY A C 1
ATOM 3934 O O . GLY A 1 511 ? -7.128 -10.462 -33.304 1.00 40.53 511 GLY A O 1
ATOM 3935 N N . ASN A 1 512 ? -6.803 -10.306 -31.094 1.00 38.12 512 ASN A N 1
ATOM 3936 C CA . ASN A 1 512 ? -7.167 -11.695 -30.783 1.00 38.12 512 ASN A CA 1
ATOM 3937 C C . ASN A 1 512 ? -8.058 -11.756 -29.513 1.00 38.12 512 ASN A C 1
ATOM 3939 O O . ASN A 1 512 ? -7.689 -11.130 -28.518 1.00 38.12 512 ASN A O 1
ATOM 3943 N N . PRO A 1 513 ? -9.205 -12.476 -29.488 1.00 36.41 513 PRO A N 1
ATOM 3944 C CA . PRO A 1 513 ? -10.224 -12.375 -28.427 1.00 36.41 513 PRO A CA 1
ATOM 3945 C C . PRO A 1 513 ? -9.873 -13.043 -27.085 1.00 36.41 513 PRO A C 1
ATOM 3947 O O . PRO A 1 513 ? -10.689 -13.025 -26.166 1.00 36.41 513 PRO A O 1
ATOM 3950 N N . ALA A 1 514 ? -8.693 -13.651 -26.954 1.00 40.84 514 ALA A N 1
ATOM 3951 C CA . ALA A 1 514 ? -8.223 -14.277 -25.720 1.00 40.84 514 ALA A CA 1
ATOM 3952 C C . ALA A 1 514 ? -7.203 -13.357 -25.029 1.00 40.84 514 ALA A C 1
ATOM 3954 O O . ALA A 1 514 ? -6.002 -13.524 -25.202 1.00 40.84 514 ALA A O 1
ATOM 3955 N N . ASP A 1 515 ? -7.707 -12.353 -24.306 1.00 41.53 515 ASP A N 1
ATOM 3956 C CA . ASP A 1 515 ? -6.967 -11.296 -23.597 1.00 41.53 515 ASP A CA 1
ATOM 3957 C C . ASP A 1 515 ? -6.014 -11.859 -22.510 1.00 41.53 515 ASP A C 1
ATOM 3959 O O . ASP A 1 515 ? -6.484 -12.267 -21.445 1.00 41.53 515 ASP A O 1
ATOM 3963 N N . PRO A 1 516 ? -4.678 -11.867 -22.717 1.00 39.84 516 PRO A N 1
ATOM 3964 C CA . PRO A 1 516 ? -3.717 -12.282 -21.693 1.00 39.84 516 PRO A CA 1
ATOM 3965 C C . PRO A 1 516 ? -3.411 -11.167 -20.666 1.00 39.84 516 PRO A C 1
ATOM 3967 O O . PRO A 1 516 ? -2.639 -11.384 -19.729 1.00 39.84 516 PRO A O 1
ATOM 3970 N N . GLY A 1 517 ? -3.977 -9.962 -20.833 1.00 45.84 517 GLY A N 1
ATOM 3971 C CA . GLY A 1 517 ? -3.721 -8.777 -20.006 1.00 45.84 517 GLY A CA 1
ATOM 3972 C C . GLY A 1 517 ? -4.603 -8.666 -18.759 1.00 45.84 517 GLY A C 1
ATOM 3973 O O . GLY A 1 517 ? -4.220 -7.994 -17.792 1.00 45.84 517 GLY A O 1
ATOM 3974 N N . ARG A 1 518 ? -5.749 -9.354 -18.738 1.00 48.12 518 ARG A N 1
ATOM 3975 C CA . ARG A 1 518 ? -6.631 -9.447 -17.569 1.00 48.12 518 ARG A CA 1
ATOM 3976 C C . ARG A 1 518 ? -6.313 -10.694 -16.757 1.00 48.12 518 ARG A C 1
ATOM 3978 O O . ARG A 1 518 ? -6.443 -11.821 -17.224 1.00 48.12 518 ARG A O 1
ATOM 3985 N N . MET A 1 519 ? -5.935 -10.501 -15.498 1.00 45.56 519 MET A N 1
ATOM 3986 C CA . MET A 1 519 ? -5.967 -11.597 -14.540 1.00 45.56 519 MET A CA 1
ATOM 3987 C C . MET A 1 519 ? -7.434 -11.962 -14.304 1.00 45.56 519 MET A C 1
ATOM 3989 O O . MET A 1 519 ? -8.214 -11.117 -13.866 1.00 45.56 519 MET A O 1
ATOM 3993 N N . ASN A 1 520 ? -7.797 -13.233 -14.499 1.00 38.16 520 ASN A N 1
ATOM 3994 C CA . ASN A 1 520 ? -8.980 -13.805 -13.858 1.00 38.16 520 ASN A CA 1
ATOM 3995 C C . ASN A 1 520 ? -8.707 -13.873 -12.352 1.00 38.16 520 ASN A C 1
ATOM 3997 O O . ASN A 1 520 ? -8.416 -14.925 -11.785 1.00 38.16 520 ASN A O 1
ATOM 4001 N N . ILE A 1 521 ? -8.765 -12.718 -11.692 1.00 39.22 521 ILE A N 1
ATOM 4002 C CA . ILE A 1 521 ? -8.952 -12.671 -10.255 1.00 39.22 521 ILE A CA 1
ATOM 4003 C C . ILE A 1 521 ? -10.389 -13.130 -10.080 1.00 39.22 521 ILE A C 1
ATOM 4005 O O . ILE A 1 521 ? -11.315 -12.332 -10.226 1.00 39.22 521 ILE A O 1
ATOM 4009 N N . ALA A 1 522 ? -10.587 -14.427 -9.820 1.00 31.41 522 ALA A N 1
ATOM 4010 C CA . ALA A 1 522 ? -11.834 -14.861 -9.217 1.00 31.41 522 ALA A CA 1
ATOM 4011 C C . ALA A 1 522 ? -12.086 -13.869 -8.077 1.00 31.41 522 ALA A C 1
ATOM 4013 O O . ALA A 1 522 ? -11.161 -13.679 -7.269 1.00 31.41 522 ALA A O 1
ATOM 4014 N N . PRO A 1 523 ? -13.243 -13.170 -8.035 1.00 32.34 523 PRO A N 1
ATOM 4015 C CA . PRO A 1 523 ? -13.559 -12.368 -6.871 1.00 32.34 523 PRO A CA 1
ATOM 4016 C C . PRO A 1 523 ? -13.292 -13.304 -5.714 1.00 32.34 523 PRO A C 1
ATOM 4018 O O . PRO A 1 523 ? -13.713 -14.464 -5.751 1.00 32.34 523 PRO A O 1
ATOM 4021 N N . HIS A 1 524 ? -12.471 -12.864 -4.768 1.00 33.75 524 HIS A N 1
ATOM 4022 C CA . HIS A 1 524 ? -12.291 -13.611 -3.546 1.00 33.75 524 HIS A CA 1
ATOM 4023 C C . HIS A 1 524 ? -13.676 -13.554 -2.892 1.00 33.75 524 HIS A C 1
ATOM 4025 O O . HIS A 1 524 ? -13.947 -12.682 -2.069 1.00 33.75 524 HIS A O 1
ATOM 4031 N N . ALA A 1 525 ? -14.585 -14.437 -3.331 1.00 29.09 525 ALA A N 1
ATOM 4032 C CA . ALA A 1 525 ? -15.771 -14.834 -2.623 1.00 29.09 525 ALA A CA 1
ATOM 4033 C C . ALA A 1 525 ? -15.251 -15.018 -1.222 1.00 29.09 525 ALA A C 1
ATOM 4035 O O . ALA A 1 525 ? -14.229 -15.693 -1.054 1.00 29.09 525 ALA A O 1
ATOM 4036 N N . ALA A 1 526 ? -15.842 -14.266 -0.300 1.00 30.67 526 ALA A N 1
ATOM 4037 C CA . ALA A 1 526 ? -15.437 -14.155 1.081 1.00 30.67 526 ALA A CA 1
ATOM 4038 C C . ALA A 1 526 ? -15.138 -15.553 1.637 1.00 30.67 526 ALA A C 1
ATOM 4040 O O . ALA A 1 526 ? -16.005 -16.235 2.174 1.00 30.67 526 ALA A O 1
ATOM 4041 N N . ALA A 1 527 ? -13.897 -16.006 1.467 1.00 24.28 527 ALA A N 1
ATOM 4042 C CA . ALA A 1 527 ? -13.450 -17.317 1.870 1.00 24.28 527 ALA A CA 1
ATOM 4043 C C . ALA A 1 527 ? -13.028 -17.146 3.317 1.00 24.28 527 ALA A C 1
ATOM 4045 O O . ALA A 1 527 ? -11.845 -17.084 3.640 1.00 24.28 527 ALA A O 1
ATOM 4046 N N . ALA A 1 528 ? -14.058 -16.991 4.147 1.00 29.94 528 ALA A N 1
ATOM 4047 C CA . ALA A 1 528 ? -14.079 -17.151 5.586 1.00 29.94 528 ALA A CA 1
ATOM 4048 C C . ALA A 1 528 ? -12.871 -16.568 6.340 1.00 29.94 528 ALA A C 1
ATOM 4050 O O . ALA A 1 528 ? -11.837 -17.222 6.501 1.00 29.94 528 ALA A O 1
ATOM 4051 N N . ALA A 1 529 ? -13.057 -15.392 6.927 1.00 27.62 529 ALA A N 1
ATOM 4052 C CA . ALA A 1 529 ? -12.461 -15.068 8.218 1.00 27.62 529 ALA A CA 1
ATOM 4053 C C . ALA A 1 529 ? -13.505 -14.317 9.041 1.00 27.62 529 ALA A C 1
ATOM 4055 O O . ALA A 1 529 ? -13.988 -13.273 8.546 1.00 27.62 529 ALA A O 1
#

pLDDT: mean 81.99, std 20.51, range [23.78, 98.56]

Sequence (529 aa):
MKDDQRDSNPVSPKDDPLQRIAVLERRVAVLTRENERLETFLAVLRHRIFGRSSERMSPDQLSLLDTAAPAPADPGGAEPSGADTTGRRRRGGGGRRPLPDSLLRVIREILPVSTQCPCCSREMARIGQDESRQLHLVPAHAEVHVTVRPKFACRACGELAQAPAPDDRPIERGLPTAGTIAQVVIAKYLNHMPLHRQAAHYARLGVLLATTTLYGWVEAAARDLAPIADRLLELLLRRTKIHADDTPVTVLNPGRSGTHDGRFWVYADDTRPRGGSEPSIAVFRFSAGRAGKHPGQHLAGFTGTLQADAFSGFDHLYRGNAIVEAGCLGHARRKLVDLVRAKGSPVAAEGVKQIAALYRIERRIYGLPPTERLTARQSEAVPLLDALRAWLTERLSQVAPRSELAKALGYMNAQWDALVRYATDGTLEIDNLTAERALRGIAIGRKNWNVIGSDAAGKVAAVIYSLVETCRLNGINPEAYLTDVIGRIGRTKIQALDTLLPFNWRPPDAGNPADPGRMNIAPHAAAAA

Secondary structure (DSSP, 8-state):
--------PPPPTT--HHHHHHHHHHHHHHHHHHHHHHHHHHHHHHHHHHS-------S--------PPPPPPP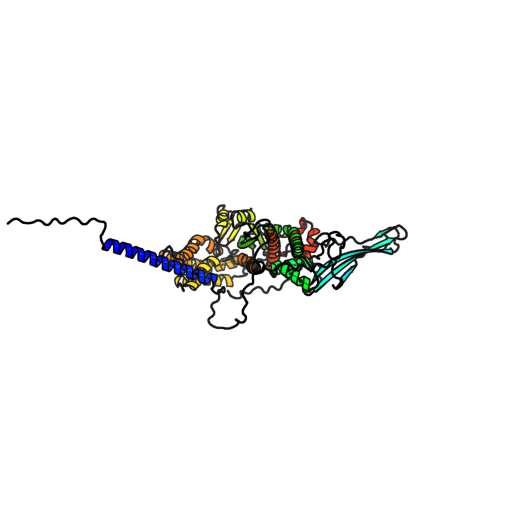--------------------PPPPPPTTSEEEEEE---S-SB-TTT-PBPEEEEEEEEEEEEEETTEEEEEEEEEEEEE-TTT--EEEPPPPS--SSTT-SB-HHHHHHHHHHHHTS---HHHHHHHHHHTT----HHHHHHHHHHHHHHHHHHHHHHHHHHTTSSEEEEEEEEEEEE-TTSSSEEEEEEEEEEE--GGGT--SPPEEEEEEEES--THHHHHHTTT--EEEEE---GGGHHHHTTSSEEEEE-HHHHHHHHHHHHHHH--HHHHHHHHHHHHHHHHHHHTTTS-HHHHHHHIIIIIHHHHHHHHHHHHHHHHHS-TTSHHHHHHHHHHHTHHHHHGGGT-TTS-SS-HHHHHHHHHHHHHHHHH-EES-HHHHHHHHHHHHHHHHHHHTTB-HHHHHHHHHHHGGGS-GGGGGGGSGGG---S---SSS-TTB-----------

Solvent-accessible surface area (backbone atoms only — not comparable to full-atom values): 30264 Å² total; per-residue (Å²): 143,79,88,82,84,80,84,82,78,80,81,69,95,84,74,54,67,67,60,54,48,56,51,48,52,53,49,50,54,51,49,51,54,48,48,56,37,50,52,49,52,50,32,34,50,49,41,72,74,75,42,79,90,65,89,76,86,77,98,76,88,83,87,89,87,85,78,88,79,81,81,88,78,82,93,82,73,78,79,85,78,76,80,89,74,95,70,97,69,79,93,70,78,99,67,79,82,77,79,63,85,88,45,52,71,50,74,47,77,43,72,36,99,54,64,48,31,93,89,75,67,44,76,37,45,79,77,50,66,50,78,46,70,25,42,36,57,50,102,90,48,54,33,34,40,31,42,34,31,45,31,28,32,26,88,86,79,67,53,76,42,54,38,77,80,79,83,50,56,63,42,88,93,41,54,53,34,26,50,27,45,22,50,57,44,40,38,37,69,75,67,32,42,40,57,62,58,49,25,57,51,37,40,75,64,69,43,87,52,57,44,67,57,55,50,51,47,50,48,51,50,26,61,72,47,34,64,57,42,49,50,52,42,59,58,53,46,68,36,64,50,37,25,40,44,74,47,85,44,45,22,38,40,78,98,51,88,64,69,46,58,26,26,42,36,35,42,25,39,74,28,59,60,32,46,45,89,58,82,31,46,34,36,42,43,51,42,84,40,83,59,35,67,54,62,56,61,75,49,60,87,46,49,36,36,43,27,19,66,94,54,73,50,50,56,74,58,45,76,72,69,45,28,40,69,28,29,22,41,58,65,50,43,49,49,28,50,43,43,27,74,44,70,62,36,65,67,34,45,51,54,46,53,57,53,51,54,49,54,52,52,54,63,72,40,50,42,35,46,32,70,59,35,26,52,50,22,57,75,57,39,46,65,52,48,52,52,50,48,55,50,50,58,57,49,59,76,73,42,61,84,82,33,71,64,32,52,41,51,47,50,45,63,77,40,38,72,26,40,53,40,32,52,82,34,28,84,51,56,63,42,42,57,70,24,56,57,68,47,43,56,56,68,54,28,45,78,60,52,64,56,38,73,25,73,66,54,39,42,39,49,18,33,48,49,14,53,43,47,21,13,56,67,63,31,35,36,46,52,63,51,39,20,51,47,49,31,44,50,91,76,52,52,78,93,53,48,68,54,67,33,63,90,56,49,72,76,89,81,85,85,59,96,76,66,85,58,55,45,86,64,68,75,78,64,83,79,76,132

Nearest PDB structures (foldseek):
  4ibn-assembly1_A  TM=4.765E-01  e=2.491E-01  uncultured organism
  7m22-assembly1_D  TM=5.804E-01  e=3.399E+00  Human betaherpesvirus 5
  7m30-assembly1_D  TM=2.707E-01  e=2.491E-01  Human betaherpesvirus 5
  7t4r-assembly1_N  TM=2.934E-01  e=3.348E-01  Human betaherpesvirus 5
  2ygk-assembly1_B  TM=5.658E-01  e=6.142E+00  Saccharolobus solfataricus

Radius of gyration: 33.03 Å; Cα contacts (8 Å, |Δi|>4): 746; chains: 1; bounding box: 84×54×163 Å